Protein AF-0000000077040099 (afdb_homodimer)

Structure (mmCIF, N/CA/C/O backbone):
data_AF-0000000077040099-model_v1
#
loop_
_entity.id
_entity.type
_entity.pdbx_description
1 polymer 'Replication initiation protein'
#
loop_
_atom_site.group_PDB
_atom_site.id
_atom_site.type_symbol
_atom_site.label_atom_id
_atom_site.label_alt_id
_atom_site.label_comp_id
_atom_site.label_asym_id
_atom_site.label_entity_id
_atom_site.label_seq_id
_atom_site.pdbx_PDB_ins_code
_atom_site.Cartn_x
_atom_site.Cartn_y
_atom_site.Cartn_z
_atom_site.occupancy
_atom_site.B_iso_or_equiv
_atom_site.auth_seq_id
_atom_site.auth_comp_id
_atom_site.auth_asym_id
_atom_site.auth_atom_id
_atom_site.pdbx_PDB_model_num
ATOM 1 N N . MET A 1 1 ? 49.844 8.391 0.571 1 17.36 1 MET A N 1
ATOM 2 C CA . MET A 1 1 ? 50.469 9.672 0.892 1 17.36 1 MET A CA 1
ATOM 3 C C . MET A 1 1 ? 49.812 10.805 0.096 1 17.36 1 MET A C 1
ATOM 5 O O . MET A 1 1 ? 49.469 11.836 0.66 1 17.36 1 MET A O 1
ATOM 9 N N . SER A 1 2 ? 50.219 10.758 -1.227 1 14.93 2 SER A N 1
ATOM 10 C CA . SER A 1 2 ? 50.75 11.898 -1.96 1 14.93 2 SER A CA 1
ATOM 11 C C . SER A 1 2 ? 49.656 12.867 -2.359 1 14.93 2 SER A C 1
ATOM 13 O O . SER A 1 2 ? 48.469 12.5 -2.396 1 14.93 2 SER A O 1
ATOM 15 N N . THR A 1 3 ? 50.062 13.766 -3.303 1 15.52 3 THR A N 1
ATOM 16 C CA . THR A 1 3 ? 50.312 15.18 -3.562 1 15.52 3 THR A CA 1
ATOM 17 C C . THR A 1 3 ? 49.281 15.727 -4.57 1 15.52 3 THR A C 1
ATOM 19 O O . THR A 1 3 ? 49.281 16.922 -4.879 1 15.52 3 THR A O 1
ATOM 22 N N . VAL A 1 4 ? 48.625 14.812 -5.277 1 16.41 4 VAL A N 1
ATOM 23 C CA . VAL A 1 4 ? 48.562 15.445 -6.59 1 16.41 4 VAL A CA 1
ATOM 24 C C . VAL A 1 4 ? 47.812 16.766 -6.484 1 16.41 4 VAL A C 1
ATOM 26 O O . VAL A 1 4 ? 46.656 16.812 -6.039 1 16.41 4 VAL A O 1
ATOM 29 N N . ASN A 1 5 ? 48.5 17.703 -6.695 1 14.33 5 ASN A N 1
ATOM 30 C CA . ASN A 1 5 ? 48.688 19.156 -6.707 1 14.33 5 ASN A CA 1
ATOM 31 C C . ASN A 1 5 ? 47.719 19.844 -7.656 1 14.33 5 ASN A C 1
ATOM 33 O O . ASN A 1 5 ? 47.094 20.844 -7.297 1 14.33 5 ASN A O 1
ATOM 37 N N . SER A 1 6 ? 47.844 19.5 -8.961 1 15.15 6 SER A N 1
ATOM 38 C CA . SER A 1 6 ? 48.312 20.578 -9.828 1 15.15 6 SER A CA 1
ATOM 39 C C . SER A 1 6 ? 47.188 21.594 -10.094 1 15.15 6 SER A C 1
ATOM 41 O O . SER A 1 6 ? 46 21.266 -9.945 1 15.15 6 SER A O 1
ATOM 43 N N . GLU A 1 7 ? 47.5 22.547 -10.945 1 13.73 7 GLU A N 1
ATOM 44 C CA . GLU A 1 7 ? 47.688 23.984 -11.102 1 13.73 7 GLU A CA 1
ATOM 45 C C . GLU A 1 7 ? 46.531 24.625 -11.836 1 13.73 7 GLU A C 1
ATOM 47 O O . GLU A 1 7 ? 46 25.656 -11.406 1 13.73 7 GLU A O 1
ATOM 52 N N . ASN A 1 8 ? 46.344 24.312 -13.227 1 14.62 8 ASN A N 1
ATOM 53 C CA . ASN A 1 8 ? 46.656 25.406 -14.141 1 14.62 8 ASN A CA 1
ATOM 54 C C . ASN A 1 8 ? 45.531 26.422 -14.219 1 14.62 8 ASN A C 1
ATOM 56 O O . ASN A 1 8 ? 44.375 26.094 -13.945 1 14.62 8 ASN A O 1
ATOM 60 N N . SER A 1 9 ? 45.812 27.641 -14.844 1 13.38 9 SER A N 1
ATOM 61 C CA . SER A 1 9 ? 45.812 29.094 -14.844 1 13.38 9 SER A CA 1
ATOM 62 C C . SER A 1 9 ? 44.719 29.656 -15.742 1 13.38 9 SER A C 1
ATOM 64 O O . SER A 1 9 ? 44.406 30.844 -15.664 1 13.38 9 SER A O 1
ATOM 66 N N . TYR A 1 10 ? 44.125 28.906 -16.719 1 13.77 10 TYR A N 1
ATOM 67 C CA . TYR A 1 10 ? 44.094 29.719 -17.938 1 13.77 10 TYR A CA 1
ATOM 68 C C . TYR A 1 10 ? 43.219 30.953 -17.75 1 13.77 10 TYR A C 1
ATOM 70 O O . TYR A 1 10 ? 42.188 30.891 -17.062 1 13.77 10 TYR A O 1
ATOM 78 N N . SER A 1 11 ? 43.719 32.031 -18.391 1 13.27 11 SER A N 1
ATOM 79 C CA . SER A 1 11 ? 43.812 33.469 -18.391 1 13.27 11 SER A CA 1
ATOM 80 C C . SER A 1 11 ? 42.594 34.125 -19.062 1 13.27 11 SER A C 1
ATOM 82 O O . SER A 1 11 ? 42.25 35.25 -18.766 1 13.27 11 SER A O 1
ATOM 84 N N . LEU A 1 12 ? 42.094 33.531 -20.078 1 13.97 12 LEU A N 1
ATOM 85 C CA . LEU A 1 12 ? 42.031 34.406 -21.234 1 13.97 12 LEU A CA 1
ATOM 86 C C . LEU A 1 12 ? 41.188 35.656 -20.922 1 13.97 12 LEU A C 1
ATOM 88 O O . LEU A 1 12 ? 40.188 35.562 -20.203 1 13.97 12 LEU A O 1
ATOM 92 N N . ARG A 1 13 ? 41.5 36.688 -21.781 1 14.39 13 ARG A N 1
ATOM 93 C CA . ARG A 1 13 ? 41.75 38.125 -21.875 1 14.39 13 ARG A CA 1
ATOM 94 C C . ARG A 1 13 ? 40.438 38.906 -21.969 1 14.39 13 ARG A C 1
ATOM 96 O O . ARG A 1 13 ? 39.375 38.312 -22.125 1 14.39 13 ARG A O 1
ATOM 103 N N . GLY A 1 14 ? 40.375 39.625 -23.094 1 13.3 14 GLY A N 1
ATOM 104 C CA . GLY A 1 14 ? 40.562 41.062 -23.281 1 13.3 14 GLY A CA 1
ATOM 105 C C . GLY A 1 14 ? 39.25 41.844 -23.297 1 13.3 14 GLY A C 1
ATOM 106 O O . GLY A 1 14 ? 38.188 41.281 -22.984 1 13.3 14 GLY A O 1
ATOM 107 N N . ALA A 1 15 ? 38.938 42.531 -24.625 1 14.3 15 ALA A N 1
ATOM 108 C CA . ALA A 1 15 ? 38.969 43.969 -24.906 1 14.3 15 ALA A CA 1
ATOM 109 C C . ALA A 1 15 ? 37.594 44.594 -24.719 1 14.3 15 ALA A C 1
ATOM 111 O O . ALA A 1 15 ? 36.594 43.875 -24.719 1 14.3 15 ALA A O 1
ATOM 112 N N . GLY A 1 16 ? 37.312 45.625 -25.578 1 13.53 16 GLY A N 1
ATOM 113 C CA . GLY A 1 16 ? 37.25 47.062 -25.469 1 13.53 16 GLY A CA 1
ATOM 114 C C . GLY A 1 16 ? 35.844 47.594 -25.438 1 13.53 16 GLY A C 1
ATOM 115 O O . GLY A 1 16 ? 35.406 48.188 -24.438 1 13.53 16 GLY A O 1
ATOM 116 N N . ALA A 1 17 ? 35.344 48.312 -26.688 1 14.23 17 ALA A N 1
ATOM 117 C CA . ALA A 1 17 ? 35.156 49.75 -26.828 1 14.23 17 ALA A CA 1
ATOM 118 C C . ALA A 1 17 ? 33.719 50.156 -26.547 1 14.23 17 ALA A C 1
ATOM 120 O O . ALA A 1 17 ? 33.438 50.938 -25.641 1 14.23 17 ALA A O 1
ATOM 121 N N . ALA A 1 18 ? 33.062 50.812 -27.703 1 14.6 18 ALA A N 1
ATOM 122 C CA . ALA A 1 18 ? 32.719 52.219 -27.844 1 14.6 18 ALA A CA 1
ATOM 123 C C . ALA A 1 18 ? 31.297 52.5 -27.391 1 14.6 18 ALA A C 1
ATOM 125 O O . ALA A 1 18 ? 30.453 51.625 -27.375 1 14.6 18 ALA A O 1
ATOM 126 N N . GLN A 1 19 ? 30.875 53.812 -27.594 1 13.4 19 GLN A N 1
ATOM 127 C CA . GLN A 1 19 ? 30.359 55.031 -26.984 1 13.4 19 GLN A CA 1
ATOM 128 C C . GLN A 1 19 ? 28.859 55.156 -27.234 1 13.4 19 GLN A C 1
ATOM 130 O O . GLN A 1 19 ? 28.141 55.75 -26.406 1 13.4 19 GLN A O 1
ATOM 135 N N . LEU A 1 20 ? 28.312 54.781 -28.453 1 14.03 20 LEU A N 1
ATOM 136 C CA . LEU A 1 20 ? 27.812 56.062 -29 1 14.03 20 LEU A CA 1
ATOM 137 C C . LEU A 1 20 ? 26.547 56.5 -28.297 1 14.03 20 LEU A C 1
ATOM 139 O O . LEU A 1 20 ? 25.828 55.656 -27.734 1 14.03 20 LEU A O 1
ATOM 143 N N . PRO A 1 21 ? 25.688 57.406 -29.016 1 14.17 21 PRO A N 1
ATOM 144 C CA . PRO A 1 21 ? 25.281 58.812 -28.766 1 14.17 21 PRO A CA 1
ATOM 145 C C . PRO A 1 21 ? 23.938 58.906 -28.062 1 14.17 21 PRO A C 1
ATOM 147 O O . PRO A 1 21 ? 23.172 57.938 -28.016 1 14.17 21 PRO A O 1
ATOM 150 N N . MET A 1 22 ? 23.266 60 -28.516 1 13.84 22 MET A N 1
ATOM 151 C CA . MET A 1 22 ? 22.797 61.25 -27.922 1 13.84 22 MET A CA 1
ATOM 152 C C . MET A 1 22 ? 21.312 61.156 -27.562 1 13.84 22 MET A C 1
ATOM 154 O O . MET A 1 22 ? 20.922 61.531 -26.469 1 13.84 22 MET A O 1
ATOM 158 N N . GLY A 1 23 ? 20.438 61.094 -28.656 1 14.05 23 GLY A N 1
ATOM 159 C CA . GLY A 1 23 ? 19.703 62.344 -28.719 1 14.05 23 GLY A CA 1
ATOM 160 C C . GLY A 1 23 ? 18.531 62.375 -27.766 1 14.05 23 GLY A C 1
ATOM 161 O O . GLY A 1 23 ? 18.094 61.344 -27.25 1 14.05 23 GLY A O 1
ATOM 162 N N . ALA A 1 24 ? 17.672 63.312 -28.156 1 14.48 24 ALA A N 1
ATOM 163 C CA . ALA A 1 24 ? 17.094 64.5 -27.531 1 14.48 24 ALA A CA 1
ATOM 164 C C . ALA A 1 24 ? 15.82 64.125 -26.766 1 14.48 24 ALA A C 1
ATOM 166 O O . ALA A 1 24 ? 15.68 64.5 -25.594 1 14.48 24 ALA A O 1
ATOM 167 N N . ARG A 1 25 ? 14.703 64.625 -27.422 1 14.34 25 ARG A N 1
ATOM 168 C CA . ARG A 1 25 ? 14.109 65.812 -26.828 1 14.34 25 ARG A CA 1
ATOM 169 C C . ARG A 1 25 ? 12.992 65.438 -25.859 1 14.34 25 ARG A C 1
ATOM 171 O O . ARG A 1 25 ? 12.922 65.938 -24.75 1 14.34 25 ARG A O 1
ATOM 178 N N . PRO A 1 26 ? 11.766 64.875 -26.406 1 15.4 26 PRO A N 1
ATOM 179 C CA . PRO A 1 26 ? 10.836 66 -26.219 1 15.4 26 PRO A CA 1
ATOM 180 C C . PRO A 1 26 ? 10.125 65.938 -24.859 1 15.4 26 PRO A C 1
ATOM 182 O O . PRO A 1 26 ? 10 64.875 -24.266 1 15.4 26 PRO A O 1
ATOM 185 N N . PRO A 1 27 ? 9.414 67 -24.625 1 14.45 27 PRO A N 1
ATOM 186 C CA . PRO A 1 27 ? 9.094 67.75 -23.422 1 14.45 27 PRO A CA 1
ATOM 187 C C . PRO A 1 27 ? 8.094 67.062 -22.516 1 14.45 27 PRO A C 1
ATOM 189 O O . PRO A 1 27 ? 7.461 66.062 -22.922 1 14.45 27 PRO A O 1
ATOM 192 N N . LEU A 1 28 ? 7.238 67.875 -22.094 1 14.34 28 LEU A N 1
ATOM 193 C CA . LEU A 1 28 ? 6.93 68.375 -20.75 1 14.34 28 LEU A CA 1
ATOM 194 C C . LEU A 1 28 ? 5.773 67.562 -20.141 1 14.34 28 LEU A C 1
ATOM 196 O O . LEU A 1 28 ? 5.875 67.062 -19.031 1 14.34 28 LEU A O 1
ATOM 200 N N . ALA A 1 29 ? 4.535 68.188 -20.125 1 15.04 29 ALA A N 1
ATOM 201 C CA . ALA A 1 29 ? 4.059 68.75 -18.844 1 15.04 29 ALA A CA 1
ATOM 202 C C . ALA A 1 29 ? 3.109 67.75 -18.156 1 15.04 29 ALA A C 1
ATOM 204 O O . ALA A 1 29 ? 3.336 67.375 -17.016 1 15.04 29 ALA A O 1
ATOM 205 N N . ARG A 1 30 ? 1.824 68.25 -17.859 1 14.91 30 ARG A N 1
ATOM 206 C CA . ARG A 1 30 ? 1.377 68.562 -16.516 1 14.91 30 ARG A CA 1
ATOM 207 C C . ARG A 1 30 ? 0.545 67.438 -15.906 1 14.91 30 ARG A C 1
ATOM 209 O O . ARG A 1 30 ? 0.815 67 -14.789 1 14.91 30 ARG A O 1
ATOM 216 N N . SER A 1 31 ? -0.897 67.5 -16.016 1 15.16 31 SER A N 1
ATOM 217 C CA . SER A 1 31 ? -1.627 67.938 -14.828 1 15.16 31 SER A CA 1
ATOM 218 C C . SER A 1 31 ? -2.084 66.75 -13.984 1 15.16 31 SER A C 1
ATOM 220 O O . SER A 1 31 ? -1.802 66.688 -12.789 1 15.16 31 SER A O 1
ATOM 222 N N . GLN A 1 32 ? -3.479 66.562 -13.906 1 16.62 32 GLN A N 1
ATOM 223 C CA . GLN A 1 32 ? -4.309 66.75 -12.719 1 16.62 32 GLN A CA 1
ATOM 224 C C . GLN A 1 32 ? -4.484 65.375 -12 1 16.62 32 GLN A C 1
ATOM 226 O O . GLN A 1 32 ? -4.254 64.312 -12.578 1 16.62 32 GLN A O 1
ATOM 231 N N . GLY A 1 33 ? -5.582 65.25 -11.062 1 15.96 33 GLY A N 1
ATOM 232 C CA . GLY A 1 33 ? -5.867 64.875 -9.688 1 15.96 33 GLY A CA 1
ATOM 233 C C . GLY A 1 33 ? -6.293 63.438 -9.531 1 15.96 33 GLY A C 1
ATOM 234 O O . GLY A 1 33 ? -7.391 63.062 -9.945 1 15.96 33 GLY A O 1
ATOM 235 N N . ALA A 1 34 ? -5.453 62.531 -9.727 1 16.36 34 ALA A N 1
ATOM 236 C CA . ALA A 1 34 ? -5.969 61.188 -9.711 1 16.36 34 ALA A CA 1
ATOM 237 C C . ALA A 1 34 ? -6.426 60.781 -8.312 1 16.36 34 ALA A C 1
ATOM 239 O O . ALA A 1 34 ? -5.602 60.625 -7.406 1 16.36 34 ALA A O 1
ATOM 240 N N . GLU A 1 35 ? -7.559 61.312 -7.898 1 17.7 35 GLU A N 1
ATOM 241 C CA . GLU A 1 35 ? -7.934 60.875 -6.559 1 17.7 35 GLU A CA 1
ATOM 242 C C . GLU A 1 35 ? -7.922 59.344 -6.449 1 17.7 35 GLU A C 1
ATOM 244 O O . GLU A 1 35 ? -8.359 58.656 -7.367 1 17.7 35 GLU A O 1
ATOM 249 N N . GLN A 1 36 ? -7.195 58.812 -5.453 1 17.66 36 GLN A N 1
ATOM 250 C CA . GLN A 1 36 ? -6.77 57.469 -5.09 1 17.66 36 GLN A CA 1
ATOM 251 C C . GLN A 1 36 ? -7.941 56.656 -4.547 1 17.66 36 GLN A C 1
ATOM 253 O O . GLN A 1 36 ? -8.398 56.875 -3.426 1 17.66 36 GLN A O 1
ATOM 258 N N . SER A 1 37 ? -9.039 56.562 -5.27 1 18.94 37 SER A N 1
ATOM 259 C CA . SER A 1 37 ? -10.016 55.781 -4.516 1 18.94 37 SER A CA 1
ATOM 260 C C . SER A 1 37 ? -9.508 54.344 -4.246 1 18.94 37 SER A C 1
ATOM 262 O O . SER A 1 37 ? -9.211 53.625 -5.18 1 18.94 37 SER A O 1
ATOM 264 N N . GLU A 1 38 ? -8.727 54.125 -3.213 1 18.95 38 GLU A N 1
ATOM 265 C CA . GLU A 1 38 ? -8.031 52.875 -2.932 1 18.95 38 GLU A CA 1
ATOM 266 C C . GLU A 1 38 ? -9.023 51.75 -2.613 1 18.95 38 GLU A C 1
ATOM 268 O O . GLU A 1 38 ? -9.656 51.781 -1.555 1 18.95 38 GLU A O 1
ATOM 273 N N . ASN A 1 39 ? -9.938 51.438 -3.496 1 19.66 39 ASN A N 1
ATOM 274 C CA . ASN A 1 39 ? -10.789 50.281 -3.188 1 19.66 39 ASN A CA 1
ATOM 275 C C . ASN A 1 39 ? -9.969 49.031 -2.947 1 19.66 39 ASN A C 1
ATOM 277 O O . ASN A 1 39 ? -9.273 48.562 -3.848 1 19.66 39 ASN A O 1
ATOM 281 N N . SER A 1 40 ? -9.375 48.844 -1.814 1 19.48 40 SER A N 1
ATOM 282 C CA . SER A 1 40 ? -8.57 47.688 -1.512 1 19.48 40 SER A CA 1
ATOM 283 C C . SER A 1 40 ? -9.375 46.406 -1.691 1 19.48 40 SER A C 1
ATOM 285 O O . SER A 1 40 ? -10.328 46.156 -0.948 1 19.48 40 SER A O 1
ATOM 287 N N . ALA A 1 41 ? -9.602 45.938 -2.924 1 24.06 41 ALA A N 1
ATOM 288 C CA . ALA A 1 41 ? -10.141 44.625 -3.35 1 24.06 41 ALA A CA 1
ATOM 289 C C . ALA A 1 41 ? -9.383 43.469 -2.705 1 24.06 41 ALA A C 1
ATOM 291 O O . ALA A 1 41 ? -8.312 43.094 -3.174 1 24.06 41 ALA A O 1
ATOM 292 N N . ASP A 1 42 ? -9.18 43.469 -1.431 1 23.77 42 ASP A N 1
ATOM 293 C CA . ASP A 1 42 ? -8.555 42.281 -0.858 1 23.77 42 ASP A CA 1
ATOM 294 C C . ASP A 1 42 ? -9.219 41 -1.368 1 23.77 42 ASP A C 1
ATOM 296 O O . ASP A 1 42 ? -10.305 40.625 -0.916 1 23.77 42 ASP A O 1
ATOM 300 N N . GLY A 1 43 ? -9.25 40.781 -2.652 1 24.44 43 GLY A N 1
ATOM 301 C CA . GLY A 1 43 ? -9.844 39.688 -3.383 1 24.44 43 GLY A CA 1
ATOM 302 C C . GLY A 1 43 ? -9.383 38.312 -2.887 1 24.44 43 GLY A C 1
ATOM 303 O O . GLY A 1 43 ? -8.188 38 -2.93 1 24.44 43 GLY A O 1
ATOM 304 N N . ASP A 1 44 ? -9.945 37.812 -1.823 1 28.14 44 ASP A N 1
ATOM 305 C CA . ASP A 1 44 ? -9.844 36.375 -1.523 1 28.14 44 ASP A CA 1
ATOM 306 C C . ASP A 1 44 ? -9.992 35.562 -2.789 1 28.14 44 ASP A C 1
ATOM 308 O O . ASP A 1 44 ? -11.023 35.594 -3.459 1 28.14 44 ASP A O 1
ATOM 312 N N . ASP A 1 45 ? -9.008 35.5 -3.6 1 28 45 ASP A N 1
ATOM 313 C CA . ASP A 1 45 ? -9.016 34.75 -4.84 1 28 45 ASP A CA 1
ATOM 314 C C . ASP A 1 45 ? -9.594 33.344 -4.621 1 28 45 ASP A C 1
ATOM 316 O O . ASP A 1 45 ? -8.906 32.438 -4.121 1 28 45 ASP A O 1
ATOM 320 N N . VAL A 1 46 ? -10.828 33.375 -4.223 1 29.92 46 VAL A N 1
ATOM 321 C CA . VAL A 1 46 ? -11.492 32.094 -4.43 1 29.92 46 VAL A CA 1
ATOM 322 C C . VAL A 1 46 ? -11.289 31.625 -5.871 1 29.92 46 VAL A C 1
ATOM 324 O O . VAL A 1 46 ? -11.781 32.25 -6.809 1 29.92 46 VAL A O 1
ATOM 327 N N . VAL A 1 47 ? -10.188 31.047 -6.164 1 31.41 47 VAL A N 1
ATOM 328 C CA . VAL A 1 47 ? -9.992 30.516 -7.508 1 31.41 47 VAL A CA 1
ATOM 329 C C . VAL A 1 47 ? -11.273 29.828 -7.98 1 31.41 47 VAL A C 1
ATOM 331 O O . VAL A 1 47 ? -11.875 29.047 -7.246 1 31.41 47 VAL A O 1
ATOM 334 N N . ARG A 1 48 ? -11.984 30.422 -8.852 1 30.33 48 ARG A N 1
ATOM 335 C CA . ARG A 1 48 ? -13.039 29.875 -9.703 1 30.33 48 ARG A CA 1
ATOM 336 C C . ARG A 1 48 ? -12.695 28.469 -10.172 1 30.33 48 ARG A C 1
ATOM 338 O O . ARG A 1 48 ? -11.617 28.234 -10.711 1 30.33 48 ARG A O 1
ATOM 345 N N . LEU A 1 49 ? -13.414 27.438 -9.734 1 29.25 49 LEU A N 1
ATOM 346 C CA . LEU A 1 49 ? -13.422 26.031 -10.125 1 29.25 49 LEU A CA 1
ATOM 347 C C . LEU A 1 49 ? -13.609 25.875 -11.625 1 29.25 49 LEU A C 1
ATOM 349 O O . LEU A 1 49 ? -14.711 26.078 -12.141 1 29.25 49 LEU A O 1
ATOM 353 N N . ASP A 1 50 ? -12.703 26.438 -12.461 1 29.36 50 ASP A N 1
ATOM 354 C CA . ASP A 1 50 ? -12.883 26.188 -13.883 1 29.36 50 ASP A CA 1
ATOM 355 C C . ASP A 1 50 ? -13.203 24.719 -14.148 1 29.36 50 ASP A C 1
ATOM 357 O O . ASP A 1 50 ? -12.93 23.859 -13.305 1 29.36 50 ASP A O 1
ATOM 361 N N . GLU A 1 51 ? -13.711 24.469 -15.375 1 32.06 51 GLU A N 1
ATOM 362 C CA . GLU A 1 51 ? -14.055 23.219 -16.047 1 32.06 51 GLU A CA 1
ATOM 363 C C . GLU A 1 51 ? -12.969 22.156 -15.852 1 32.06 51 GLU A C 1
ATOM 365 O O . GLU A 1 51 ? -11.797 22.406 -16.156 1 32.06 51 GLU A O 1
ATOM 370 N N . GLY A 1 52 ? -13.102 21.375 -14.883 1 33.06 52 GLY A N 1
ATOM 371 C CA . GLY A 1 52 ? -12.195 20.375 -14.344 1 33.06 52 GLY A CA 1
ATOM 372 C C . GLY A 1 52 ? -11.453 19.609 -15.422 1 33.06 52 GLY A C 1
ATOM 373 O O . GLY A 1 52 ? -12.078 18.922 -16.234 1 33.06 52 GLY A O 1
ATOM 374 N N . GLU A 1 53 ? -10.461 20.203 -16.031 1 34.75 53 GLU A N 1
ATOM 375 C CA . GLU A 1 53 ? -9.547 19.516 -16.938 1 34.75 53 GLU A CA 1
ATOM 376 C C . GLU A 1 53 ? -9.398 18.047 -16.562 1 34.75 53 GLU A C 1
ATOM 378 O O . GLU A 1 53 ? -9.414 17.703 -15.375 1 34.75 53 GLU A O 1
ATOM 383 N N . PHE A 1 54 ? -9.617 17.141 -17.594 1 33.53 54 PHE A N 1
ATOM 384 C CA . PHE A 1 54 ? -9.406 15.695 -17.688 1 33.53 54 PHE A CA 1
ATOM 385 C C . PHE A 1 54 ? -8.094 15.289 -17.031 1 33.53 54 PHE A C 1
ATOM 387 O O . PHE A 1 54 ? -7.039 15.844 -17.344 1 33.53 54 PHE A O 1
ATOM 394 N N . ASP A 1 55 ? -8.039 14.984 -15.891 1 41.94 55 ASP A N 1
ATOM 395 C CA . ASP A 1 55 ? -6.883 14.352 -15.281 1 41.94 55 ASP A CA 1
ATOM 396 C C . ASP A 1 55 ? -6.43 13.133 -16.094 1 41.94 55 ASP A C 1
ATOM 398 O O . ASP A 1 55 ? -7.141 12.133 -16.172 1 41.94 55 ASP A O 1
ATOM 402 N N . PRO A 1 56 ? -5.746 13.305 -17.125 1 42.06 56 PRO A N 1
ATOM 403 C CA . PRO A 1 56 ? -5.262 12.211 -17.969 1 42.06 56 PRO A CA 1
ATOM 404 C C . PRO A 1 56 ? -4.977 10.938 -17.172 1 42.06 56 PRO A C 1
ATOM 406 O O . PRO A 1 56 ? -4.812 9.859 -17.75 1 42.06 56 PRO A O 1
ATOM 409 N N . GLU A 1 57 ? -4.621 11.148 -15.961 1 51.28 57 GLU A N 1
ATOM 410 C CA . GLU A 1 57 ? -4.332 9.891 -15.289 1 51.28 57 GLU A CA 1
ATOM 411 C C . GLU A 1 57 ? -5.613 9.219 -14.805 1 51.28 57 GLU A C 1
ATOM 413 O O . GLU A 1 57 ? -5.562 8.242 -14.047 1 51.28 57 GLU A O 1
ATOM 418 N N . GLN A 1 58 ? -6.711 9.898 -15.07 1 59.44 58 GLN A N 1
ATOM 419 C CA . GLN A 1 58 ? -7.93 9.242 -14.609 1 59.44 58 GLN A CA 1
ATOM 420 C C . GLN A 1 58 ? -8.164 7.93 -15.359 1 59.44 58 GLN A C 1
ATOM 422 O O . GLN A 1 58 ? -8.367 7.93 -16.578 1 59.44 58 GLN A O 1
ATOM 427 N N . LEU A 1 59 ? -7.871 6.891 -14.758 1 67.75 59 LEU A N 1
ATOM 428 C CA . LEU A 1 59 ? -8.062 5.562 -15.336 1 67.75 59 LEU A CA 1
ATOM 429 C C . LEU A 1 59 ? -9.523 5.336 -15.711 1 67.75 59 LEU A C 1
ATOM 431 O O . LEU A 1 59 ? -10.43 5.691 -14.953 1 67.75 59 LEU A O 1
ATOM 435 N N . GLU A 1 60 ? -9.758 5.008 -16.984 1 75.44 60 GLU A N 1
ATOM 436 C CA . GLU A 1 60 ? -11.094 4.605 -17.406 1 75.44 60 GLU A CA 1
ATOM 437 C C . GLU A 1 60 ? -11.562 3.367 -16.641 1 75.44 60 GLU A C 1
ATOM 439 O O . GLU A 1 60 ? -10.758 2.488 -16.312 1 75.44 60 GLU A O 1
ATOM 444 N N . LEU A 1 61 ? -12.852 3.406 -16.375 1 80.44 61 LEU A N 1
ATOM 445 C CA . LEU A 1 61 ? -13.438 2.277 -15.664 1 80.44 61 LEU A CA 1
ATOM 446 C C . LEU A 1 61 ? -13.711 1.115 -16.609 1 80.44 61 LEU A C 1
ATOM 448 O O . LEU A 1 61 ? -14.289 1.307 -17.688 1 80.44 61 LEU A O 1
ATOM 452 N N . PHE A 1 62 ? -13.242 -0.085 -16.25 1 84.69 62 PHE A N 1
ATOM 453 C CA . PHE A 1 62 ? -13.531 -1.345 -16.922 1 84.69 62 PHE A CA 1
ATOM 454 C C . PHE A 1 62 ? -14.508 -2.186 -16.109 1 84.69 62 PHE A C 1
ATOM 456 O O . PHE A 1 62 ? -14.18 -2.607 -14.992 1 84.69 62 PHE A O 1
ATOM 463 N N . PHE A 1 63 ? -15.703 -2.42 -16.672 1 84.25 63 PHE A N 1
ATOM 464 C CA . PHE A 1 63 ? -16.703 -3.215 -15.977 1 84.25 63 PHE A CA 1
ATOM 465 C C . PHE A 1 63 ? -16.531 -4.699 -16.266 1 84.25 63 PHE A C 1
ATOM 467 O O . PHE A 1 63 ? -16.578 -5.117 -17.422 1 84.25 63 PHE A O 1
ATOM 474 N N . GLY A 1 64 ? -16.266 -5.414 -15.148 1 85.75 64 GLY A N 1
ATOM 475 C CA . GLY A 1 64 ? -16.141 -6.855 -15.312 1 85.75 64 GLY A CA 1
ATOM 476 C C . GLY A 1 64 ? -17.453 -7.527 -15.656 1 85.75 64 GLY A C 1
ATOM 477 O O . GLY A 1 64 ? -18.484 -7.227 -15.062 1 85.75 64 GLY A O 1
ATOM 478 N N . GLU A 1 65 ? -17.406 -8.414 -16.547 1 82.44 65 GLU A N 1
ATOM 479 C CA . GLU A 1 65 ? -18.578 -9.195 -16.922 1 82.44 65 GLU A CA 1
ATOM 480 C C . GLU A 1 65 ? -18.734 -10.422 -16.031 1 82.44 65 GLU A C 1
ATOM 482 O O . GLU A 1 65 ? -17.828 -10.773 -15.289 1 82.44 65 GLU A O 1
ATOM 487 N N . GLN A 1 66 ? -20 -10.922 -16.141 1 87.31 66 GLN A N 1
ATOM 488 C CA . GLN A 1 66 ? -20.156 -12.242 -15.531 1 87.31 66 GLN A CA 1
ATOM 489 C C . GLN A 1 66 ? -19.469 -13.32 -16.375 1 87.31 66 GLN A C 1
ATOM 491 O O . GLN A 1 66 ? -19.859 -13.57 -17.516 1 87.31 66 GLN A O 1
ATOM 496 N N . LEU A 1 67 ? -18.484 -13.922 -15.828 1 90.62 67 LEU A N 1
ATOM 497 C CA . LEU A 1 67 ? -17.719 -14.93 -16.547 1 90.62 67 LEU A CA 1
ATOM 498 C C . LEU A 1 67 ? -18.469 -16.266 -16.578 1 90.62 67 LEU A C 1
ATOM 500 O O . LEU A 1 67 ? -19.031 -16.688 -15.578 1 90.62 67 LEU A O 1
ATOM 504 N N . ASP A 1 68 ? -18.422 -16.781 -17.734 1 88.06 68 ASP A N 1
ATOM 505 C CA . ASP A 1 68 ? -18.844 -18.188 -17.828 1 88.06 68 ASP A CA 1
ATOM 506 C C . ASP A 1 68 ? -17.844 -19.109 -17.141 1 88.06 68 ASP A C 1
ATOM 508 O O . ASP A 1 68 ? -16.641 -18.922 -17.25 1 88.06 68 ASP A O 1
ATOM 512 N N . LEU A 1 69 ? -18.406 -20.094 -16.547 1 85.06 69 LEU A N 1
ATOM 513 C CA . LEU A 1 69 ? -17.562 -21.016 -15.781 1 85.06 69 LEU A CA 1
ATOM 514 C C . LEU A 1 69 ? -16.641 -21.797 -16.688 1 85.06 69 LEU A C 1
ATOM 516 O O . LEU A 1 69 ? -15.648 -22.375 -16.234 1 85.06 69 LEU A O 1
ATOM 520 N N . SER A 1 70 ? -16.922 -21.797 -17.953 1 84.62 70 SER A N 1
ATOM 521 C CA . SER A 1 70 ? -16.094 -22.531 -18.906 1 84.62 70 SER A CA 1
ATOM 522 C C . SER A 1 70 ? -14.82 -21.75 -19.25 1 84.62 70 SER A C 1
ATOM 524 O O . SER A 1 70 ? -13.859 -22.328 -19.766 1 84.62 70 SER A O 1
ATOM 526 N N . TRP A 1 71 ? -14.906 -20.469 -18.984 1 90.19 71 TRP A N 1
ATOM 527 C CA . TRP A 1 71 ? -13.703 -19.688 -19.234 1 90.19 71 TRP A CA 1
ATOM 528 C C . TRP A 1 71 ? -12.625 -19.984 -18.203 1 90.19 71 TRP A C 1
ATOM 530 O O . TRP A 1 71 ? -12.852 -19.875 -17 1 90.19 71 TRP A O 1
ATOM 540 N N . LYS A 1 72 ? -11.492 -20.281 -18.703 1 95.31 72 LYS A N 1
ATOM 541 C CA . LYS A 1 72 ? -10.438 -20.734 -17.812 1 95.31 72 LYS A CA 1
ATOM 542 C C . LYS A 1 72 ? -9.75 -19.562 -17.125 1 95.31 72 LYS A C 1
ATOM 544 O O . LYS A 1 72 ? -9.516 -18.531 -17.734 1 95.31 72 LYS A O 1
ATOM 549 N N . PRO A 1 73 ? -9.422 -19.766 -15.844 1 97.38 73 PRO A N 1
ATOM 550 C CA . PRO A 1 73 ? -8.758 -18.703 -15.102 1 97.38 73 PRO A CA 1
ATOM 551 C C . PRO A 1 73 ? -7.371 -18.375 -15.641 1 97.38 73 PRO A C 1
ATOM 553 O O . PRO A 1 73 ? -6.699 -19.25 -16.188 1 97.38 73 PRO A O 1
ATOM 556 N N . ARG A 1 74 ? -7.016 -17.125 -15.562 1 96.62 74 ARG A N 1
ATOM 557 C CA . ARG A 1 74 ? -5.703 -16.625 -15.969 1 96.62 74 ARG A CA 1
ATOM 558 C C . ARG A 1 74 ? -4.941 -16.047 -14.781 1 96.62 74 ARG A C 1
ATOM 560 O O . ARG A 1 74 ? -5.531 -15.422 -13.906 1 96.62 74 ARG A O 1
ATOM 567 N N . GLU A 1 75 ? -3.658 -16.281 -14.727 1 95.94 75 GLU A N 1
ATOM 568 C CA . GLU A 1 75 ? -2.816 -15.766 -13.648 1 95.94 75 GLU A CA 1
ATOM 569 C C . GLU A 1 75 ? -1.471 -15.281 -14.18 1 95.94 75 GLU A C 1
ATOM 571 O O . GLU A 1 75 ? -0.916 -15.875 -15.109 1 95.94 75 GLU A O 1
ATOM 576 N N . ASP A 1 76 ? -0.987 -14.203 -13.562 1 93.25 76 ASP A N 1
ATOM 577 C CA . ASP A 1 76 ? 0.299 -13.656 -13.984 1 93.25 76 ASP A CA 1
ATOM 578 C C . ASP A 1 76 ? 1.45 -14.562 -13.547 1 93.25 76 ASP A C 1
ATOM 580 O O . ASP A 1 76 ? 1.386 -15.188 -12.492 1 93.25 76 ASP A O 1
ATOM 584 N N . LEU A 1 77 ? 2.527 -14.555 -14.258 1 91.94 77 LEU A N 1
ATOM 585 C CA . LEU A 1 77 ? 3.662 -15.453 -14.078 1 91.94 77 LEU A CA 1
ATOM 586 C C . LEU A 1 77 ? 4.41 -15.133 -12.781 1 91.94 77 LEU A C 1
ATOM 588 O O . LEU A 1 77 ? 4.961 -16.031 -12.141 1 91.94 77 LEU A O 1
ATOM 592 N N . HIS A 1 78 ? 4.445 -13.898 -12.406 1 89.75 78 HIS A N 1
ATOM 593 C CA . HIS A 1 78 ? 5.18 -13.508 -11.203 1 89.75 78 HIS A CA 1
ATOM 594 C C . HIS A 1 78 ? 4.559 -14.117 -9.953 1 89.75 78 HIS A C 1
ATOM 596 O O . HIS A 1 78 ? 5.273 -14.617 -9.086 1 89.75 78 HIS A O 1
ATOM 602 N N . SER A 1 79 ? 3.252 -14.086 -9.891 1 92.75 79 SER A N 1
ATOM 603 C CA . SER A 1 79 ? 2.535 -14.656 -8.758 1 92.75 79 SER A CA 1
ATOM 604 C C . SER A 1 79 ? 2.727 -16.172 -8.688 1 92.75 79 SER A C 1
ATOM 606 O O . SER A 1 79 ? 2.711 -16.75 -7.602 1 92.75 79 SER A O 1
ATOM 608 N N . LEU A 1 80 ? 2.941 -16.766 -9.852 1 94.25 80 LEU A N 1
ATOM 609 C CA . LEU A 1 80 ? 3.148 -18.203 -9.898 1 94.25 80 LEU A CA 1
ATOM 610 C C . LEU A 1 80 ? 4.566 -18.562 -9.469 1 94.25 80 LEU A C 1
ATOM 612 O O . LEU A 1 80 ? 4.785 -19.609 -8.836 1 94.25 80 LEU A O 1
ATOM 616 N N . GLU A 1 81 ? 5.453 -17.75 -9.773 1 91.5 81 GLU A N 1
ATOM 617 C CA . GLU A 1 81 ? 6.867 -18.062 -9.602 1 91.5 81 GLU A CA 1
ATOM 618 C C . GLU A 1 81 ? 7.332 -17.766 -8.18 1 91.5 81 GLU A C 1
ATOM 620 O O . GLU A 1 81 ? 8.078 -18.562 -7.594 1 91.5 81 GLU A O 1
ATOM 625 N N . PHE A 1 82 ? 6.887 -16.641 -7.621 1 94.31 82 PHE A N 1
ATOM 626 C CA . PHE A 1 82 ? 7.426 -16.188 -6.344 1 94.31 82 PHE A CA 1
ATOM 627 C C . PHE A 1 82 ? 6.406 -16.391 -5.227 1 94.31 82 PHE A C 1
ATOM 629 O O . PHE A 1 82 ? 5.199 -16.422 -5.477 1 94.31 82 PHE A O 1
ATOM 636 N N . PRO A 1 83 ? 6.91 -16.547 -4.039 1 96.56 83 PRO A N 1
ATOM 637 C CA . PRO A 1 83 ? 6.012 -16.75 -2.902 1 96.56 83 PRO A CA 1
ATOM 638 C C . PRO A 1 83 ? 5.422 -15.453 -2.363 1 96.56 83 PRO A C 1
ATOM 640 O O . PRO A 1 83 ? 5.652 -15.102 -1.205 1 96.56 83 PRO A O 1
ATOM 643 N N . LEU A 1 84 ? 4.578 -14.844 -3.049 1 96.69 84 LEU A N 1
ATOM 644 C CA . LEU A 1 84 ? 4.062 -13.516 -2.746 1 96.69 84 LEU A CA 1
ATOM 645 C C . LEU A 1 84 ? 2.965 -13.578 -1.69 1 96.69 84 LEU A C 1
ATOM 647 O O . LEU A 1 84 ? 2.689 -12.586 -1.01 1 96.69 84 LEU A O 1
ATOM 651 N N . PHE A 1 85 ? 2.342 -14.727 -1.56 1 98.06 85 PHE A N 1
ATOM 652 C CA . PHE A 1 85 ? 1.163 -14.852 -0.708 1 98.06 85 PHE A CA 1
ATOM 653 C C . PHE A 1 85 ? 1.447 -15.766 0.477 1 98.06 85 PHE A C 1
ATOM 655 O O . PHE A 1 85 ? 2.143 -16.781 0.338 1 98.06 85 PHE A O 1
ATOM 662 N N . SER A 1 86 ? 0.896 -15.328 1.614 1 97.56 86 SER A N 1
ATOM 663 C CA . SER A 1 86 ? 0.961 -16.219 2.766 1 97.56 86 SER A CA 1
ATOM 664 C C . SER A 1 86 ? 0.166 -17.5 2.518 1 97.56 86 SER A C 1
ATOM 666 O O . SER A 1 86 ? -0.876 -17.469 1.861 1 97.56 86 SER A O 1
ATOM 668 N N . LEU A 1 87 ? 0.676 -18.609 3.07 1 97.19 87 LEU A N 1
ATOM 669 C CA . LEU A 1 87 ? -0.048 -19.875 2.934 1 97.19 87 LEU A CA 1
ATOM 670 C C . LEU A 1 87 ? -0.958 -20.109 4.133 1 97.19 87 LEU A C 1
ATOM 672 O O . LEU A 1 87 ? -1.754 -21.047 4.137 1 97.19 87 LEU A O 1
ATOM 676 N N . GLN A 1 88 ? -0.846 -19.188 5.066 1 92.5 88 GLN A N 1
ATOM 677 C CA . GLN A 1 88 ? -1.667 -19.297 6.266 1 92.5 88 GLN A CA 1
ATOM 678 C C . GLN A 1 88 ? -3.018 -18.625 6.074 1 92.5 88 GLN A C 1
ATOM 680 O O . GLN A 1 88 ? -3.096 -17.547 5.465 1 92.5 88 GLN A O 1
ATOM 685 N N . LYS A 1 89 ? -4.031 -19.281 6.582 1 86.31 89 LYS A N 1
ATOM 686 C CA . LYS A 1 89 ? -5.355 -18.656 6.52 1 86.31 89 LYS A CA 1
ATOM 687 C C . LYS A 1 89 ? -5.5 -17.562 7.578 1 86.31 89 LYS A C 1
ATOM 689 O O . LYS A 1 89 ? -6.215 -16.578 7.367 1 86.31 89 LYS A O 1
ATOM 694 N N . GLY A 1 90 ? -4.836 -17.75 8.625 1 88.81 90 GLY A N 1
ATOM 695 C CA . GLY A 1 90 ? -4.871 -16.734 9.672 1 88.81 90 GLY A CA 1
ATOM 696 C C . GLY A 1 90 ? -4 -15.531 9.375 1 88.81 90 GLY A C 1
ATOM 697 O O . GLY A 1 90 ? -3.275 -15.516 8.383 1 88.81 90 GLY A O 1
ATOM 698 N N . LYS A 1 91 ? -4.18 -14.57 10.242 1 92.56 91 LYS A N 1
ATOM 699 C CA . LYS A 1 91 ? -3.432 -13.32 10.094 1 92.56 91 LYS A CA 1
ATOM 700 C C . LYS A 1 91 ? -1.928 -13.578 10.156 1 92.56 91 LYS A C 1
ATOM 702 O O . LYS A 1 91 ? -1.435 -14.172 11.117 1 92.56 91 LYS A O 1
ATOM 707 N N . ASP A 1 92 ? -1.235 -13.234 9.07 1 93.69 92 ASP A N 1
ATOM 708 C CA . ASP A 1 92 ? 0.216 -13.344 8.961 1 93.69 92 ASP A CA 1
ATOM 709 C C . ASP A 1 92 ? 0.868 -11.961 8.906 1 93.69 92 ASP A C 1
ATOM 711 O O . ASP A 1 92 ? 0.734 -11.25 7.914 1 93.69 92 ASP A O 1
ATOM 715 N N . THR A 1 93 ? 1.571 -11.539 9.922 1 91 93 THR A N 1
ATOM 716 C CA . THR A 1 93 ? 2.15 -10.203 9.977 1 91 93 THR A CA 1
ATOM 717 C C . THR A 1 93 ? 3.668 -10.266 9.844 1 91 93 THR A C 1
ATOM 719 O O . THR A 1 93 ? 4.359 -9.281 10.117 1 91 93 THR A O 1
ATOM 722 N N . ARG A 1 94 ? 4.262 -11.445 9.438 1 91.44 94 ARG A N 1
ATOM 723 C CA . ARG A 1 94 ? 5.703 -11.609 9.273 1 91.44 94 ARG A CA 1
ATOM 724 C C . ARG A 1 94 ? 6.18 -11 7.961 1 91.44 94 ARG A C 1
ATOM 726 O O . ARG A 1 94 ? 5.523 -11.148 6.926 1 91.44 94 ARG A O 1
ATOM 733 N N . VAL A 1 95 ? 7.297 -10.305 8.109 1 91.69 95 VAL A N 1
ATOM 734 C CA . VAL A 1 95 ? 8.008 -9.961 6.879 1 91.69 95 VAL A CA 1
ATOM 735 C C . VAL A 1 95 ? 8.695 -11.203 6.32 1 91.69 95 VAL A C 1
ATOM 737 O O . VAL A 1 95 ? 9.43 -11.883 7.035 1 91.69 95 VAL A O 1
ATOM 740 N N . ARG A 1 96 ? 8.43 -11.531 5.105 1 94.62 96 ARG A N 1
ATOM 741 C CA . ARG A 1 96 ? 9.031 -12.695 4.461 1 94.62 96 ARG A CA 1
ATOM 742 C C . ARG A 1 96 ? 10.023 -12.273 3.387 1 94.62 96 ARG A C 1
ATOM 744 O O . ARG A 1 96 ? 9.789 -11.297 2.666 1 94.62 96 ARG A O 1
ATOM 751 N N . VAL A 1 97 ? 11.141 -13.023 3.324 1 94.31 97 VAL A N 1
ATOM 752 C CA . VAL A 1 97 ? 12.164 -12.719 2.328 1 94.31 97 VAL A CA 1
ATOM 753 C C . VAL A 1 97 ? 12.516 -13.992 1.555 1 94.31 97 VAL A C 1
ATOM 755 O O . VAL A 1 97 ? 12.844 -15.016 2.152 1 94.31 97 VAL A O 1
ATOM 758 N N . TYR A 1 98 ? 12.375 -13.938 0.289 1 95.44 98 TYR A N 1
ATOM 759 C CA . TYR A 1 98 ? 12.82 -14.992 -0.616 1 95.44 98 TYR A CA 1
ATOM 760 C C . TYR A 1 98 ? 14.062 -14.562 -1.387 1 95.44 98 TYR A C 1
ATOM 762 O O . TYR A 1 98 ? 14.086 -13.484 -1.978 1 95.44 98 TYR A O 1
ATOM 770 N N . ARG A 1 99 ? 15.016 -15.43 -1.38 1 93.44 99 ARG A N 1
ATOM 771 C CA . ARG A 1 99 ? 16.266 -15.172 -2.098 1 93.44 99 ARG A CA 1
ATOM 772 C C . ARG A 1 99 ? 16.594 -16.312 -3.051 1 93.44 99 ARG A C 1
ATOM 774 O O . ARG A 1 99 ? 16.422 -17.484 -2.701 1 93.44 99 ARG A O 1
ATOM 781 N N . ASN A 1 100 ? 16.891 -16.016 -4.164 1 90.38 100 ASN A N 1
ATOM 782 C CA . ASN A 1 100 ? 17.422 -16.906 -5.184 1 90.38 100 ASN A CA 1
ATOM 783 C C . ASN A 1 100 ? 18.609 -16.281 -5.926 1 90.38 100 ASN A C 1
ATOM 785 O O . ASN A 1 100 ? 18.422 -15.578 -6.922 1 90.38 100 ASN A O 1
ATOM 789 N N . GLY A 1 101 ? 19.812 -16.609 -5.422 1 88.81 101 GLY A N 1
ATOM 790 C CA . GLY A 1 101 ? 20.969 -15.883 -5.918 1 88.81 101 GLY A CA 1
ATOM 791 C C . GLY A 1 101 ? 20.922 -14.406 -5.578 1 88.81 101 GLY A C 1
ATOM 792 O O . GLY A 1 101 ? 20.766 -14.039 -4.41 1 88.81 101 GLY A O 1
ATOM 793 N N . GLU A 1 102 ? 20.922 -13.578 -6.652 1 89.12 102 GLU A N 1
ATOM 794 C CA . GLU A 1 102 ? 20.906 -12.133 -6.461 1 89.12 102 GLU A CA 1
ATOM 795 C C . GLU A 1 102 ? 19.484 -11.594 -6.406 1 89.12 102 GLU A C 1
ATOM 797 O O . GLU A 1 102 ? 19.266 -10.43 -6.066 1 89.12 102 GLU A O 1
ATOM 802 N N . GLN A 1 103 ? 18.625 -12.492 -6.672 1 90.75 103 GLN A N 1
ATOM 803 C CA . GLN A 1 103 ? 17.219 -12.094 -6.645 1 90.75 103 GLN A CA 1
ATOM 804 C C . GLN A 1 103 ? 16.688 -12.023 -5.215 1 90.75 103 GLN A C 1
ATOM 806 O O . GLN A 1 103 ? 16.922 -12.938 -4.418 1 90.75 103 GLN A O 1
ATOM 811 N N . ILE A 1 104 ? 16.062 -10.898 -4.977 1 92.69 104 ILE A N 1
ATOM 812 C CA . ILE A 1 104 ? 15.461 -10.742 -3.662 1 92.69 104 ILE A CA 1
ATOM 813 C C . ILE A 1 104 ? 14 -10.312 -3.814 1 92.69 104 ILE A C 1
ATOM 815 O O . ILE A 1 104 ? 13.688 -9.445 -4.629 1 92.69 104 ILE A O 1
ATOM 819 N N . VAL A 1 105 ? 13.117 -10.984 -3.117 1 94.81 105 VAL A N 1
ATOM 820 C CA . VAL A 1 105 ? 11.711 -10.609 -3.016 1 94.81 105 VAL A CA 1
ATOM 821 C C . VAL A 1 105 ? 11.305 -10.523 -1.547 1 94.81 105 VAL A C 1
ATOM 823 O O . VAL A 1 105 ? 11.25 -11.539 -0.85 1 94.81 105 VAL A O 1
ATOM 826 N N . ARG A 1 106 ? 11.094 -9.312 -1.113 1 95.12 106 ARG A N 1
ATOM 827 C CA . ARG A 1 106 ? 10.633 -9.078 0.251 1 95.12 106 ARG A CA 1
ATOM 828 C C . ARG A 1 106 ? 9.141 -8.773 0.283 1 95.12 106 ARG A C 1
ATOM 830 O O . ARG A 1 106 ? 8.656 -7.938 -0.483 1 95.12 106 ARG A O 1
ATOM 837 N N . ILE A 1 107 ? 8.398 -9.477 1.095 1 96.81 107 ILE A N 1
ATOM 838 C CA . ILE A 1 107 ? 6.965 -9.273 1.264 1 96.81 107 ILE A CA 1
ATOM 839 C C . ILE A 1 107 ? 6.688 -8.641 2.623 1 96.81 107 ILE A C 1
ATOM 841 O O . ILE A 1 107 ? 6.934 -9.258 3.664 1 96.81 107 ILE A O 1
ATOM 845 N N . ILE A 1 108 ? 6.18 -7.426 2.582 1 94.44 108 ILE A N 1
ATOM 846 C CA . ILE A 1 108 ? 5.879 -6.68 3.801 1 94.44 108 ILE A CA 1
ATOM 847 C C . ILE A 1 108 ? 4.367 -6.629 4.012 1 94.44 108 ILE A C 1
ATOM 849 O O . ILE A 1 108 ? 3.643 -6.023 3.221 1 94.44 108 ILE A O 1
ATOM 853 N N . PRO A 1 109 ? 3.887 -7.238 5.113 1 95.56 109 PRO A N 1
ATOM 854 C CA . PRO A 1 109 ? 2.445 -7.266 5.363 1 95.56 109 PRO A CA 1
ATOM 855 C C . PRO A 1 109 ? 1.93 -5.969 5.984 1 95.56 109 PRO A C 1
ATOM 857 O O . PRO A 1 109 ? 2.723 -5.137 6.434 1 95.56 109 PRO A O 1
ATOM 860 N N . SER A 1 110 ? 0.634 -5.816 5.855 1 92.62 110 SER A N 1
ATOM 861 C CA . SER A 1 110 ? -0.003 -4.758 6.633 1 92.62 110 SER A CA 1
ATOM 862 C C . SER A 1 110 ? -0.354 -5.234 8.039 1 92.62 110 SER A C 1
ATOM 864 O O . SER A 1 110 ? -0.166 -6.41 8.367 1 92.62 110 SER A O 1
ATOM 866 N N . GLY A 1 111 ? -0.823 -4.297 8.859 1 89.44 111 GLY A N 1
ATOM 867 C CA . GLY A 1 111 ? -1.272 -4.621 10.203 1 89.44 111 GLY A CA 1
ATOM 868 C C . GLY A 1 1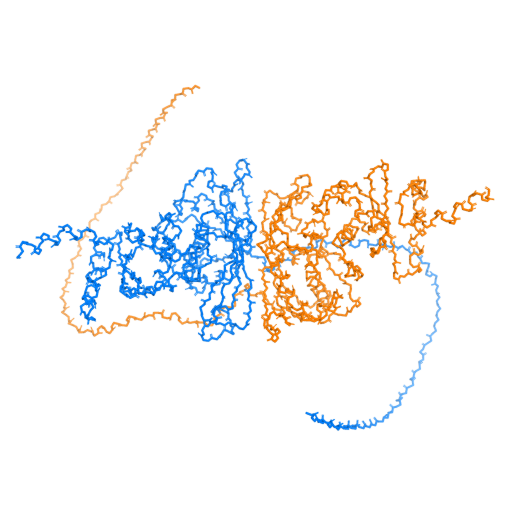11 ? -2.438 -5.594 10.227 1 89.44 111 GLY A C 1
ATOM 869 O O . GLY A 1 111 ? -2.635 -6.312 11.203 1 89.44 111 GLY A O 1
ATOM 870 N N . VAL A 1 112 ? -3.154 -5.652 9.109 1 91.38 112 VAL A N 1
ATOM 871 C CA . VAL A 1 112 ? -4.293 -6.566 9.07 1 91.38 112 VAL A CA 1
ATOM 872 C C . VAL A 1 112 ? -3.854 -7.91 8.492 1 91.38 112 VAL A C 1
ATOM 874 O O . VAL A 1 112 ? -4.664 -8.828 8.352 1 91.38 112 VAL A O 1
ATOM 877 N N . GLY A 1 113 ? -2.57 -7.957 8.156 1 94.25 113 GLY A N 1
ATOM 878 C CA . GLY A 1 113 ? -2.01 -9.211 7.68 1 94.25 113 GLY A CA 1
ATOM 879 C C . GLY A 1 113 ? -1.591 -9.156 6.223 1 94.25 113 GLY A C 1
ATOM 880 O O . GLY A 1 113 ? -2.02 -8.273 5.48 1 94.25 113 GLY A O 1
ATOM 881 N N . ALA A 1 114 ? -0.768 -10.141 5.844 1 96.62 114 ALA A N 1
ATOM 882 C CA . ALA A 1 114 ? -0.38 -10.312 4.445 1 96.62 114 ALA A CA 1
ATOM 883 C C . ALA A 1 114 ? -1.526 -10.891 3.625 1 96.62 114 ALA A C 1
ATOM 885 O O . ALA A 1 114 ? -2.354 -11.641 4.148 1 96.62 114 ALA A O 1
ATOM 886 N N . ALA A 1 115 ? -1.54 -10.523 2.354 1 97.88 115 ALA A N 1
ATOM 887 C CA . ALA A 1 115 ? -2.408 -11.266 1.439 1 97.88 115 ALA A CA 1
ATOM 888 C C . ALA A 1 115 ? -2.055 -12.75 1.425 1 97.88 115 ALA A C 1
ATOM 890 O O . ALA A 1 115 ? -0.88 -13.109 1.327 1 97.88 115 ALA A O 1
ATOM 891 N N . ASN A 1 116 ? -3.068 -13.562 1.606 1 97.75 116 ASN A N 1
ATOM 892 C CA . ASN A 1 116 ? -2.812 -15 1.544 1 97.75 116 ASN A CA 1
ATOM 893 C C . ASN A 1 116 ? -3.223 -15.586 0.195 1 97.75 116 ASN A C 1
ATOM 895 O O . ASN A 1 116 ? -3.744 -14.867 -0.663 1 97.75 116 ASN A O 1
ATOM 899 N N . ILE A 1 117 ? -2.936 -16.844 0.01 1 98.06 117 ILE A N 1
ATOM 900 C CA . ILE A 1 117 ? -3.053 -17.484 -1.292 1 98.06 117 ILE A CA 1
ATOM 901 C C . ILE A 1 117 ? -4.52 -17.516 -1.723 1 98.06 117 ILE A C 1
ATOM 903 O O . ILE A 1 117 ? -4.82 -17.656 -2.91 1 98.06 117 ILE A O 1
ATOM 907 N N . PHE A 1 118 ? -5.473 -17.391 -0.824 1 97.69 118 PHE A N 1
ATOM 908 C CA . PHE A 1 118 ? -6.887 -17.359 -1.173 1 97.69 118 PHE A CA 1
ATOM 909 C C . PHE A 1 118 ? -7.305 -15.961 -1.601 1 97.69 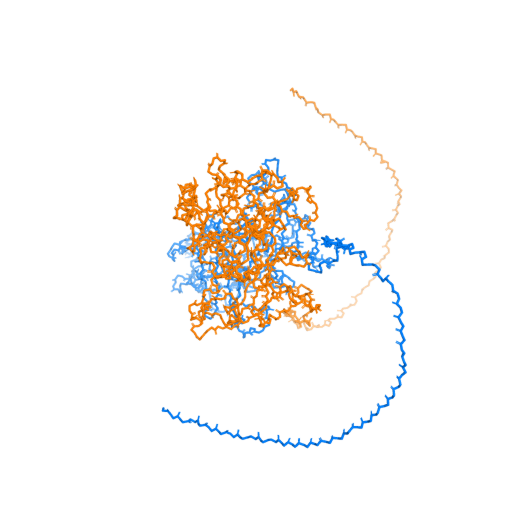118 PHE A C 1
ATOM 911 O O . PHE A 1 118 ? -8.227 -15.797 -2.398 1 97.69 118 PHE A O 1
ATOM 918 N N . ASP A 1 119 ? -6.621 -14.938 -1.08 1 97.81 119 ASP A N 1
ATOM 919 C CA . ASP A 1 119 ? -6.836 -13.578 -1.559 1 97.81 119 ASP A CA 1
ATOM 920 C C . ASP A 1 119 ? -6.449 -13.445 -3.029 1 97.81 119 ASP A C 1
ATOM 922 O O . ASP A 1 119 ? -7.039 -12.648 -3.762 1 97.81 119 ASP A O 1
ATOM 926 N N . LYS A 1 120 ? -5.488 -14.242 -3.418 1 98.06 120 LYS A N 1
ATOM 927 C CA . LYS A 1 120 ? -4.988 -14.25 -4.789 1 98.06 120 LYS A CA 1
ATOM 928 C C . LYS A 1 120 ? -6.117 -14.5 -5.785 1 98.06 120 LYS A C 1
ATOM 930 O O . LYS A 1 120 ? -6.039 -14.078 -6.941 1 98.06 120 LYS A O 1
ATOM 935 N N . ASP A 1 121 ? -7.191 -15.125 -5.32 1 97.88 121 ASP A N 1
ATOM 936 C CA . ASP A 1 121 ? -8.32 -15.43 -6.195 1 97.88 121 ASP A CA 1
ATOM 937 C C . ASP A 1 121 ? -8.883 -14.156 -6.82 1 97.88 121 ASP A C 1
ATOM 939 O O . ASP A 1 121 ? -9.359 -14.172 -7.957 1 97.88 121 ASP A O 1
ATOM 943 N N . LEU A 1 122 ? -8.812 -13.078 -6.094 1 97.69 122 LEU A N 1
ATOM 944 C CA . LEU A 1 122 ? -9.297 -11.805 -6.605 1 97.69 122 LEU A CA 1
ATOM 945 C C . LEU A 1 122 ? -8.453 -11.336 -7.781 1 97.69 122 LEU A C 1
ATOM 947 O O . LEU A 1 122 ? -8.984 -10.812 -8.766 1 97.69 122 LEU A O 1
ATOM 951 N N . LEU A 1 123 ? -7.18 -11.539 -7.652 1 97.56 123 LEU A N 1
ATOM 952 C CA . LEU A 1 123 ? -6.273 -11.156 -8.727 1 97.56 123 LEU A CA 1
ATOM 953 C C . LEU A 1 123 ? -6.441 -12.07 -9.938 1 97.56 123 LEU A C 1
ATOM 955 O O . LEU A 1 123 ? -6.406 -11.609 -11.078 1 97.56 123 LEU A O 1
ATOM 959 N N . VAL A 1 124 ? -6.621 -13.352 -9.672 1 97.88 124 VAL A N 1
ATOM 960 C CA . VAL A 1 124 ? -6.863 -14.305 -10.75 1 97.88 124 VAL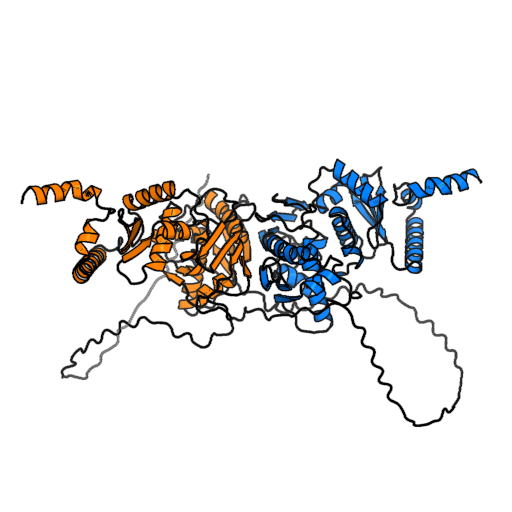 A CA 1
ATOM 961 C C . VAL A 1 124 ? -8.156 -13.938 -11.484 1 97.88 124 VAL A C 1
ATOM 963 O O . VAL A 1 124 ? -8.195 -13.945 -12.719 1 97.88 124 VAL A O 1
ATOM 966 N N . TYR A 1 125 ? -9.195 -13.586 -10.742 1 97.75 125 TYR A N 1
ATOM 967 C CA . TYR A 1 125 ? -10.469 -13.195 -11.328 1 97.75 125 TYR A CA 1
ATOM 968 C C . TYR A 1 125 ? -10.328 -11.945 -12.18 1 97.75 125 TYR A C 1
ATOM 970 O O . TYR A 1 125 ? -10.789 -11.906 -13.32 1 97.75 125 TYR A O 1
ATOM 978 N N . ALA A 1 126 ? -9.664 -10.961 -11.633 1 96.81 126 ALA A N 1
ATOM 979 C CA . ALA A 1 126 ? -9.438 -9.719 -12.375 1 96.81 126 ALA A CA 1
ATOM 980 C C . ALA A 1 126 ? -8.633 -9.977 -13.641 1 96.81 126 ALA A C 1
ATOM 982 O O . ALA A 1 126 ? -8.961 -9.461 -14.711 1 96.81 126 ALA A O 1
ATOM 983 N N . ALA A 1 127 ? -7.605 -10.766 -13.523 1 96.25 127 ALA A N 1
ATOM 984 C CA . ALA A 1 127 ? -6.781 -11.125 -14.672 1 96.25 127 ALA A CA 1
ATOM 985 C C . ALA A 1 127 ? -7.613 -11.836 -15.742 1 96.25 127 ALA A C 1
ATOM 987 O O . ALA A 1 127 ? -7.457 -11.57 -16.938 1 96.25 127 ALA A O 1
ATOM 988 N N . THR A 1 128 ? -8.469 -12.695 -15.297 1 96.56 128 THR A N 1
ATOM 989 C CA . THR A 1 128 ? -9.312 -13.445 -16.219 1 96.56 128 THR A CA 1
ATOM 990 C C . THR A 1 128 ? -10.25 -12.508 -16.984 1 96.56 128 THR A C 1
ATOM 992 O O . THR A 1 128 ? -10.383 -12.617 -18.203 1 96.56 128 THR A O 1
ATOM 995 N N . LEU A 1 129 ? -10.867 -11.555 -16.266 1 96.19 129 LEU A N 1
ATOM 996 C CA . LEU A 1 129 ? -11.75 -10.562 -16.875 1 96.19 129 LEU A CA 1
ATOM 997 C C . LEU A 1 129 ? -10.992 -9.734 -17.906 1 96.19 129 LEU A C 1
ATOM 999 O O . LEU A 1 129 ? -11.469 -9.555 -19.031 1 96.19 129 LEU A O 1
ATOM 1003 N N . ILE A 1 130 ? -9.859 -9.32 -17.547 1 94 130 ILE A N 1
ATOM 1004 C CA . ILE A 1 130 ? -9.07 -8.438 -18.406 1 94 130 ILE A CA 1
ATOM 1005 C C . ILE A 1 130 ? -8.586 -9.195 -19.625 1 94 130 ILE A C 1
ATOM 1007 O O . ILE A 1 130 ? -8.703 -8.703 -20.75 1 94 130 ILE A O 1
ATOM 1011 N N . CYS A 1 131 ? -8.07 -10.367 -19.422 1 92.75 131 CYS A N 1
ATOM 1012 C CA . CYS A 1 131 ? -7.535 -11.156 -20.531 1 92.75 131 CYS A CA 1
ATOM 1013 C C . CYS A 1 131 ? -8.641 -11.547 -21.5 1 92.75 131 CYS A C 1
ATOM 1015 O O . CYS A 1 131 ? -8.438 -11.516 -22.719 1 92.75 131 CYS A O 1
ATOM 1017 N N . LYS A 1 132 ? -9.766 -11.906 -21 1 92.94 132 LYS A N 1
ATOM 1018 C CA . LYS A 1 132 ? -10.891 -12.227 -21.875 1 92.94 132 LYS A CA 1
ATOM 1019 C C . LYS A 1 132 ? -11.266 -11.039 -22.766 1 92.94 132 LYS A C 1
ATOM 1021 O O . LYS A 1 132 ? -11.461 -11.188 -23.969 1 92.94 132 LYS A O 1
ATOM 1026 N N . ALA A 1 133 ? -11.359 -9.898 -22.125 1 92.88 133 ALA A N 1
ATOM 1027 C CA . ALA A 1 133 ? -11.703 -8.688 -22.859 1 92.88 133 ALA A CA 1
ATOM 1028 C C . ALA A 1 133 ? -10.617 -8.328 -23.875 1 92.88 133 ALA A C 1
ATOM 1030 O O . ALA A 1 133 ? -10.914 -8.008 -25.031 1 92.88 133 ALA A O 1
ATOM 1031 N N . ALA A 1 134 ? -9.43 -8.445 -23.422 1 89 134 ALA A N 1
ATOM 1032 C CA . ALA A 1 134 ? -8.305 -8.141 -24.297 1 89 134 ALA A CA 1
ATOM 1033 C C . ALA A 1 134 ? -8.273 -9.086 -25.5 1 89 134 ALA A C 1
ATOM 1035 O O . ALA A 1 134 ? -7.992 -8.664 -26.625 1 89 134 ALA A O 1
ATOM 1036 N N . ASP A 1 135 ? -8.531 -10.312 -25.266 1 88 135 ASP A N 1
ATOM 1037 C CA . ASP A 1 135 ? -8.547 -11.32 -26.328 1 88 135 ASP A CA 1
ATOM 1038 C C . ASP A 1 135 ? -9.633 -11.016 -27.359 1 88 135 ASP A C 1
ATOM 1040 O O . ASP A 1 135 ? -9.547 -11.445 -28.516 1 88 135 ASP A O 1
ATOM 1044 N N . SER A 1 136 ? -10.625 -10.281 -27.016 1 90.12 136 SER A N 1
ATOM 1045 C CA . SER A 1 136 ? -11.727 -9.914 -27.891 1 90.12 136 SER A CA 1
ATOM 1046 C C . SER A 1 136 ? -11.586 -8.477 -28.391 1 90.12 136 SER A C 1
ATOM 1048 O O . SER A 1 136 ? -12.555 -7.875 -28.844 1 90.12 136 SER A O 1
ATOM 1050 N N . ASP A 1 137 ? -10.484 -7.832 -28.078 1 90.81 137 ASP A N 1
ATOM 1051 C CA . ASP A 1 137 ? -10.141 -6.48 -28.5 1 90.81 137 ASP A CA 1
ATOM 1052 C C . ASP A 1 137 ? -11.055 -5.449 -27.859 1 90.81 137 ASP A C 1
ATOM 1054 O O . ASP A 1 137 ? -11.414 -4.449 -28.484 1 90.81 137 ASP A O 1
ATOM 1058 N N . ILE A 1 138 ? -11.633 -5.797 -26.812 1 90 138 ILE A N 1
ATOM 1059 C CA . ILE A 1 138 ? -12.367 -4.84 -26 1 90 138 ILE A CA 1
ATOM 1060 C C . ILE A 1 138 ? -11.391 -4.031 -25.141 1 90 138 ILE A C 1
ATOM 1062 O O . ILE A 1 138 ? -10.492 -4.598 -24.516 1 90 138 ILE A O 1
ATOM 1066 N N . PRO A 1 139 ? -11.508 -2.717 -25.141 1 89.44 139 PRO A N 1
ATOM 1067 C CA . PRO A 1 139 ? -10.609 -1.905 -24.328 1 89.44 139 PRO A CA 1
ATOM 1068 C C . PRO A 1 139 ? -10.664 -2.275 -22.844 1 89.44 139 PRO A C 1
ATOM 1070 O O . PRO A 1 139 ? -11.75 -2.496 -22.297 1 89.44 139 PRO A O 1
ATOM 1073 N N . VAL A 1 140 ? -9.477 -2.404 -22.297 1 90.94 140 VAL A N 1
ATOM 1074 C CA . VAL A 1 140 ? -9.391 -2.77 -20.891 1 90.94 140 VAL A CA 1
ATOM 1075 C C . VAL A 1 140 ? -8.711 -1.649 -20.109 1 90.94 140 VAL A C 1
ATOM 1077 O O . VAL A 1 140 ? -8.156 -0.721 -20.688 1 90.94 140 VAL A O 1
ATOM 1080 N N . SER A 1 141 ? -8.867 -1.706 -18.734 1 90.75 141 SER A N 1
ATOM 1081 C CA . SER A 1 141 ? -8.289 -0.743 -17.797 1 90.75 141 SER A CA 1
ATOM 1082 C C . SER A 1 141 ? -7.836 -1.423 -16.516 1 90.75 141 SER A C 1
ATOM 1084 O O . SER A 1 141 ? -8.305 -2.516 -16.188 1 90.75 141 SER A O 1
ATOM 1086 N N . ARG A 1 142 ? -6.898 -0.766 -15.852 1 91.69 142 ARG A N 1
ATOM 1087 C CA . ARG A 1 142 ? -6.461 -1.259 -14.547 1 91.69 142 ARG A CA 1
ATOM 1088 C C . ARG A 1 142 ? -7.559 -1.092 -13.5 1 91.69 142 ARG A C 1
ATOM 1090 O O . ARG A 1 142 ? -7.508 -1.707 -12.438 1 91.69 142 ARG A O 1
ATOM 1097 N N . ARG A 1 143 ? -8.406 -0.158 -13.789 1 93.31 143 ARG A N 1
ATOM 1098 C CA . ARG A 1 143 ? -9.547 0.069 -12.898 1 93.31 143 ARG A CA 1
ATOM 1099 C C . ARG A 1 143 ? -10.719 -0.826 -13.281 1 93.31 143 ARG A C 1
ATOM 1101 O O . ARG A 1 143 ? -11.359 -0.616 -14.312 1 93.31 143 ARG A O 1
ATOM 1108 N N . ILE A 1 144 ? -11.047 -1.831 -12.398 1 95.06 144 ILE A N 1
ATOM 1109 C CA . ILE A 1 144 ? -12.039 -2.848 -12.734 1 95.06 144 ILE A CA 1
ATOM 1110 C C . ILE A 1 144 ? -13.141 -2.855 -11.68 1 95.06 144 ILE A C 1
ATOM 1112 O O . ILE A 1 144 ? -12.867 -2.797 -10.477 1 95.06 144 ILE A O 1
ATOM 1116 N N . ARG A 1 145 ? -14.352 -2.863 -12.133 1 95.81 145 ARG A N 1
ATOM 1117 C CA . ARG A 1 145 ? -15.5 -2.982 -11.242 1 95.81 145 ARG A CA 1
ATOM 1118 C C . ARG A 1 145 ? -16.297 -4.246 -11.547 1 95.81 145 ARG A C 1
ATOM 1120 O O . ARG A 1 145 ? -16.484 -4.602 -12.719 1 95.81 145 ARG A O 1
ATOM 1127 N N . PHE A 1 146 ? -16.734 -4.961 -10.523 1 96.31 146 PHE A N 1
ATOM 1128 C CA . PHE A 1 146 ? -17.516 -6.176 -10.75 1 96.31 146 PHE A CA 1
ATOM 1129 C C . PHE A 1 146 ? -18.422 -6.469 -9.555 1 96.31 146 PHE A C 1
ATOM 1131 O O . PHE A 1 146 ? -18.203 -5.938 -8.461 1 96.31 146 PHE A O 1
ATOM 1138 N N . LYS A 1 147 ? -19.391 -7.277 -9.82 1 97.12 147 LYS A N 1
ATOM 1139 C CA . LYS A 1 147 ? -20.266 -7.754 -8.758 1 97.12 147 LYS A CA 1
ATOM 1140 C C . LYS A 1 147 ? -19.625 -8.875 -7.953 1 97.12 147 LYS A C 1
ATOM 1142 O O . LYS A 1 147 ? -19.078 -9.82 -8.523 1 97.12 147 LYS A O 1
ATOM 1147 N N . VAL A 1 148 ? -19.75 -8.789 -6.598 1 97.69 148 VAL A N 1
ATOM 1148 C CA . VAL A 1 148 ? -19.109 -9.734 -5.695 1 97.69 148 VAL A CA 1
ATOM 1149 C C . VAL A 1 148 ? -19.688 -11.133 -5.902 1 97.69 148 VAL A C 1
ATOM 1151 O O . VAL A 1 148 ? -18.969 -12.125 -5.879 1 97.69 148 VAL A O 1
ATOM 1154 N N . ARG A 1 149 ? -20.953 -11.219 -6.184 1 97.06 149 ARG A N 1
ATOM 1155 C CA . ARG A 1 149 ? -21.609 -12.5 -6.395 1 97.06 149 ARG A CA 1
ATOM 1156 C C . ARG A 1 149 ? -20.984 -13.25 -7.57 1 97.06 149 ARG A C 1
ATOM 1158 O O . ARG A 1 149 ? -20.797 -14.469 -7.508 1 97.06 149 ARG A O 1
ATOM 1165 N N . ASP A 1 150 ? -20.656 -12.539 -8.633 1 97 150 ASP A N 1
ATOM 1166 C CA . ASP A 1 150 ? -20.047 -13.148 -9.812 1 97 150 ASP A CA 1
ATOM 1167 C C . ASP A 1 150 ? -18.672 -13.703 -9.492 1 97 150 ASP A C 1
ATOM 1169 O O . ASP A 1 150 ? -18.312 -14.805 -9.922 1 97 150 ASP A O 1
ATOM 1173 N N . PHE A 1 151 ? -17.891 -12.953 -8.727 1 97.94 151 PHE A N 1
ATOM 1174 C CA . PHE A 1 151 ? -16.578 -13.406 -8.266 1 97.94 151 PHE A CA 1
ATOM 1175 C C . PHE A 1 151 ? -16.703 -14.68 -7.438 1 97.94 151 PHE A C 1
ATOM 1177 O O . PHE A 1 151 ? -15.969 -15.641 -7.66 1 97.94 151 PHE A O 1
ATOM 1184 N N . LEU A 1 152 ? -17.672 -14.625 -6.512 1 97.5 152 LEU A N 1
ATOM 1185 C CA . LEU A 1 152 ? -17.844 -15.758 -5.613 1 97.5 152 LEU A CA 1
ATOM 1186 C C . LEU A 1 152 ? -18.234 -17.016 -6.387 1 97.5 152 LEU A C 1
ATOM 1188 O O . LEU A 1 152 ? -17.672 -18.078 -6.176 1 97.5 152 LEU A O 1
ATOM 1192 N N . LYS A 1 153 ? -19.109 -16.922 -7.332 1 96.5 153 LYS A N 1
ATOM 1193 C CA . LYS A 1 153 ? -19.547 -18.047 -8.141 1 96.5 153 LYS A CA 1
ATOM 1194 C C . LYS A 1 153 ? -18.422 -18.578 -9.016 1 96.5 153 LYS A C 1
ATOM 1196 O O . LYS A 1 153 ? -18.188 -19.797 -9.078 1 96.5 153 LYS A O 1
ATOM 1201 N N . TYR A 1 154 ? -17.719 -17.672 -9.594 1 96.81 154 TYR A N 1
ATOM 1202 C CA . TYR A 1 154 ? -16.656 -18.062 -10.508 1 96.81 154 TYR A CA 1
ATOM 1203 C C . TYR A 1 154 ? -15.539 -18.797 -9.766 1 96.81 154 TYR A C 1
ATOM 1205 O O . TYR A 1 154 ? -14.938 -19.734 -10.305 1 96.81 154 TYR A O 1
ATOM 1213 N N . THR A 1 155 ? -15.242 -18.328 -8.586 1 97 155 THR A N 1
ATOM 1214 C CA . THR A 1 155 ? -14.148 -18.906 -7.82 1 97 155 THR A CA 1
ATOM 1215 C C . THR A 1 155 ? -14.664 -20 -6.895 1 97 155 THR A C 1
ATOM 1217 O O . THR A 1 155 ? -13.969 -20.422 -5.969 1 97 155 THR A O 1
ATOM 1220 N N . ARG A 1 156 ? -15.953 -20.438 -7.055 1 95.19 156 ARG A N 1
ATOM 1221 C CA . ARG A 1 156 ? -16.578 -21.562 -6.383 1 95.19 156 ARG A CA 1
ATOM 1222 C C . ARG A 1 156 ? -16.594 -21.359 -4.871 1 95.19 156 ARG A C 1
ATOM 1224 O O . ARG A 1 156 ? -16.297 -22.297 -4.113 1 95.19 156 ARG A O 1
ATOM 1231 N N . ARG A 1 157 ? -16.828 -20.156 -4.469 1 95.75 157 ARG A N 1
ATOM 1232 C CA . ARG A 1 157 ? -16.969 -19.812 -3.061 1 95.75 157 ARG A CA 1
ATOM 1233 C C . ARG A 1 157 ? -18.438 -19.703 -2.656 1 95.75 157 ARG A C 1
ATOM 1235 O O . ARG A 1 157 ? -19.312 -19.562 -3.51 1 95.75 157 ARG A O 1
ATOM 1242 N N . SER A 1 158 ? -18.609 -19.844 -1.341 1 95.19 158 SER A N 1
ATOM 1243 C CA . SER A 1 158 ? -19.953 -19.656 -0.804 1 95.19 158 SER A CA 1
ATOM 1244 C C . SER A 1 158 ? -20.469 -18.25 -1.084 1 95.19 158 SER A C 1
ATOM 1246 O O . SER A 1 158 ? -19.688 -17.297 -1.086 1 95.19 158 SER A O 1
ATOM 1248 N N . THR A 1 159 ? -21.797 -18.172 -1.285 1 95 159 THR A N 1
ATOM 1249 C CA . THR A 1 159 ? -22.422 -16.859 -1.485 1 95 159 THR A CA 1
ATOM 1250 C C . THR A 1 159 ? -23.172 -16.422 -0.235 1 95 159 THR A C 1
ATOM 1252 O O . THR A 1 159 ? -24.156 -15.672 -0.323 1 95 159 THR A O 1
ATOM 1255 N N . GLY A 1 160 ? -22.781 -17.016 0.874 1 93.94 160 GLY A N 1
ATOM 1256 C CA . GLY A 1 160 ? -23.344 -16.578 2.139 1 93.94 160 GLY A CA 1
ATOM 1257 C C . GLY A 1 160 ? -22.875 -15.203 2.561 1 93.94 160 GLY A C 1
ATOM 1258 O O . GLY A 1 160 ? -21.906 -14.68 2.008 1 93.94 160 GLY A O 1
ATOM 1259 N N . GLY A 1 161 ? -23.531 -14.617 3.49 1 92.56 161 GLY A N 1
ATOM 1260 C CA . GLY A 1 161 ? -23.281 -13.258 3.949 1 92.56 161 GLY A CA 1
ATOM 1261 C C . GLY A 1 161 ? -21.844 -13.023 4.359 1 92.56 161 GLY A C 1
ATOM 1262 O O . GLY A 1 161 ? -21.266 -11.969 4.059 1 92.56 161 GLY A O 1
ATOM 1263 N N . ALA A 1 162 ? -21.25 -13.953 4.977 1 94.69 162 ALA A N 1
ATOM 1264 C CA . ALA A 1 162 ? -19.875 -13.828 5.465 1 94.69 162 ALA A CA 1
ATOM 1265 C C . ALA A 1 162 ? -18.906 -13.625 4.309 1 94.69 162 ALA A C 1
ATOM 1267 O O . ALA A 1 162 ? -17.891 -12.93 4.453 1 94.69 162 ALA A O 1
ATOM 1268 N N . SER A 1 163 ? -19.203 -14.242 3.178 1 96.12 163 SER A N 1
ATOM 1269 C CA . SER A 1 163 ? -18.328 -14.141 2.018 1 96.12 163 SER A CA 1
ATOM 1270 C C . SER A 1 163 ? -18.266 -12.711 1.49 1 96.12 163 SER A C 1
ATOM 1272 O O . SER A 1 163 ? -17.219 -12.258 1.03 1 96.12 163 SER A O 1
ATOM 1274 N N . TYR A 1 164 ? -19.359 -11.969 1.662 1 95.88 164 TYR A N 1
ATOM 1275 C CA . TYR A 1 164 ? -19.438 -10.586 1.195 1 95.88 164 TYR A CA 1
ATOM 1276 C C . TYR A 1 164 ? -18.656 -9.656 2.111 1 95.88 164 TYR A C 1
ATOM 1278 O O . TYR A 1 164 ? -18.219 -8.578 1.693 1 95.88 164 TYR A O 1
ATOM 1286 N N . GLU A 1 165 ? -18.516 -10.094 3.322 1 95.81 165 GLU A N 1
ATOM 1287 C CA . GLU A 1 165 ? -17.672 -9.352 4.258 1 95.81 165 GLU A CA 1
ATOM 1288 C C . GLU A 1 165 ? -16.203 -9.672 4.051 1 95.81 165 GLU A C 1
ATOM 1290 O O . GLU A 1 165 ? -15.352 -8.781 4.082 1 95.81 165 GLU A O 1
ATOM 1295 N N . ARG A 1 166 ? -15.898 -10.875 3.756 1 95.81 166 ARG A N 1
ATOM 1296 C CA . ARG A 1 166 ? -14.523 -11.359 3.637 1 95.81 166 ARG A CA 1
ATOM 1297 C C . ARG A 1 166 ? -13.836 -10.742 2.426 1 95.81 166 ARG A C 1
ATOM 1299 O O . ARG A 1 166 ? -12.617 -10.57 2.42 1 95.81 166 ARG A O 1
ATOM 1306 N N . ILE A 1 167 ? -14.625 -10.406 1.444 1 96.56 167 ILE A N 1
ATOM 1307 C CA . ILE A 1 167 ? -14 -9.836 0.255 1 96.56 167 ILE A CA 1
ATOM 1308 C C . ILE A 1 167 ? -13.391 -8.484 0.591 1 96.56 167 ILE A C 1
ATOM 1310 O O . ILE A 1 167 ? -12.344 -8.109 0.048 1 96.56 167 ILE A O 1
ATOM 1314 N N . VAL A 1 168 ? -14 -7.742 1.485 1 95.38 168 VAL A N 1
ATOM 1315 C CA . VAL A 1 168 ? -13.461 -6.453 1.911 1 95.38 168 VAL A CA 1
ATOM 1316 C C . VAL A 1 168 ? -12.141 -6.656 2.643 1 95.38 168 VAL A C 1
ATOM 1318 O O . VAL A 1 168 ? -11.164 -5.949 2.387 1 95.38 168 VAL A O 1
ATOM 1321 N N . ASP A 1 169 ? -12.102 -7.645 3.445 1 95.56 169 ASP A N 1
ATOM 1322 C CA . ASP A 1 169 ? -10.867 -7.996 4.137 1 95.56 169 ASP A CA 1
ATOM 1323 C C . ASP A 1 169 ? -9.773 -8.398 3.148 1 95.56 169 ASP A C 1
ATOM 1325 O O . ASP A 1 169 ? -8.602 -8.055 3.332 1 95.56 169 ASP A O 1
ATOM 1329 N N . SER A 1 170 ? -10.18 -9.156 2.166 1 97.12 170 SER A N 1
ATOM 1330 C CA . SER A 1 170 ? -9.242 -9.555 1.126 1 97.12 170 SER A CA 1
ATOM 1331 C C . SER A 1 170 ? -8.656 -8.336 0.417 1 97.12 170 SER A C 1
ATOM 1333 O O . SER A 1 170 ? -7.445 -8.273 0.169 1 97.12 170 SER A O 1
ATOM 1335 N N . CYS A 1 171 ? -9.5 -7.359 0.15 1 96.94 171 CYS A N 1
ATOM 1336 C CA . CYS A 1 171 ? -9.055 -6.129 -0.492 1 96.94 171 CYS A CA 1
ATOM 1337 C C . CYS A 1 171 ? -8.047 -5.395 0.384 1 96.94 171 CYS A C 1
ATOM 1339 O O . CYS A 1 171 ? -7.02 -4.926 -0.105 1 96.94 171 CYS A O 1
ATOM 1341 N N . ARG A 1 172 ? -8.32 -5.367 1.635 1 95.12 172 ARG A N 1
ATOM 1342 C CA . ARG A 1 172 ? -7.426 -4.703 2.578 1 95.12 172 ARG A CA 1
ATOM 1343 C C . ARG A 1 172 ? -6.062 -5.387 2.615 1 95.12 172 ARG A C 1
ATOM 1345 O O . ARG A 1 172 ? -5.027 -4.723 2.594 1 95.12 172 ARG A O 1
ATOM 1352 N N . ARG A 1 173 ? -6.062 -6.684 2.668 1 96.5 173 ARG A N 1
ATOM 1353 C CA . ARG A 1 173 ? -4.809 -7.426 2.715 1 96.5 173 ARG A CA 1
ATOM 1354 C C . ARG A 1 173 ? -4.031 -7.273 1.413 1 96.5 173 ARG A C 1
ATOM 1356 O O . ARG A 1 173 ? -2.816 -7.066 1.43 1 96.5 173 ARG A O 1
ATOM 1363 N N . LEU A 1 174 ? -4.738 -7.355 0.314 1 97.19 174 LEU A N 1
ATOM 1364 C CA . LEU A 1 174 ? -4.086 -7.207 -0.982 1 97.19 174 LEU A CA 1
ATOM 1365 C C . LEU A 1 174 ? -3.484 -5.812 -1.129 1 97.19 174 LEU A C 1
ATOM 1367 O O . LEU A 1 174 ? -2.359 -5.668 -1.613 1 97.19 174 LEU A O 1
ATOM 1371 N N . LYS A 1 175 ? -4.195 -4.832 -0.748 1 95.56 175 LYS A N 1
ATOM 1372 C CA . LYS A 1 175 ? -3.705 -3.459 -0.804 1 95.56 175 LYS A CA 1
ATOM 1373 C C . LYS A 1 175 ? -2.535 -3.252 0.154 1 95.56 175 LYS A C 1
ATOM 1375 O O . LYS A 1 175 ? -1.595 -2.518 -0.156 1 95.56 175 LYS A O 1
ATOM 1380 N N . GLY A 1 176 ? -2.598 -3.857 1.21 1 94.62 176 GLY A N 1
ATOM 1381 C CA . GLY A 1 176 ? -1.651 -3.596 2.283 1 94.62 176 GLY A CA 1
ATOM 1382 C C . GLY A 1 176 ? -0.362 -4.383 2.148 1 94.62 176 GLY A C 1
ATOM 1383 O O . GLY A 1 176 ? 0.629 -4.082 2.814 1 94.62 176 GLY A O 1
ATOM 1384 N N . THR A 1 177 ? -0.351 -5.395 1.347 1 96 177 THR A N 1
ATOM 1385 C CA . THR A 1 177 ? 0.849 -6.199 1.141 1 96 177 THR A CA 1
ATOM 1386 C C . THR A 1 177 ? 1.784 -5.527 0.139 1 96 177 THR A C 1
ATOM 1388 O O . THR A 1 177 ? 1.392 -5.254 -0.998 1 96 177 THR A O 1
ATOM 1391 N N . ILE A 1 178 ? 2.986 -5.293 0.579 1 94.75 178 ILE A N 1
ATOM 1392 C CA . ILE A 1 178 ? 3.986 -4.652 -0.266 1 94.75 178 ILE A CA 1
ATOM 1393 C C . ILE A 1 178 ? 5.012 -5.684 -0.729 1 94.75 178 ILE A C 1
ATOM 1395 O O . ILE A 1 178 ? 5.48 -6.504 0.067 1 94.75 178 ILE A O 1
ATOM 1399 N N . ILE A 1 179 ? 5.277 -5.613 -1.961 1 94.94 179 ILE A N 1
ATOM 1400 C CA . ILE A 1 179 ? 6.355 -6.418 -2.523 1 94.94 179 ILE A CA 1
ATOM 1401 C C . ILE A 1 179 ? 7.551 -5.523 -2.844 1 94.94 179 ILE A C 1
ATOM 1403 O O . ILE A 1 179 ? 7.422 -4.543 -3.58 1 94.94 179 ILE A O 1
ATOM 1407 N N . GLU A 1 180 ? 8.633 -5.758 -2.252 1 93.94 180 GLU A N 1
ATOM 1408 C CA . GLU A 1 180 ? 9.898 -5.086 -2.555 1 93.94 180 GLU A CA 1
ATOM 1409 C C . GLU A 1 180 ? 10.875 -6.035 -3.236 1 93.94 180 GLU A C 1
ATOM 1411 O O . GLU A 1 180 ? 11.188 -7.105 -2.703 1 93.94 180 GLU A O 1
ATOM 1416 N N . THR A 1 181 ? 11.305 -5.734 -4.422 1 92.81 181 THR A N 1
ATOM 1417 C CA . THR A 1 181 ? 12.125 -6.676 -5.172 1 92.81 181 THR A CA 1
ATOM 1418 C C . THR A 1 181 ? 13.094 -5.934 -6.098 1 92.81 181 THR A C 1
ATOM 1420 O O . THR A 1 181 ? 12.859 -4.773 -6.441 1 92.81 181 THR A O 1
ATOM 1423 N N . ASN A 1 182 ? 14.211 -6.566 -6.43 1 90.38 182 ASN A N 1
ATOM 1424 C CA . ASN A 1 182 ? 15.125 -6.09 -7.465 1 90.38 182 ASN A CA 1
ATOM 1425 C C . ASN A 1 182 ? 14.93 -6.852 -8.773 1 90.38 182 ASN A C 1
ATOM 1427 O O . ASN A 1 182 ? 15.766 -6.758 -9.672 1 90.38 182 ASN A O 1
ATOM 1431 N N . PHE A 1 183 ? 13.883 -7.617 -8.828 1 85.81 183 PHE A N 1
ATOM 1432 C CA . PHE A 1 183 ? 13.625 -8.445 -10 1 85.81 183 PHE A CA 1
ATOM 1433 C C . PHE A 1 183 ? 12.398 -7.949 -10.758 1 85.81 183 PHE A C 1
ATOM 1435 O O . PHE A 1 183 ? 11.32 -7.812 -10.18 1 85.81 183 PHE A O 1
ATOM 1442 N N . ASP A 1 184 ? 12.656 -7.664 -11.969 1 79.75 184 ASP A N 1
ATOM 1443 C CA . ASP A 1 184 ? 11.578 -7.285 -12.875 1 79.75 184 ASP A CA 1
ATOM 1444 C C . ASP A 1 184 ? 12 -7.465 -14.336 1 79.75 184 ASP A C 1
ATOM 1446 O O . ASP A 1 184 ? 12.789 -6.676 -14.859 1 79.75 184 ASP A O 1
ATOM 1450 N N . THR A 1 185 ? 11.359 -8.398 -14.93 1 72.94 185 THR A N 1
ATOM 1451 C CA . THR A 1 185 ? 11.773 -8.68 -16.297 1 72.94 185 THR A CA 1
ATOM 1452 C C . THR A 1 185 ? 11.062 -7.75 -17.281 1 72.94 185 THR A C 1
ATOM 1454 O O . THR A 1 185 ? 11.438 -7.676 -18.453 1 72.94 185 THR A O 1
ATOM 1457 N N . THR A 1 186 ? 10.047 -7.027 -16.797 1 71.88 186 THR A N 1
ATOM 1458 C CA . THR A 1 186 ? 9.25 -6.191 -17.688 1 71.88 186 THR A CA 1
ATOM 1459 C C . THR A 1 186 ? 9.82 -4.781 -17.766 1 71.88 186 THR A C 1
ATOM 1461 O O . THR A 1 186 ? 9.5 -4.023 -18.688 1 71.88 186 THR A O 1
ATOM 1464 N N . ARG A 1 187 ? 10.625 -4.477 -16.891 1 73.81 187 ARG A N 1
ATOM 1465 C CA . ARG A 1 187 ? 11.195 -3.133 -16.844 1 73.81 187 ARG A CA 1
ATOM 1466 C C . ARG A 1 187 ? 12.57 -3.098 -17.5 1 73.81 187 ARG A C 1
ATOM 1468 O O . ARG A 1 187 ? 13.383 -4.012 -17.312 1 73.81 187 ARG A O 1
ATOM 1475 N N . PRO A 1 188 ? 12.695 -2.064 -18.328 1 75.25 188 PRO A N 1
ATOM 1476 C CA . PRO A 1 188 ? 14.023 -1.957 -18.938 1 75.25 188 PRO A CA 1
ATOM 1477 C C . PRO A 1 188 ? 15.133 -1.75 -17.906 1 75.25 188 PRO A C 1
ATOM 1479 O O . PRO A 1 188 ? 14.883 -1.191 -16.828 1 75.25 188 PRO A O 1
ATOM 1482 N N . GLY A 1 189 ? 16.312 -2.229 -18.234 1 78 189 GLY A N 1
ATOM 1483 C CA . GLY A 1 189 ? 17.469 -1.991 -17.391 1 78 189 GLY A CA 1
ATOM 1484 C C . GLY A 1 189 ? 17.844 -3.193 -16.547 1 78 189 GLY A C 1
ATOM 1485 O O . GLY A 1 189 ? 18.781 -3.127 -15.75 1 78 189 GLY A O 1
ATOM 1486 N N . ALA A 1 190 ? 17.109 -4.289 -16.734 1 80.94 190 ALA A N 1
ATOM 1487 C CA . ALA A 1 190 ? 17.453 -5.516 -16.016 1 80.94 190 ALA A CA 1
ATOM 1488 C C . ALA A 1 190 ? 18.625 -6.23 -16.703 1 80.94 190 ALA A C 1
ATOM 1490 O O . ALA A 1 190 ? 18.844 -6.078 -17.906 1 80.94 190 ALA A O 1
ATOM 1491 N N . ASN A 1 191 ? 19.422 -6.938 -15.875 1 85.5 191 ASN A N 1
ATOM 1492 C CA . ASN A 1 191 ? 20.422 -7.812 -16.469 1 85.5 191 ASN A CA 1
ATOM 1493 C C . ASN A 1 191 ? 19.781 -9.047 -17.094 1 85.5 191 ASN A C 1
ATOM 1495 O O . ASN A 1 191 ? 18.562 -9.141 -17.203 1 85.5 191 ASN A O 1
ATOM 1499 N N . GLU A 1 192 ? 20.578 -9.953 -17.562 1 79.94 192 GLU A N 1
ATOM 1500 C CA . GLU A 1 192 ? 20.094 -11.141 -18.266 1 79.94 192 GLU A CA 1
ATOM 1501 C C . GLU A 1 192 ? 19.234 -12.008 -17.344 1 79.94 192 GLU A C 1
ATOM 1503 O O . GLU A 1 192 ? 18.312 -12.695 -17.828 1 79.94 192 GLU A O 1
ATOM 1508 N N . ALA A 1 193 ? 19.484 -11.789 -16.141 1 81.75 193 ALA A N 1
ATOM 1509 C CA . ALA A 1 193 ? 18.75 -12.609 -15.18 1 81.75 193 ALA A CA 1
ATOM 1510 C C . ALA A 1 193 ? 17.5 -11.898 -14.695 1 81.75 193 ALA A C 1
ATOM 1512 O O . ALA A 1 193 ? 16.797 -12.398 -13.812 1 81.75 193 ALA A O 1
ATOM 1513 N N . GLY A 1 194 ? 17.203 -10.68 -15.273 1 83.31 194 GLY A N 1
ATOM 1514 C CA . GLY A 1 194 ? 16.031 -9.914 -14.883 1 83.31 194 GLY A CA 1
ATOM 1515 C C . GLY A 1 194 ? 16.234 -9.102 -13.625 1 83.31 194 GLY A C 1
ATOM 1516 O O . GLY A 1 194 ? 15.273 -8.578 -13.055 1 83.31 194 GLY A O 1
ATOM 1517 N N . ILE A 1 195 ? 17.438 -9.031 -13.18 1 88.25 195 ILE A N 1
ATOM 1518 C CA . ILE A 1 195 ? 17.766 -8.383 -11.922 1 88.25 195 ILE A CA 1
ATOM 1519 C C . ILE A 1 195 ? 18.141 -6.922 -12.172 1 88.25 195 ILE A C 1
ATOM 1521 O O . ILE A 1 195 ? 18.875 -6.613 -13.102 1 88.25 195 ILE A O 1
ATOM 1525 N N . HIS A 1 196 ? 17.594 -6.082 -11.375 1 87.38 196 HIS A N 1
ATOM 1526 C CA . HIS A 1 196 ? 17.891 -4.656 -11.422 1 87.38 196 HIS A CA 1
ATOM 1527 C C . HIS A 1 196 ? 18.828 -4.246 -10.289 1 87.38 196 HIS A C 1
ATOM 1529 O O . HIS A 1 196 ? 18.844 -4.887 -9.234 1 87.38 196 HIS A O 1
ATOM 1535 N N . GLU A 1 197 ? 19.516 -3.188 -10.562 1 83.44 197 GLU A N 1
ATOM 1536 C CA . GLU A 1 197 ? 20.297 -2.584 -9.484 1 83.44 197 GLU A CA 1
ATOM 1537 C C . GLU A 1 197 ? 19.391 -1.831 -8.508 1 83.44 197 GLU A C 1
ATOM 1539 O O . GLU A 1 197 ? 19.766 -1.629 -7.348 1 83.44 197 GLU A O 1
ATOM 1544 N N . THR A 1 198 ? 18.312 -1.567 -8.992 1 85.62 198 THR A N 1
ATOM 1545 C CA . THR A 1 198 ? 17.375 -0.767 -8.211 1 85.62 198 THR A CA 1
ATOM 1546 C C . THR A 1 198 ? 16.406 -1.664 -7.434 1 85.62 198 THR A C 1
ATOM 1548 O O . THR A 1 198 ? 16.078 -2.764 -7.879 1 85.62 198 THR A O 1
ATOM 1551 N N . LEU A 1 199 ? 16.047 -1.177 -6.23 1 88.69 199 LEU A N 1
ATOM 1552 C CA . LEU A 1 199 ? 15 -1.79 -5.426 1 88.69 199 LEU A CA 1
ATOM 1553 C C . LEU A 1 199 ? 13.672 -1.066 -5.625 1 88.69 199 LEU A C 1
ATOM 1555 O O . LEU A 1 199 ? 13.617 0.165 -5.578 1 88.69 199 LEU A O 1
ATOM 1559 N N . ARG A 1 200 ? 12.711 -1.873 -5.875 1 89.69 200 ARG A N 1
ATOM 1560 C CA . ARG A 1 200 ? 11.391 -1.287 -6.09 1 89.69 200 ARG A CA 1
ATOM 1561 C C . ARG A 1 200 ? 10.375 -1.865 -5.117 1 89.69 200 ARG A C 1
ATOM 1563 O O . ARG A 1 200 ? 10.367 -3.07 -4.852 1 89.69 200 ARG A O 1
ATOM 1570 N N . GLY A 1 201 ? 9.555 -0.986 -4.574 1 91.06 201 GLY A N 1
ATOM 1571 C CA . GLY A 1 201 ? 8.43 -1.389 -3.75 1 91.06 201 GLY A CA 1
ATOM 1572 C C . GLY A 1 201 ? 7.086 -1.083 -4.387 1 91.06 201 GLY A C 1
ATOM 1573 O O . GLY A 1 201 ? 6.82 0.059 -4.766 1 91.06 201 GLY A O 1
ATOM 1574 N N . TYR A 1 202 ? 6.227 -2.094 -4.527 1 88.94 202 TYR A N 1
ATOM 1575 C CA . TYR A 1 202 ? 4.914 -1.936 -5.148 1 88.94 202 TYR A CA 1
ATOM 1576 C C . TYR A 1 202 ? 3.869 -2.787 -4.441 1 88.94 202 TYR A C 1
ATOM 1578 O O . TYR A 1 202 ? 4.203 -3.604 -3.578 1 88.94 202 TYR A O 1
ATOM 1586 N N . GLY A 1 203 ? 2.654 -2.514 -4.703 1 91.31 203 GLY A N 1
ATOM 1587 C CA . GLY A 1 203 ? 1.554 -3.291 -4.156 1 91.31 203 GLY A CA 1
ATOM 1588 C C . GLY A 1 203 ? 0.905 -4.207 -5.176 1 91.31 203 GLY A C 1
ATOM 1589 O O . GLY A 1 203 ? 1.175 -4.102 -6.375 1 91.31 203 GLY A O 1
ATOM 1590 N N . LEU A 1 204 ? 0.128 -5.117 -4.625 1 93.12 204 LEU A N 1
ATOM 1591 C CA . LEU A 1 204 ? -0.603 -6.031 -5.496 1 93.12 204 LEU A CA 1
ATOM 1592 C C . LEU A 1 204 ? -1.789 -5.328 -6.148 1 93.12 204 LEU A C 1
ATOM 1594 O O . LEU A 1 204 ? -2.059 -5.527 -7.332 1 93.12 204 LEU A O 1
ATOM 1598 N N . ILE A 1 205 ? -2.447 -4.504 -5.352 1 94.44 205 ILE A N 1
ATOM 1599 C CA . ILE A 1 205 ? -3.438 -3.574 -5.883 1 94.44 205 ILE A CA 1
ATOM 1600 C C . ILE A 1 205 ? -3.137 -2.162 -5.395 1 94.44 205 ILE A C 1
ATOM 1602 O O . ILE A 1 205 ? -2.482 -1.982 -4.363 1 94.44 205 ILE A O 1
ATOM 1606 N N . GLN A 1 206 ? -3.566 -1.239 -6.184 1 92.25 206 GLN A N 1
ATOM 1607 C CA . GLN A 1 206 ? -3.293 0.158 -5.867 1 92.25 206 GLN A CA 1
ATOM 1608 C C . GLN A 1 206 ? -4.387 0.745 -4.98 1 92.25 206 GLN A C 1
ATOM 1610 O O . GLN A 1 206 ? -4.102 1.505 -4.051 1 92.25 206 GLN A O 1
ATOM 1615 N N . GLU A 1 207 ? -5.602 0.468 -5.328 1 92.88 207 GLU A N 1
ATOM 1616 C CA . GLU A 1 207 ? -6.762 0.97 -4.594 1 92.88 207 GLU A CA 1
ATOM 1617 C C . GLU A 1 207 ? -7.918 -0.027 -4.637 1 92.88 207 GLU A C 1
ATOM 1619 O O . GLU A 1 207 ? -7.957 -0.9 -5.504 1 92.88 207 GLU A O 1
ATOM 1624 N N . TYR A 1 208 ? -8.789 0.081 -3.674 1 94.19 208 TYR A N 1
ATOM 1625 C CA . TYR A 1 208 ? -10.078 -0.614 -3.715 1 94.19 208 TYR A CA 1
ATOM 1626 C C . TYR A 1 208 ? -11.203 0.295 -3.24 1 94.19 208 TYR A C 1
ATOM 1628 O O . TYR A 1 208 ? -10.977 1.215 -2.451 1 94.19 208 TYR A O 1
ATOM 1636 N N . SER A 1 209 ? -12.398 0.055 -3.746 1 93.12 209 SER A N 1
ATOM 1637 C CA . SER A 1 209 ? -13.602 0.763 -3.33 1 93.12 209 SER A CA 1
ATOM 1638 C C . SER A 1 209 ? -14.781 -0.194 -3.176 1 93.12 209 SER A C 1
ATOM 1640 O O . SER A 1 209 ? -14.961 -1.099 -3.992 1 93.12 209 SER A O 1
ATOM 1642 N N . VAL A 1 210 ? -15.445 -0.004 -2.084 1 93.75 210 VAL A N 1
ATOM 1643 C CA . VAL A 1 210 ? -16.75 -0.645 -1.965 1 93.75 210 VAL A CA 1
ATOM 1644 C C . VAL A 1 210 ? -17.828 0.256 -2.57 1 93.75 210 VAL A C 1
ATOM 1646 O O . VAL A 1 210 ? -18.141 1.314 -2.021 1 93.75 210 VAL A O 1
ATOM 1649 N N . ILE A 1 211 ? -18.375 -0.154 -3.645 1 91.81 211 ILE A N 1
ATOM 1650 C CA . ILE A 1 211 ? -19.297 0.669 -4.41 1 91.81 211 ILE A CA 1
ATOM 1651 C C . ILE A 1 211 ? -20.703 0.556 -3.811 1 91.81 211 ILE A C 1
ATOM 1653 O O . ILE A 1 211 ? -21.406 1.56 -3.66 1 91.81 211 ILE A O 1
ATOM 1657 N N . THR A 1 212 ? -21.094 -0.652 -3.529 1 93 212 THR A N 1
ATOM 1658 C CA . THR A 1 212 ? -22.375 -0.921 -2.881 1 93 212 THR A CA 1
ATOM 1659 C C . THR A 1 212 ? -22.203 -1.905 -1.728 1 93 212 THR A C 1
ATOM 1661 O O . THR A 1 212 ? -21.469 -2.887 -1.85 1 93 212 THR A O 1
ATOM 1664 N N . TYR A 1 213 ? -22.875 -1.593 -0.609 1 92.25 213 TYR A N 1
ATOM 1665 C CA . TYR A 1 213 ? -22.75 -2.391 0.605 1 92.25 213 TYR A CA 1
ATOM 1666 C C . TYR A 1 213 ? -23.922 -3.363 0.746 1 92.25 213 TYR A C 1
ATOM 1668 O O . TYR A 1 213 ? -24.984 -3.16 0.155 1 92.25 213 TYR A O 1
ATOM 1676 N N . THR A 1 214 ? -23.578 -4.371 1.518 1 93.25 214 THR A N 1
ATOM 1677 C CA . THR A 1 214 ? -24.672 -5.188 2.023 1 93.25 214 THR A CA 1
ATOM 1678 C C . THR A 1 214 ? -25.562 -4.371 2.953 1 93.25 214 THR A C 1
ATOM 1680 O O . THR A 1 214 ? -25.203 -3.266 3.363 1 93.25 214 THR A O 1
ATOM 1683 N N . ALA A 1 215 ? -26.672 -4.918 3.268 1 90.69 215 ALA A N 1
ATOM 1684 C CA . ALA A 1 215 ? -27.641 -4.199 4.082 1 90.69 215 ALA A CA 1
ATOM 1685 C C . ALA A 1 215 ? -27.062 -3.826 5.441 1 90.69 215 ALA A C 1
ATOM 1687 O O . ALA A 1 215 ? -27.344 -2.748 5.969 1 90.69 215 ALA A O 1
ATOM 1688 N N . ASN A 1 216 ? -26.266 -4.691 6.004 1 88.94 216 ASN A N 1
ATOM 1689 C CA . ASN A 1 216 ? -25.672 -4.438 7.316 1 88.94 216 ASN A CA 1
ATOM 1690 C C . ASN A 1 216 ? -24.453 -3.523 7.215 1 88.94 216 ASN A C 1
ATOM 1692 O O . ASN A 1 216 ? -23.812 -3.221 8.227 1 88.94 216 ASN A O 1
ATOM 1696 N N . ARG A 1 217 ? -24.016 -3.182 5.996 1 87.25 217 ARG A N 1
ATOM 1697 C CA . ARG A 1 217 ? -22.953 -2.229 5.688 1 87.25 217 ARG A CA 1
ATOM 1698 C C . ARG A 1 217 ? -21.578 -2.787 6.07 1 87.25 217 ARG A C 1
ATOM 1700 O O . ARG A 1 217 ? -20.625 -2.031 6.27 1 87.25 217 ARG A O 1
ATOM 1707 N N . LYS A 1 218 ? -21.547 -4.098 6.191 1 87.94 218 LYS A N 1
ATOM 1708 C CA . LYS A 1 218 ? -20.297 -4.723 6.586 1 87.94 218 LYS A CA 1
ATOM 1709 C C . LYS A 1 218 ? -19.625 -5.398 5.391 1 87.94 218 LYS A C 1
ATOM 1711 O O . LYS A 1 218 ? -18.422 -5.652 5.414 1 87.94 218 LYS A O 1
ATOM 1716 N N . GLY A 1 219 ? -20.5 -5.715 4.426 1 93.69 219 GLY A N 1
ATOM 1717 C CA . GLY A 1 219 ? -19.984 -6.414 3.256 1 93.69 219 GLY A CA 1
ATOM 1718 C C . GLY A 1 219 ? -20.188 -5.641 1.967 1 93.69 219 GLY A C 1
ATOM 1719 O O . GLY A 1 219 ? -20.844 -4.602 1.953 1 93.69 219 GLY A O 1
ATOM 1720 N N . ALA A 1 220 ? -19.562 -6.117 0.883 1 95.94 220 ALA A N 1
ATOM 1721 C CA . ALA A 1 220 ? -19.641 -5.461 -0.419 1 95.94 220 ALA A CA 1
ATOM 1722 C C . ALA A 1 220 ? -20.453 -6.293 -1.401 1 95.94 220 ALA A C 1
ATOM 1724 O O . ALA A 1 220 ? -20.266 -7.504 -1.515 1 95.94 220 ALA A O 1
ATOM 1725 N N . LEU A 1 221 ? -21.344 -5.641 -2.076 1 96.31 221 LEU A N 1
ATOM 1726 C CA . LEU A 1 221 ? -22.078 -6.246 -3.186 1 96.31 221 LEU A CA 1
ATOM 1727 C C . LEU A 1 221 ? -21.375 -5.973 -4.512 1 96.31 221 LEU A C 1
ATOM 1729 O O . LEU A 1 221 ? -21.5 -6.75 -5.461 1 96.31 221 LEU A O 1
ATOM 1733 N N . GLU A 1 222 ? -20.766 -4.879 -4.531 1 96.56 222 GLU A N 1
ATOM 1734 C CA . GLU A 1 222 ? -19.969 -4.441 -5.68 1 96.56 222 GLU A CA 1
ATOM 1735 C C . GLU A 1 222 ? -18.672 -3.775 -5.234 1 96.56 222 GLU A C 1
ATOM 1737 O O . GLU A 1 222 ? -18.672 -2.969 -4.305 1 96.56 222 GLU A O 1
ATOM 1742 N N . VAL A 1 223 ? -17.578 -4.219 -5.969 1 96.5 223 VAL A N 1
ATOM 1743 C CA . VAL A 1 223 ? -16.281 -3.656 -5.609 1 96.5 223 VAL A CA 1
ATOM 1744 C C . VAL A 1 223 ? -15.57 -3.135 -6.859 1 96.5 223 VAL A C 1
ATOM 1746 O O . VAL A 1 223 ? -15.852 -3.59 -7.973 1 96.5 223 VAL A O 1
ATOM 1749 N N . GLU A 1 224 ? -14.797 -2.16 -6.656 1 95.5 224 GLU A N 1
ATOM 1750 C CA . GLU A 1 224 ? -13.875 -1.642 -7.66 1 95.5 224 GLU A CA 1
ATOM 1751 C C . GLU A 1 224 ? -12.43 -1.786 -7.207 1 95.5 224 GLU A C 1
ATOM 1753 O O . GLU A 1 224 ? -12.094 -1.462 -6.062 1 95.5 224 GLU A O 1
ATOM 1758 N N . LEU A 1 225 ? -11.648 -2.361 -8.109 1 95.69 225 LEU A N 1
ATOM 1759 C CA . LEU A 1 225 ? -10.211 -2.496 -7.859 1 95.69 225 LEU A CA 1
ATOM 1760 C C . LEU A 1 225 ? -9.406 -1.688 -8.875 1 95.69 225 LEU A C 1
ATOM 1762 O O . LEU A 1 225 ? -9.781 -1.606 -10.047 1 95.69 225 LEU A O 1
ATOM 1766 N N . VAL A 1 226 ? -8.352 -1.078 -8.383 1 93.44 226 VAL A N 1
ATOM 1767 C CA . VAL A 1 226 ? -7.309 -0.586 -9.281 1 93.44 226 VAL A CA 1
ATOM 1768 C C . VAL A 1 226 ? -6.059 -1.455 -9.141 1 93.44 226 VAL A C 1
ATOM 1770 O O . VAL A 1 226 ? -5.402 -1.45 -8.102 1 93.44 226 VAL A O 1
ATOM 1773 N N . LEU A 1 227 ? -5.793 -2.227 -10.219 1 93.25 227 LEU A N 1
ATOM 1774 C CA . LEU A 1 227 ? -4.609 -3.08 -10.211 1 93.25 227 LEU A CA 1
ATOM 1775 C C . LEU A 1 227 ? -3.334 -2.242 -10.234 1 93.25 227 LEU A C 1
ATOM 1777 O O . LEU A 1 227 ? -3.32 -1.141 -10.789 1 93.25 227 LEU A O 1
ATOM 1781 N N . SER A 1 228 ? -2.312 -2.768 -9.555 1 89.62 228 SER A N 1
ATOM 1782 C CA . SER A 1 228 ? -1.018 -2.113 -9.695 1 89.62 228 SER A CA 1
ATOM 1783 C C . SER A 1 228 ? -0.561 -2.107 -11.148 1 89.62 228 SER A C 1
ATOM 1785 O O . SER A 1 228 ? -0.962 -2.969 -11.938 1 89.62 228 SER A O 1
ATOM 1787 N N . SER A 1 229 ? 0.293 -1.142 -11.484 1 84.31 229 SER A N 1
ATOM 1788 C CA . SER A 1 229 ? 0.83 -1.102 -12.844 1 84.31 229 SER A CA 1
ATOM 1789 C C . SER A 1 229 ? 1.635 -2.359 -13.156 1 84.31 229 SER A C 1
ATOM 1791 O O . SER A 1 229 ? 1.615 -2.85 -14.281 1 84.31 229 SER A O 1
ATOM 1793 N N . TRP A 1 230 ? 2.229 -2.859 -12.188 1 83.56 230 TRP A N 1
ATOM 1794 C CA . TRP A 1 230 ? 3.025 -4.07 -12.359 1 83.56 230 TRP A CA 1
ATOM 1795 C C . TRP A 1 230 ? 2.148 -5.246 -12.773 1 83.56 230 TRP A C 1
ATOM 1797 O O . TRP A 1 230 ? 2.418 -5.906 -13.781 1 83.56 230 TRP A O 1
ATOM 1807 N N . THR A 1 231 ? 1.146 -5.457 -11.992 1 86.06 231 THR A N 1
ATOM 1808 C CA . THR A 1 231 ? 0.239 -6.566 -12.266 1 86.06 231 THR A CA 1
ATOM 1809 C C . THR A 1 231 ? -0.429 -6.395 -13.625 1 86.06 231 THR A C 1
ATOM 1811 O O . THR A 1 231 ? -0.503 -7.34 -14.414 1 86.06 231 THR A O 1
ATOM 1814 N N . TYR A 1 232 ? -0.812 -5.211 -13.883 1 89.38 232 TYR A N 1
ATOM 1815 C CA . TYR A 1 232 ? -1.522 -4.918 -15.117 1 89.38 232 TYR A CA 1
ATOM 1816 C C . TYR A 1 232 ? -0.612 -5.105 -16.328 1 89.38 232 TYR A C 1
ATOM 1818 O O . TYR A 1 232 ? -1.03 -5.652 -17.344 1 89.38 232 TYR A O 1
ATOM 1826 N N . ASP A 1 233 ? 0.636 -4.703 -16.172 1 84.06 233 ASP A N 1
ATOM 1827 C CA . ASP A 1 233 ? 1.604 -4.828 -17.266 1 84.06 233 ASP A CA 1
ATOM 1828 C C . ASP A 1 233 ? 1.878 -6.297 -17.578 1 84.06 233 ASP A C 1
ATOM 1830 O O . ASP A 1 233 ? 2.072 -6.66 -18.75 1 84.06 233 ASP A O 1
ATOM 1834 N N . LEU A 1 234 ? 1.912 -7.062 -16.609 1 86.69 234 LEU A N 1
ATOM 1835 C CA . LEU A 1 234 ? 2.113 -8.492 -16.812 1 86.69 234 LEU A CA 1
ATOM 1836 C C . LEU A 1 234 ? 0.962 -9.094 -17.609 1 86.69 234 LEU A C 1
ATOM 1838 O O . LEU A 1 234 ? 1.178 -9.961 -18.469 1 86.69 234 LEU A O 1
ATOM 1842 N N . LEU A 1 235 ? -0.234 -8.625 -17.359 1 89.19 235 LEU A N 1
ATOM 1843 C CA . LEU A 1 235 ? -1.41 -9.125 -18.062 1 89.19 235 LEU A CA 1
ATOM 1844 C C . LEU A 1 235 ? -1.398 -8.703 -19.516 1 89.19 235 LEU A C 1
ATOM 1846 O O . LEU A 1 235 ? -1.66 -9.508 -20.406 1 89.19 235 LEU A O 1
ATOM 1850 N N . LEU A 1 236 ? -1.006 -7.508 -19.781 1 86 236 LEU A N 1
ATOM 1851 C CA . LEU A 1 236 ? -1.028 -6.969 -21.141 1 86 236 LEU A CA 1
ATOM 1852 C C . LEU A 1 236 ? 0.102 -7.559 -21.984 1 86 236 LEU A C 1
ATOM 1854 O O . LEU A 1 236 ? -0.035 -7.711 -23.188 1 86 236 LEU A O 1
ATOM 1858 N N . SER A 1 237 ? 1.17 -7.84 -21.312 1 85.75 237 SER A N 1
ATOM 1859 C CA . SER A 1 237 ? 2.301 -8.422 -22.031 1 85.75 237 SER A CA 1
ATOM 1860 C C . SER A 1 237 ? 2.148 -9.93 -22.172 1 85.75 237 SER A C 1
ATOM 1862 O O . SER A 1 237 ? 3.084 -10.617 -22.578 1 85.75 237 SER A O 1
ATOM 1864 N N . ARG A 1 238 ? 1.075 -10.438 -21.719 1 87.06 238 ARG A N 1
ATOM 1865 C CA . ARG A 1 238 ? 0.71 -11.844 -21.844 1 87.06 238 ARG A CA 1
ATOM 1866 C C . ARG A 1 238 ? 1.7 -12.734 -21.094 1 87.06 238 ARG A C 1
ATOM 1868 O O . ARG A 1 238 ? 2.051 -13.812 -21.562 1 87.06 238 ARG A O 1
ATOM 1875 N N . ARG A 1 239 ? 2.242 -12.172 -20.156 1 89.75 239 ARG A N 1
ATOM 1876 C CA . ARG A 1 239 ? 3.016 -12.977 -19.219 1 89.75 239 ARG A CA 1
ATOM 1877 C C . ARG A 1 239 ? 2.107 -13.625 -18.188 1 89.75 239 ARG A C 1
ATOM 1879 O O . ARG A 1 239 ? 2.248 -13.383 -16.984 1 89.75 239 ARG A O 1
ATOM 1886 N N . ILE A 1 240 ? 1.26 -14.516 -18.734 1 94.62 240 ILE A N 1
ATOM 1887 C CA . ILE A 1 240 ? 0.199 -15.141 -17.953 1 94.62 240 ILE A CA 1
ATOM 1888 C C . ILE A 1 240 ? 0.124 -16.625 -18.281 1 94.62 240 ILE A C 1
ATOM 1890 O O . ILE A 1 240 ? 0.633 -17.062 -19.312 1 94.62 240 ILE A O 1
ATOM 1894 N N . LEU A 1 241 ? -0.393 -17.391 -17.406 1 96 241 LEU A N 1
ATOM 1895 C CA . LEU A 1 241 ? -0.736 -18.797 -17.656 1 96 241 LEU A CA 1
ATOM 1896 C C . LEU A 1 241 ? -2.215 -19.047 -17.375 1 96 241 LEU A C 1
ATOM 1898 O O . LEU A 1 241 ? -2.832 -18.344 -16.578 1 96 241 LEU A O 1
ATOM 1902 N N . THR A 1 242 ? -2.711 -19.938 -18.109 1 96.12 242 THR A N 1
ATOM 1903 C CA . THR A 1 242 ? -4.074 -20.406 -17.891 1 96.12 242 THR A CA 1
ATOM 1904 C C . THR A 1 242 ? -4.102 -21.484 -16.797 1 96.12 242 THR A C 1
ATOM 1906 O O . THR A 1 242 ? -3.342 -22.453 -16.844 1 96.12 242 THR A O 1
ATOM 1909 N N . LEU A 1 243 ? -4.957 -21.281 -15.828 1 96.62 243 LEU A N 1
ATOM 1910 C CA . LEU A 1 243 ? -5.102 -22.25 -14.75 1 96.62 243 LEU A CA 1
ATOM 1911 C C . LEU A 1 243 ? -6.281 -23.172 -15.016 1 96.62 243 LEU A C 1
ATOM 1913 O O . LEU A 1 243 ? -7.211 -22.812 -15.742 1 96.62 243 LEU A O 1
ATOM 1917 N N . HIS A 1 244 ? -6.156 -24.391 -14.469 1 96 244 HIS A N 1
ATOM 1918 C CA . HIS A 1 244 ? -7.32 -25.266 -14.422 1 96 244 HIS A CA 1
ATOM 1919 C C . HIS A 1 244 ? -8.367 -24.734 -13.438 1 96 244 HIS A C 1
ATOM 1921 O O . HIS A 1 244 ? -8.023 -24.297 -12.344 1 96 244 HIS A O 1
ATOM 1927 N N . PRO A 1 245 ? -9.68 -24.781 -13.812 1 95.44 245 PRO A N 1
ATOM 1928 C CA . PRO A 1 245 ? -10.711 -24.281 -12.898 1 95.44 245 PRO A CA 1
ATOM 1929 C C . PRO A 1 245 ? -10.703 -25.031 -11.562 1 95.44 245 PRO A C 1
ATOM 1931 O O . PRO A 1 245 ? -11.117 -24.469 -10.539 1 95.44 245 PRO A O 1
ATOM 1934 N N . GLY A 1 246 ? -10.234 -26.281 -11.586 1 96.06 246 GLY A N 1
ATOM 1935 C CA . GLY A 1 246 ? -10.148 -27.078 -10.367 1 96.06 246 GLY A CA 1
ATOM 1936 C C . GLY A 1 246 ? -9.219 -26.469 -9.328 1 96.06 246 GLY A C 1
ATOM 1937 O O . GLY A 1 246 ? -9.227 -26.875 -8.164 1 96.06 246 GLY A O 1
ATOM 1938 N N . TYR A 1 247 ? -8.453 -25.469 -9.734 1 97.38 247 TYR A N 1
ATOM 1939 C CA . TYR A 1 247 ? -7.598 -24.75 -8.805 1 97.38 247 TYR A CA 1
ATOM 1940 C C . TYR A 1 247 ? -8.414 -24.203 -7.633 1 97.38 247 TYR A C 1
ATOM 1942 O O . TYR A 1 247 ? -7.973 -24.266 -6.48 1 97.38 247 TYR A O 1
ATOM 1950 N N . PHE A 1 248 ? -9.594 -23.703 -7.875 1 97.38 248 PHE A N 1
ATOM 1951 C CA . PHE A 1 248 ? -10.414 -23.031 -6.867 1 97.38 248 PHE A CA 1
ATOM 1952 C C . PHE A 1 248 ? -10.984 -24.047 -5.883 1 97.38 248 PHE A C 1
ATOM 1954 O O . PHE A 1 248 ? -11.492 -23.672 -4.824 1 97.38 248 PHE A O 1
ATOM 1961 N N . ASP A 1 249 ? -10.898 -25.344 -6.16 1 96.44 249 ASP A N 1
ATOM 1962 C CA . ASP A 1 249 ? -11.414 -26.391 -5.277 1 96.44 249 ASP A CA 1
ATOM 1963 C C . ASP A 1 249 ? -10.375 -26.781 -4.23 1 96.44 249 ASP A C 1
ATOM 1965 O O . ASP A 1 249 ? -10.703 -27.469 -3.26 1 96.44 249 ASP A O 1
ATOM 1969 N N . LEU A 1 250 ? -9.156 -26.375 -4.469 1 97.12 250 LEU A N 1
ATOM 1970 C CA . LEU A 1 250 ? -8.094 -26.703 -3.516 1 97.12 250 LEU A CA 1
ATOM 1971 C C . LEU A 1 250 ? -8.266 -25.891 -2.229 1 97.12 250 LEU A C 1
ATOM 1973 O O . LEU A 1 250 ? -8.141 -24.672 -2.238 1 97.12 250 LEU A O 1
ATOM 1977 N N . GLY A 1 251 ? -8.383 -26.594 -1.145 1 95.19 251 GLY A N 1
ATOM 1978 C CA . GLY A 1 251 ? -8.734 -25.922 0.101 1 95.19 251 GLY A CA 1
ATOM 1979 C C . GLY A 1 251 ? -7.539 -25.609 0.973 1 95.19 251 GLY A C 1
ATOM 1980 O O . GLY A 1 251 ? -7.641 -24.828 1.922 1 95.19 251 GLY A O 1
ATOM 1981 N N . GLN A 1 252 ? -6.426 -26.234 0.658 1 96.06 252 GLN A N 1
ATOM 1982 C CA . GLN A 1 252 ? -5.23 -25.984 1.458 1 96.06 252 GLN A CA 1
ATOM 1983 C C . GLN A 1 252 ? -4.262 -25.062 0.728 1 96.06 252 GLN A C 1
ATOM 1985 O O . GLN A 1 252 ? -4.07 -25.188 -0.484 1 96.06 252 GLN A O 1
ATOM 1990 N N . GLY A 1 253 ? -3.699 -24.109 1.539 1 97.06 253 GLY A N 1
ATOM 1991 C CA . GLY A 1 253 ? -2.775 -23.141 0.962 1 97.06 253 GLY A CA 1
ATOM 1992 C C . GLY A 1 253 ? -1.599 -23.781 0.259 1 97.06 253 GLY A C 1
ATOM 1993 O O . GLY A 1 253 ? -1.228 -23.375 -0.845 1 97.06 253 GLY A O 1
ATOM 1994 N N . LEU A 1 254 ? -1.076 -24.797 0.883 1 97.62 254 LEU A N 1
ATOM 1995 C CA . LEU A 1 254 ? 0.09 -25.453 0.294 1 97.62 254 LEU A CA 1
ATOM 1996 C C . LEU A 1 254 ? -0.272 -2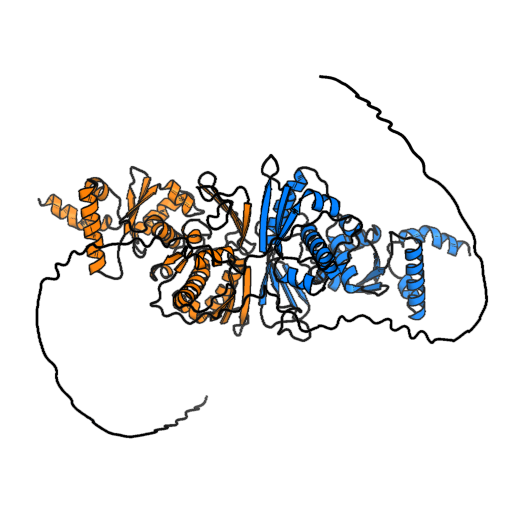6.125 -1.026 1 97.62 254 LEU A C 1
ATOM 1998 O O . LEU A 1 254 ? 0.503 -26.078 -1.984 1 97.62 254 LEU A O 1
ATOM 2002 N N . GLU A 1 255 ? -1.41 -26.734 -1.083 1 97.69 255 GLU A N 1
ATOM 2003 C CA . GLU A 1 255 ? -1.843 -27.391 -2.32 1 97.69 255 GLU A CA 1
ATOM 2004 C C . GLU A 1 255 ? -1.938 -26.375 -3.463 1 97.69 255 GLU A C 1
ATOM 2006 O O . GLU A 1 255 ? -1.509 -26.656 -4.582 1 97.69 255 GLU A O 1
ATOM 2011 N N . ARG A 1 256 ? -2.459 -25.234 -3.18 1 98 256 ARG A N 1
ATOM 2012 C CA . ARG A 1 256 ? -2.564 -24.188 -4.188 1 98 256 ARG A CA 1
ATOM 2013 C C . ARG A 1 256 ? -1.184 -23.734 -4.66 1 98 256 ARG A C 1
ATOM 2015 O O . ARG A 1 256 ? -0.958 -23.562 -5.859 1 98 256 ARG A O 1
ATOM 2022 N N . ARG A 1 257 ? -0.342 -23.594 -3.691 1 98.44 257 ARG A N 1
ATOM 2023 C CA . ARG A 1 257 ? 1.004 -23.141 -4.023 1 98.44 257 ARG A CA 1
ATOM 2024 C C . ARG A 1 257 ? 1.758 -24.188 -4.824 1 98.44 257 ARG A C 1
ATOM 2026 O O . ARG A 1 257 ? 2.482 -23.859 -5.766 1 98.44 257 ARG A O 1
ATOM 2033 N N . LEU A 1 258 ? 1.602 -25.453 -4.465 1 98.38 258 LEU A N 1
ATOM 2034 C CA . LEU A 1 258 ? 2.217 -26.547 -5.219 1 98.38 258 LEU A CA 1
ATOM 2035 C C . LEU A 1 258 ? 1.701 -26.562 -6.656 1 98.38 258 LEU A C 1
ATOM 2037 O O . LEU A 1 258 ? 2.473 -26.781 -7.594 1 98.38 258 LEU A O 1
ATOM 2041 N N . TYR A 1 259 ? 0.431 -26.344 -6.789 1 98.31 259 TYR A N 1
ATOM 2042 C CA . TYR A 1 259 ? -0.142 -26.266 -8.133 1 98.31 259 TYR A CA 1
ATOM 2043 C C . TYR A 1 259 ? 0.48 -25.125 -8.922 1 98.31 259 TYR A C 1
ATOM 2045 O O . TYR A 1 259 ? 0.846 -25.297 -10.094 1 98.31 259 TYR A O 1
ATOM 2053 N N . ASP A 1 260 ? 0.624 -23.953 -8.258 1 97.94 260 ASP A N 1
ATOM 2054 C CA . ASP A 1 260 ? 1.24 -22.797 -8.898 1 97.94 260 ASP A CA 1
ATOM 2055 C C . ASP A 1 260 ? 2.625 -23.141 -9.438 1 97.94 260 ASP A C 1
ATOM 2057 O O . ASP A 1 260 ? 2.938 -22.844 -10.594 1 97.94 260 ASP A O 1
ATOM 2061 N N . LEU A 1 261 ? 3.365 -23.766 -8.633 1 98 261 LEU A N 1
ATOM 2062 C CA . LEU A 1 261 ? 4.754 -24.062 -8.969 1 98 261 LEU A CA 1
ATOM 2063 C C . LEU A 1 261 ? 4.836 -25.125 -10.055 1 98 261 LEU A C 1
ATOM 2065 O O . LEU A 1 261 ? 5.656 -25.016 -10.969 1 98 261 LEU A O 1
ATOM 2069 N N . ALA A 1 262 ? 3.992 -26.094 -9.961 1 97.88 262 ALA A N 1
ATOM 2070 C CA . ALA A 1 262 ? 3.951 -27.109 -11.008 1 97.88 262 ALA A CA 1
ATOM 2071 C C . ALA A 1 262 ? 3.559 -26.5 -12.352 1 97.88 262 ALA A C 1
ATOM 2073 O O . ALA A 1 262 ? 4.184 -26.797 -13.375 1 97.88 262 ALA A O 1
ATOM 2074 N N . LYS A 1 263 ? 2.547 -25.672 -12.305 1 96.81 263 LYS A N 1
ATOM 2075 C CA . LYS A 1 263 ? 2.062 -25.016 -13.516 1 96.81 263 LYS A CA 1
ATOM 2076 C C . LYS A 1 263 ? 3.15 -24.156 -14.148 1 96.81 263 LYS A C 1
ATOM 2078 O O . LYS A 1 263 ? 3.355 -24.203 -15.367 1 96.81 263 LYS A O 1
ATOM 2083 N N . LYS A 1 264 ? 3.844 -23.438 -13.352 1 95.88 264 LYS A N 1
ATOM 2084 C CA . LYS A 1 264 ? 4.879 -22.531 -13.836 1 95.88 264 LYS A CA 1
ATOM 2085 C C . LYS A 1 264 ? 6.074 -23.297 -14.391 1 95.88 264 LYS A C 1
ATOM 2087 O O . LYS A 1 264 ? 6.602 -22.953 -15.453 1 95.88 264 LYS A O 1
ATOM 2092 N N . HIS A 1 265 ? 6.484 -24.344 -13.797 1 96.19 265 HIS A N 1
ATOM 2093 C CA . HIS A 1 265 ? 7.789 -24.922 -14.078 1 96.19 265 HIS A CA 1
ATOM 2094 C C . HIS A 1 265 ? 7.664 -26.125 -15.016 1 96.19 265 HIS A C 1
ATOM 2096 O O . HIS A 1 265 ? 8.609 -26.469 -15.727 1 96.19 265 HIS A O 1
ATOM 2102 N N . CYS A 1 266 ? 6.555 -26.781 -14.992 1 95.31 266 CYS A N 1
ATOM 2103 C CA . CYS A 1 266 ? 6.406 -27.953 -15.852 1 95.31 266 CYS A CA 1
ATOM 2104 C C . CYS A 1 266 ? 6.254 -27.547 -17.312 1 95.31 266 CYS A C 1
ATOM 2106 O O . CYS A 1 266 ? 6.812 -28.172 -18.203 1 95.31 266 CYS A O 1
ATOM 2108 N N . GLY A 1 267 ? 5.496 -26.422 -17.547 1 90.12 267 GLY A N 1
ATOM 2109 C CA . GLY A 1 267 ? 5.27 -25.984 -18.922 1 90.12 267 GLY A CA 1
ATOM 2110 C C . GLY A 1 267 ? 4.645 -27.062 -19.781 1 90.12 267 GLY A C 1
ATOM 2111 O O . GLY A 1 267 ? 3.625 -27.656 -19.422 1 90.12 267 GLY A O 1
ATOM 2112 N N . ASP A 1 268 ? 5.398 -27.406 -20.922 1 90.25 268 ASP A N 1
ATOM 2113 C CA . ASP A 1 268 ? 4.875 -28.391 -21.844 1 90.25 268 ASP A CA 1
ATOM 2114 C C . ASP A 1 268 ? 5.508 -29.766 -21.609 1 90.25 268 ASP A C 1
ATOM 2116 O O . ASP A 1 268 ? 5.18 -30.734 -22.297 1 90.25 268 ASP A O 1
ATOM 2120 N N . LYS A 1 269 ? 6.27 -29.828 -20.641 1 96.19 269 LYS A N 1
ATOM 2121 C CA . LYS A 1 269 ? 6.902 -31.109 -20.312 1 96.19 269 LYS A CA 1
ATOM 2122 C C . LYS A 1 269 ? 5.91 -32.062 -19.656 1 96.19 269 LYS A C 1
ATOM 2124 O O . LYS A 1 269 ? 4.883 -31.625 -19.125 1 96.19 269 LYS A O 1
ATOM 2129 N N . LEU A 1 270 ? 6.305 -33.281 -19.719 1 97.62 270 LEU A N 1
ATOM 2130 C CA . LEU A 1 270 ? 5.441 -34.312 -19.141 1 97.62 270 LEU A CA 1
ATOM 2131 C C . LEU A 1 270 ? 5.652 -34.438 -17.641 1 97.62 270 LEU A C 1
ATOM 2133 O O . LEU A 1 270 ? 4.793 -34.938 -16.922 1 97.62 270 LEU A O 1
ATOM 2137 N N . TRP A 1 271 ? 6.82 -34.031 -17.172 1 97.62 271 TRP A N 1
ATOM 2138 C CA . TRP A 1 271 ? 7.102 -33.938 -15.742 1 97.62 271 TRP A CA 1
ATOM 2139 C C . TRP A 1 271 ? 8.219 -32.938 -15.461 1 97.62 271 TRP A C 1
ATOM 2141 O O . TRP A 1 271 ? 8.914 -32.5 -16.391 1 97.62 271 TRP A O 1
ATOM 2151 N N . PHE A 1 272 ? 8.188 -32.469 -14.219 1 96.31 272 PHE A N 1
ATOM 2152 C CA . PHE A 1 272 ? 9.172 -31.5 -13.711 1 96.31 272 PHE A CA 1
ATOM 2153 C C . PHE A 1 272 ? 9.695 -31.938 -12.352 1 96.31 272 PHE A C 1
ATOM 2155 O O . PHE A 1 272 ? 8.938 -32.438 -11.516 1 96.31 272 PHE A O 1
ATOM 2162 N N . LYS A 1 273 ? 11.031 -31.875 -12.156 1 97.38 273 LYS A N 1
ATOM 2163 C CA . LYS A 1 273 ? 11.617 -32.25 -10.875 1 97.38 273 LYS A CA 1
ATOM 2164 C C . LYS A 1 273 ? 12.25 -31.016 -10.203 1 97.38 273 LYS A C 1
ATOM 2166 O O . LYS A 1 273 ? 12.805 -30.141 -10.875 1 97.38 273 LYS A O 1
ATOM 2171 N N . ILE A 1 274 ? 12.203 -30.984 -8.906 1 97.94 274 ILE A N 1
ATOM 2172 C CA . ILE A 1 274 ? 12.781 -29.906 -8.117 1 97.94 274 ILE A CA 1
ATOM 2173 C C . ILE A 1 274 ? 13.266 -30.438 -6.773 1 97.94 274 ILE A C 1
ATOM 2175 O O . ILE A 1 274 ? 12.625 -31.297 -6.176 1 97.94 274 ILE A O 1
ATOM 2179 N N . GLY A 1 275 ? 14.391 -29.922 -6.332 1 98.12 275 GLY A N 1
ATOM 2180 C CA . GLY A 1 275 ? 14.859 -30.281 -5.004 1 98.12 275 GLY A CA 1
ATOM 2181 C C . GLY A 1 275 ? 13.898 -29.891 -3.902 1 98.12 275 GLY A C 1
ATOM 2182 O O . GLY A 1 275 ? 13.273 -28.828 -3.973 1 98.12 275 GLY A O 1
ATOM 2183 N N . LEU A 1 276 ? 13.844 -30.734 -2.908 1 97.69 276 LEU A N 1
ATOM 2184 C CA . LEU A 1 276 ? 12.93 -30.484 -1.798 1 97.69 276 LEU A CA 1
ATOM 2185 C C . LEU A 1 276 ? 13.203 -29.125 -1.157 1 97.69 276 LEU A C 1
ATOM 2187 O O . LEU A 1 276 ? 12.273 -28.359 -0.882 1 97.69 276 LEU A O 1
ATOM 2191 N N . GLU A 1 277 ? 14.43 -28.797 -0.954 1 96.25 277 GLU A N 1
ATOM 2192 C CA . GLU A 1 277 ? 14.797 -27.531 -0.325 1 96.25 277 GLU A CA 1
ATOM 2193 C C . GLU A 1 277 ? 14.438 -26.344 -1.217 1 96.25 277 GLU A C 1
ATOM 2195 O O . GLU A 1 277 ? 13.977 -25.312 -0.728 1 96.25 277 GLU A O 1
ATOM 2200 N N . LYS A 1 278 ? 14.68 -26.484 -2.439 1 96.5 278 LYS A N 1
ATOM 2201 C CA . LYS A 1 278 ? 14.336 -25.422 -3.383 1 96.5 278 LYS A CA 1
ATOM 2202 C C . LYS A 1 278 ? 12.828 -25.219 -3.445 1 96.5 278 LYS A C 1
ATOM 2204 O O . LYS A 1 278 ? 12.352 -24.078 -3.469 1 96.5 278 LYS A O 1
ATOM 2209 N N . LEU A 1 279 ? 12.148 -26.344 -3.471 1 97.81 279 LEU A N 1
ATOM 2210 C CA . LEU A 1 279 ? 10.695 -26.266 -3.459 1 97.81 279 LEU A CA 1
ATOM 2211 C C . LEU A 1 279 ? 10.203 -25.578 -2.189 1 97.81 279 LEU A C 1
ATOM 2213 O O . LEU A 1 279 ? 9.281 -24.75 -2.238 1 97.81 279 LEU A O 1
ATOM 2217 N N . TYR A 1 280 ? 10.758 -25.953 -1.1 1 97 280 TYR A N 1
ATOM 2218 C CA . TYR A 1 280 ? 10.453 -25.359 0.19 1 97 280 TYR A CA 1
ATOM 2219 C C . TYR A 1 280 ? 10.641 -23.844 0.141 1 97 280 TYR A C 1
ATOM 2221 O O . TYR A 1 280 ? 9.75 -23.078 0.526 1 97 280 TYR A O 1
ATOM 2229 N N . GLY A 1 281 ? 11.695 -23.438 -0.364 1 95.56 281 GLY A N 1
ATOM 2230 C CA . GLY A 1 281 ? 11.961 -22 -0.503 1 95.56 281 GLY A CA 1
ATOM 2231 C C . GLY A 1 281 ? 10.961 -21.297 -1.402 1 95.56 281 GLY A C 1
ATOM 2232 O O . GLY A 1 281 ? 10.461 -20.234 -1.058 1 95.56 281 GLY A O 1
ATOM 2233 N N . LYS A 1 282 ? 10.625 -21.906 -2.512 1 96.31 282 LYS A N 1
ATOM 2234 C CA . LYS A 1 282 ? 9.719 -21.312 -3.484 1 96.31 282 LYS A CA 1
ATOM 2235 C C . LYS A 1 282 ? 8.281 -21.312 -2.973 1 96.31 282 LYS A C 1
ATOM 2237 O O . LYS A 1 282 ? 7.445 -20.531 -3.445 1 96.31 282 LYS A O 1
ATOM 2242 N N . SER A 1 283 ? 8.023 -22.188 -2.066 1 97.25 283 SER A N 1
ATOM 2243 C CA . SER A 1 283 ? 6.668 -22.281 -1.542 1 97.25 283 SER A CA 1
ATOM 2244 C C . SER A 1 283 ? 6.348 -21.109 -0.617 1 97.25 283 SER A C 1
ATOM 2246 O O . SER A 1 283 ? 5.188 -20.719 -0.48 1 97.25 283 SER A O 1
ATOM 2248 N N . GLY A 1 284 ? 7.309 -20.609 0.044 1 94.88 284 GLY A N 1
ATOM 2249 C CA . GLY A 1 284 ? 7.082 -19.578 1.04 1 94.88 284 GLY A CA 1
ATOM 2250 C C . GLY A 1 284 ? 6.461 -20.109 2.32 1 94.88 284 GLY A C 1
ATOM 2251 O O . GLY A 1 284 ? 5.887 -19.344 3.098 1 94.88 284 GLY A O 1
ATOM 2252 N N . SER A 1 285 ? 6.57 -21.391 2.57 1 94.56 285 SER A N 1
ATOM 2253 C CA . SER A 1 285 ? 5.988 -22 3.768 1 94.56 285 SER A CA 1
ATOM 2254 C C . SER A 1 285 ? 6.637 -21.438 5.031 1 94.56 285 SER A C 1
ATOM 2256 O O . SER A 1 285 ? 7.852 -21.234 5.078 1 94.56 285 SER A O 1
ATOM 2258 N N . ALA A 1 286 ? 5.785 -21.188 6.02 1 91 286 ALA A N 1
ATOM 2259 C CA . ALA A 1 286 ? 6.258 -20.688 7.305 1 91 286 ALA A CA 1
ATOM 2260 C C . ALA A 1 286 ? 6.652 -21.828 8.234 1 91 286 ALA A C 1
ATOM 2262 O O . ALA A 1 286 ? 7.254 -21.609 9.289 1 91 286 ALA A O 1
ATOM 2263 N N . GLN A 1 287 ? 6.352 -23 7.809 1 91.94 287 GLN A N 1
ATOM 2264 C CA . GLN A 1 287 ? 6.629 -24.156 8.656 1 91.94 287 GLN A CA 1
ATOM 2265 C C . GLN A 1 287 ? 8.078 -24.609 8.5 1 91.94 287 GLN A C 1
ATOM 2267 O O . GLN A 1 287 ? 8.734 -24.281 7.512 1 91.94 287 GLN A O 1
ATOM 2272 N N . ALA A 1 288 ? 8.508 -25.328 9.5 1 95.38 288 ALA A N 1
ATOM 2273 C CA . ALA A 1 288 ? 9.812 -25.969 9.359 1 95.38 288 ALA A CA 1
ATOM 2274 C C . ALA A 1 288 ? 9.805 -26.984 8.219 1 95.38 288 ALA A C 1
ATOM 2276 O O . ALA A 1 288 ? 8.75 -27.531 7.875 1 95.38 288 ALA A O 1
ATOM 2277 N N . LEU A 1 289 ? 10.992 -27.25 7.723 1 95.62 289 LEU A N 1
ATOM 2278 C CA . LEU A 1 289 ? 11.141 -28.141 6.566 1 95.62 289 LEU A CA 1
ATOM 2279 C C . LEU A 1 289 ? 10.523 -29.5 6.84 1 95.62 289 LEU A C 1
ATOM 2281 O O . LEU A 1 289 ? 9.898 -30.094 5.953 1 95.62 289 LEU A O 1
ATOM 2285 N N . LYS A 1 290 ? 10.648 -29.969 8.055 1 95 290 LYS A N 1
ATOM 2286 C CA . LYS A 1 290 ? 10.117 -31.281 8.391 1 95 290 LYS A CA 1
ATOM 2287 C C . LYS A 1 290 ? 8.602 -31.312 8.281 1 95 290 LYS A C 1
ATOM 2289 O O . LYS A 1 290 ? 8.023 -32.281 7.809 1 95 290 LYS A O 1
ATOM 2294 N N . TYR A 1 291 ? 7.961 -30.266 8.727 1 95.88 291 TYR A N 1
ATOM 2295 C CA . TYR A 1 291 ? 6.508 -30.203 8.664 1 95.88 291 TYR A CA 1
ATOM 2296 C C . TYR A 1 291 ? 6.039 -29.922 7.242 1 95.88 291 TYR A C 1
ATOM 2298 O O . TYR A 1 291 ? 4.988 -30.406 6.82 1 95.88 291 TYR A O 1
ATOM 2306 N N . PHE A 1 292 ? 6.875 -29.156 6.547 1 97 292 PHE A N 1
ATOM 2307 C CA . PHE A 1 292 ? 6.598 -28.969 5.129 1 97 292 PHE A CA 1
ATOM 2308 C C . PHE A 1 292 ? 6.598 -30.297 4.391 1 97 292 PHE A C 1
ATOM 2310 O O . PHE A 1 292 ? 5.691 -30.594 3.607 1 97 292 PHE A O 1
ATOM 2317 N N . ARG A 1 293 ? 7.57 -31.062 4.637 1 96.94 293 ARG A N 1
ATOM 2318 C CA . ARG A 1 293 ? 7.676 -32.375 4.012 1 96.94 293 ARG A CA 1
ATOM 2319 C C . ARG A 1 293 ? 6.473 -33.25 4.367 1 96.94 293 ARG A C 1
ATOM 2321 O O . ARG A 1 293 ? 5.93 -33.938 3.506 1 96.94 293 ARG A O 1
ATOM 2328 N N . ARG A 1 294 ? 6.09 -33.219 5.57 1 96.88 294 ARG A N 1
ATOM 2329 C CA . ARG A 1 294 ? 4.918 -33.969 6.012 1 96.88 294 ARG A CA 1
ATOM 2330 C C . ARG A 1 294 ? 3.678 -33.562 5.227 1 96.88 294 ARG A C 1
ATOM 2332 O O . ARG A 1 294 ? 2.936 -34.406 4.734 1 96.88 294 ARG A O 1
ATOM 2339 N N . ASP A 1 295 ? 3.494 -32.25 5.121 1 96.62 295 ASP A N 1
ATOM 2340 C CA . ASP A 1 295 ? 2.32 -31.734 4.422 1 96.62 295 ASP A CA 1
ATOM 2341 C C . ASP A 1 295 ? 2.402 -32.031 2.924 1 96.62 295 ASP A C 1
ATOM 2343 O O . ASP A 1 295 ? 1.378 -32.25 2.271 1 96.62 295 ASP A O 1
ATOM 2347 N N . LEU A 1 296 ? 3.592 -32.031 2.414 1 97.69 296 LEU A N 1
ATOM 2348 C CA . LEU A 1 296 ? 3.809 -32.406 1.017 1 97.69 296 LEU A CA 1
ATOM 2349 C C . LEU A 1 296 ? 3.408 -33.844 0.758 1 97.69 296 LEU A C 1
ATOM 2351 O O . LEU A 1 296 ? 2.748 -34.156 -0.24 1 97.69 296 LEU A O 1
ATOM 2355 N N . ILE A 1 297 ? 3.789 -34.688 1.64 1 96.88 297 ILE A N 1
ATOM 2356 C CA . ILE A 1 297 ? 3.434 -36.094 1.523 1 96.88 297 ILE A CA 1
ATOM 2357 C C . ILE A 1 297 ? 1.917 -36.25 1.621 1 96.88 297 ILE A C 1
ATOM 2359 O O . ILE A 1 297 ? 1.319 -37.031 0.874 1 96.88 297 ILE A O 1
ATOM 2363 N N . ALA A 1 298 ? 1.36 -35.5 2.49 1 97 298 ALA A N 1
ATOM 2364 C CA . ALA A 1 298 ? -0.095 -35.531 2.611 1 97 298 ALA A CA 1
ATOM 2365 C C . ALA A 1 298 ? -0.763 -35.062 1.314 1 97 298 ALA A C 1
ATOM 2367 O O . ALA A 1 298 ? -1.759 -35.656 0.887 1 97 298 ALA A O 1
ATOM 2368 N N . ALA A 1 299 ? -0.222 -34.062 0.68 1 97.62 299 ALA A N 1
ATOM 2369 C CA . ALA A 1 299 ? -0.752 -33.562 -0.592 1 97.62 299 ALA A CA 1
ATOM 2370 C C . ALA A 1 299 ? -0.581 -34.594 -1.691 1 97.62 299 ALA A C 1
ATOM 2372 O O . ALA A 1 299 ? -1.468 -34.781 -2.529 1 97.62 299 ALA A O 1
ATOM 2373 N N . MET A 1 300 ? 0.531 -35.281 -1.655 1 97.62 300 MET A N 1
ATOM 2374 C CA . MET A 1 300 ? 0.793 -36.344 -2.609 1 97.62 300 MET A CA 1
ATOM 2375 C C . MET A 1 300 ? -0.239 -37.469 -2.471 1 97.62 300 MET A C 1
ATOM 2377 O O . MET A 1 300 ? -0.819 -37.906 -3.465 1 97.62 300 MET A O 1
ATOM 2381 N N . LYS A 1 301 ? -0.489 -37.844 -1.241 1 96.31 301 LYS A N 1
ATOM 2382 C CA . LYS A 1 301 ? -1.417 -38.938 -0.97 1 96.31 301 LYS A CA 1
ATOM 2383 C C . LYS A 1 301 ? -2.848 -38.562 -1.323 1 96.31 301 LYS A C 1
ATOM 2385 O O . LYS A 1 301 ? -3.613 -39.375 -1.837 1 96.31 301 LYS A O 1
ATOM 2390 N N . ALA A 1 302 ? -3.17 -37.312 -1.017 1 95.88 302 ALA A N 1
ATOM 2391 C CA . ALA A 1 302 ? -4.52 -36.844 -1.321 1 95.88 302 ALA A CA 1
ATOM 2392 C C . ALA A 1 302 ? -4.746 -36.781 -2.828 1 95.88 302 ALA A C 1
ATOM 2394 O O . ALA A 1 302 ? -5.871 -36.969 -3.301 1 95.88 302 ALA A O 1
ATOM 2395 N N . ASP A 1 303 ? -3.693 -36.531 -3.578 1 96.81 303 ASP A N 1
ATOM 2396 C CA . ASP A 1 303 ? -3.668 -36.531 -5.039 1 96.81 303 ASP A CA 1
ATOM 2397 C C . ASP A 1 303 ? -4.852 -35.719 -5.598 1 96.81 303 ASP A C 1
ATOM 2399 O O . ASP A 1 303 ? -5.609 -36.25 -6.426 1 96.81 303 ASP A O 1
ATOM 2403 N N . LYS A 1 304 ? -4.934 -34.406 -5.184 1 96.44 304 LYS A N 1
ATOM 2404 C CA . LYS A 1 304 ? -6.098 -33.625 -5.547 1 96.44 304 LYS A CA 1
ATOM 2405 C C . LYS A 1 304 ? -5.727 -32.531 -6.551 1 96.44 304 LYS A C 1
ATOM 2407 O O . LYS A 1 304 ? -6.598 -31.844 -7.078 1 96.44 304 LYS A O 1
ATOM 2412 N N . LEU A 1 305 ? -4.41 -32.312 -6.824 1 97.69 305 LEU A N 1
ATOM 2413 C CA . LEU A 1 305 ? -4.012 -31.234 -7.738 1 97.69 305 LEU A CA 1
ATOM 2414 C C . LEU A 1 305 ? -4.602 -31.469 -9.125 1 97.69 305 LEU A C 1
ATOM 2416 O O . LEU A 1 305 ? -4.449 -32.531 -9.703 1 97.69 305 LEU A O 1
ATOM 2420 N N . PRO A 1 306 ? -5.125 -30.312 -9.594 1 94.75 306 PRO A N 1
ATOM 2421 C CA . PRO A 1 306 ? -5.539 -30.453 -10.992 1 94.75 306 PRO A CA 1
ATOM 2422 C C . PRO A 1 306 ? -4.352 -30.578 -11.945 1 94.75 306 PRO A C 1
ATOM 2424 O O . PRO A 1 306 ? -3.346 -29.891 -11.789 1 94.75 306 PRO A O 1
ATOM 2427 N N . GLU A 1 307 ? -4.332 -31.516 -12.773 1 96.94 307 GLU A N 1
ATOM 2428 C CA . GLU A 1 307 ? -3.43 -31.656 -13.914 1 96.94 307 GLU A CA 1
ATOM 2429 C C . GLU A 1 307 ? -2.098 -32.281 -13.492 1 96.94 307 GLU A C 1
ATOM 2431 O O . GLU A 1 307 ? -1.193 -32.438 -14.312 1 96.94 307 GLU A O 1
ATOM 2436 N N . PHE A 1 308 ? -1.906 -32.531 -12.125 1 98.12 308 PHE A N 1
ATOM 2437 C CA . PHE A 1 308 ? -0.596 -33.031 -11.727 1 98.12 308 PHE A CA 1
ATOM 2438 C C . PHE A 1 308 ? -0.731 -34.094 -10.664 1 98.12 308 PHE A C 1
ATOM 2440 O O . PHE A 1 308 ? -1.584 -34 -9.781 1 98.12 308 PHE A O 1
ATOM 2447 N N . HIS A 1 309 ? 0.123 -35.062 -10.766 1 97.81 309 HIS A N 1
ATOM 2448 C CA . HIS A 1 309 ? 0.461 -35.938 -9.656 1 97.81 309 HIS A CA 1
ATOM 2449 C C . HIS A 1 309 ? 1.788 -35.562 -9.023 1 97.81 309 HIS A C 1
ATOM 2451 O O . HIS A 1 309 ? 2.684 -35.031 -9.703 1 97.81 309 HIS A O 1
ATOM 2457 N N . ILE A 1 310 ? 1.882 -35.781 -7.75 1 98.38 310 ILE A N 1
ATOM 2458 C CA . ILE A 1 310 ? 3.137 -35.531 -7.047 1 98.38 310 ILE A CA 1
ATOM 2459 C C . ILE A 1 310 ? 3.789 -36.875 -6.688 1 98.38 310 ILE A C 1
ATOM 2461 O O . ILE A 1 310 ? 3.104 -37.812 -6.285 1 98.38 310 ILE A O 1
ATOM 2465 N N . ALA A 1 311 ? 5.09 -36.969 -6.871 1 98 311 ALA A N 1
ATOM 2466 C CA . ALA A 1 311 ? 5.902 -38.094 -6.414 1 98 311 ALA A CA 1
ATOM 2467 C C . ALA A 1 311 ? 7.168 -37.594 -5.715 1 98 311 ALA A C 1
ATOM 2469 O O . ALA A 1 311 ? 7.543 -36.438 -5.832 1 98 311 ALA A O 1
ATOM 2470 N N . LEU A 1 312 ? 7.766 -38.5 -4.93 1 97.56 312 LEU A N 1
ATOM 2471 C CA . LEU A 1 312 ? 8.961 -38.156 -4.172 1 97.56 312 LEU A CA 1
ATOM 2472 C C . LEU A 1 312 ? 10.102 -39.125 -4.473 1 97.56 312 LEU A C 1
ATOM 2474 O O . LEU A 1 312 ? 9.906 -40.344 -4.473 1 97.56 312 LEU A O 1
ATOM 2478 N N . ASP A 1 313 ? 11.227 -38.562 -4.855 1 96.56 313 ASP A N 1
ATOM 2479 C CA . ASP A 1 313 ? 12.484 -39.281 -4.844 1 96.56 313 ASP A CA 1
ATOM 2480 C C . ASP A 1 313 ? 13.172 -39.188 -3.486 1 96.56 313 ASP A C 1
ATOM 2482 O O . ASP A 1 313 ? 13.938 -38.25 -3.25 1 96.56 313 ASP A O 1
ATOM 2486 N N . ASP A 1 314 ? 12.938 -40.094 -2.666 1 93.69 314 ASP A N 1
ATOM 2487 C CA . ASP A 1 314 ? 13.414 -40.031 -1.287 1 93.69 314 ASP A CA 1
ATOM 2488 C C . ASP A 1 314 ? 14.938 -40.094 -1.227 1 93.69 314 ASP A C 1
ATOM 2490 O O . ASP A 1 314 ? 15.555 -39.469 -0.346 1 93.69 314 ASP A O 1
ATOM 2494 N N . ASP A 1 315 ? 15.523 -40.781 -2.119 1 93.56 315 ASP A N 1
ATOM 2495 C CA . ASP A 1 315 ? 16.969 -40.938 -2.125 1 93.56 315 ASP A CA 1
ATOM 2496 C C . ASP A 1 315 ? 17.672 -39.625 -2.457 1 93.56 315 ASP A C 1
ATOM 2498 O O . ASP A 1 315 ? 18.734 -39.312 -1.897 1 93.56 315 ASP A O 1
ATOM 2502 N N . LYS A 1 316 ? 17.062 -38.875 -3.316 1 95.31 316 LYS A N 1
ATOM 2503 C CA . LYS A 1 316 ? 17.719 -37.656 -3.789 1 95.31 316 LYS A CA 1
ATOM 2504 C C . LYS A 1 316 ? 17.047 -36.406 -3.213 1 95.31 316 LYS A C 1
ATOM 2506 O O . LYS A 1 316 ? 17.391 -35.281 -3.574 1 95.31 316 LYS A O 1
ATOM 2511 N N . ALA A 1 317 ? 16.094 -36.594 -2.393 1 95.62 317 ALA A N 1
ATOM 2512 C CA . ALA A 1 317 ? 15.336 -35.5 -1.793 1 95.62 317 ALA A CA 1
ATOM 2513 C C . ALA A 1 317 ? 14.758 -34.562 -2.867 1 95.62 317 ALA A C 1
ATOM 2515 O O . ALA A 1 317 ? 14.953 -33.344 -2.822 1 95.62 317 ALA A O 1
ATOM 2516 N N . MET A 1 318 ? 14.125 -35.219 -3.814 1 97.88 318 MET A N 1
ATOM 2517 C CA . MET A 1 318 ? 13.523 -34.5 -4.93 1 97.88 318 MET A CA 1
ATOM 2518 C C . MET A 1 318 ? 12.008 -34.688 -4.957 1 97.88 318 MET A C 1
ATOM 2520 O O . MET A 1 318 ? 11.516 -35.719 -4.5 1 97.88 318 MET A O 1
ATOM 2524 N N . VAL A 1 319 ? 11.375 -33.688 -5.426 1 98.5 319 VAL A N 1
ATOM 2525 C CA . VAL A 1 319 ? 9.938 -33.75 -5.668 1 98.5 319 VAL A CA 1
ATOM 2526 C C . VAL A 1 319 ? 9.664 -33.719 -7.168 1 98.5 319 VAL A C 1
ATOM 2528 O O . VAL A 1 319 ? 10.289 -32.969 -7.906 1 98.5 319 VAL A O 1
ATOM 2531 N N . VAL A 1 320 ? 8.758 -34.594 -7.625 1 98.44 320 VAL A N 1
ATOM 2532 C CA . VAL A 1 320 ? 8.461 -34.688 -9.047 1 98.44 320 VAL A CA 1
ATOM 2533 C C . VAL A 1 320 ? 6.969 -34.438 -9.289 1 98.44 320 VAL A C 1
ATOM 2535 O O . VAL A 1 320 ? 6.125 -35 -8.578 1 98.44 320 VAL A O 1
ATOM 2538 N N . PHE A 1 321 ? 6.68 -33.594 -10.25 1 98.56 321 PHE A N 1
ATOM 2539 C CA . PHE A 1 321 ? 5.312 -33.375 -10.695 1 98.56 321 PHE A CA 1
ATOM 2540 C C . PHE A 1 321 ? 5.074 -34 -12.07 1 98.56 321 PHE A C 1
ATOM 2542 O O . PHE A 1 321 ? 5.766 -33.656 -13.031 1 98.56 321 PHE A O 1
ATOM 2549 N N . PHE A 1 322 ? 4.117 -34.969 -12.148 1 98 322 PHE A N 1
ATOM 2550 C CA . PHE A 1 322 ? 3.746 -35.594 -13.406 1 98 322 PHE A CA 1
ATOM 2551 C C . PHE A 1 322 ? 2.426 -35.031 -13.922 1 98 322 PHE A C 1
ATOM 2553 O O . PHE A 1 322 ? 1.463 -34.906 -13.164 1 98 322 PHE A O 1
ATOM 2560 N N . ARG A 1 323 ? 2.371 -34.719 -15.172 1 97.75 323 ARG A N 1
ATOM 2561 C CA . ARG A 1 323 ? 1.136 -34.219 -15.773 1 97.75 323 ARG A CA 1
ATOM 2562 C C . ARG A 1 323 ? 0.044 -35.281 -15.734 1 97.75 323 ARG A C 1
ATOM 2564 O O . ARG A 1 323 ? 0.329 -36.5 -15.859 1 97.75 323 ARG A O 1
ATOM 2571 N N . CYS A 1 324 ? -1.159 -34.844 -15.562 1 97.06 324 CYS A N 1
ATOM 2572 C CA . CYS A 1 324 ? -2.35 -35.688 -15.672 1 97.06 324 CYS A CA 1
ATOM 2573 C C . CYS A 1 324 ? -3.547 -34.875 -16.141 1 97.06 324 CYS A C 1
ATOM 2575 O O . CYS A 1 324 ? -3.443 -33.656 -16.328 1 97.06 324 CYS A O 1
ATOM 2577 N N . ASP A 1 325 ? -4.566 -35.5 -16.531 1 95.31 325 ASP A N 1
ATOM 2578 C CA . ASP A 1 325 ? -5.84 -34.875 -16.875 1 95.31 325 ASP A CA 1
ATOM 2579 C C . ASP A 1 325 ? -7 -35.531 -16.141 1 95.31 325 ASP A C 1
ATOM 2581 O O . ASP A 1 325 ? -7.43 -36.625 -16.516 1 95.31 325 ASP A O 1
ATOM 2585 N N . ARG A 1 326 ? -7.496 -34.844 -15.195 1 91.69 326 ARG A N 1
ATOM 2586 C CA . ARG A 1 326 ? -8.531 -35.438 -14.367 1 91.69 326 ARG A CA 1
ATOM 2587 C C . ARG A 1 326 ? -9.914 -35.25 -14.992 1 91.69 326 ARG A C 1
ATOM 2589 O O . ARG A 1 326 ? -10.867 -35.938 -14.609 1 91.69 326 ARG A O 1
ATOM 2596 N N . ASP A 1 327 ? -10.023 -34.469 -15.898 1 92.25 327 ASP A N 1
ATOM 2597 C CA . ASP A 1 327 ? -11.312 -34.125 -16.484 1 92.25 327 ASP A CA 1
ATOM 2598 C C . ASP A 1 327 ? -11.609 -35.031 -17.703 1 92.25 327 ASP A C 1
ATOM 2600 O O . ASP A 1 327 ? -12.766 -35.188 -18.094 1 92.25 327 ASP A O 1
ATOM 2604 N N . ASN A 1 328 ? -10.578 -35.531 -18.328 1 94.44 328 ASN A N 1
ATOM 2605 C CA . ASN A 1 328 ? -10.688 -36.312 -19.547 1 94.44 328 ASN A CA 1
ATOM 2606 C C . ASN A 1 328 ? -9.922 -37.625 -19.438 1 94.44 328 ASN A C 1
ATOM 2608 O O . ASN A 1 328 ? -8.711 -37.656 -19.656 1 94.44 328 ASN A O 1
ATOM 2612 N N . ARG A 1 329 ? -10.633 -38.688 -19.359 1 94.19 329 ARG A N 1
ATOM 2613 C CA . ARG A 1 329 ? -10.031 -40 -19.125 1 94.19 329 ARG A CA 1
ATOM 2614 C C . ARG A 1 329 ? -9.148 -40.406 -20.297 1 94.19 329 ARG A C 1
ATOM 2616 O O . ARG A 1 329 ? -8.047 -40.938 -20.094 1 94.19 329 ARG A O 1
ATOM 2623 N N . ARG A 1 330 ? -9.68 -40.188 -21.469 1 95.75 330 ARG A N 1
ATOM 2624 C CA . ARG A 1 330 ? -8.922 -40.594 -22.656 1 95.75 330 ARG A CA 1
ATOM 2625 C C . ARG A 1 330 ? -7.605 -39.812 -22.734 1 95.75 330 ARG A C 1
ATOM 2627 O O . ARG A 1 330 ? -6.559 -40.406 -23.016 1 95.75 330 ARG A O 1
ATOM 2634 N N . GLN A 1 331 ? -7.699 -38.531 -22.484 1 94.38 331 GLN A N 1
ATOM 2635 C CA . GLN A 1 331 ? -6.492 -37.688 -22.5 1 94.38 331 GLN A CA 1
ATOM 2636 C C . GLN A 1 331 ? -5.535 -38.125 -21.391 1 94.38 331 GLN A C 1
ATOM 2638 O O . GLN A 1 331 ? -4.316 -38.094 -21.578 1 94.38 331 GLN A O 1
ATOM 2643 N N . ASP A 1 332 ? -6.059 -38.438 -20.266 1 95.75 332 ASP A N 1
ATOM 2644 C CA . ASP A 1 332 ? -5.234 -38.875 -19.141 1 95.75 332 ASP A CA 1
ATOM 2645 C C . ASP A 1 332 ? -4.465 -40.156 -19.484 1 95.75 332 ASP A C 1
ATOM 2647 O O . ASP A 1 332 ? -3.287 -40.281 -19.141 1 95.75 332 ASP A O 1
ATOM 2651 N N . GLU A 1 333 ? -5.121 -41.062 -20.156 1 95.94 333 GLU A N 1
ATOM 2652 C CA . GLU A 1 333 ? -4.488 -42.281 -20.594 1 95.94 333 GLU A CA 1
ATOM 2653 C C . GLU A 1 333 ? -3.369 -42.031 -21.594 1 95.94 333 GLU A C 1
ATOM 2655 O O . GLU A 1 333 ? -2.311 -42.656 -21.531 1 95.94 333 GLU A O 1
ATOM 2660 N N . GLN A 1 334 ? -3.693 -41.125 -22.453 1 96.56 334 GLN A N 1
ATOM 2661 C CA . GLN A 1 334 ? -2.684 -40.75 -23.438 1 96.56 334 GLN A CA 1
ATOM 2662 C C . GLN A 1 334 ? -1.462 -40.125 -22.781 1 96.56 334 GLN A C 1
ATOM 2664 O O . GLN A 1 334 ? -0.325 -40.406 -23.172 1 96.56 334 GLN A O 1
ATOM 2669 N N . LEU A 1 335 ? -1.725 -39.25 -21.812 1 95.88 335 LEU A N 1
ATOM 2670 C CA . LEU A 1 335 ? -0.629 -38.625 -21.078 1 95.88 335 LEU A CA 1
ATOM 2671 C C . LEU A 1 335 ? 0.195 -39.688 -20.344 1 95.88 335 LEU A C 1
ATOM 2673 O O . LEU A 1 335 ? 1.428 -39.656 -20.359 1 95.88 335 LEU A O 1
ATOM 2677 N N . THR A 1 336 ? -0.453 -40.594 -19.703 1 95.5 336 THR A N 1
ATOM 2678 C CA . THR A 1 336 ? 0.223 -41.656 -18.984 1 95.5 336 THR A CA 1
ATOM 2679 C C . THR A 1 336 ? 1.087 -42.469 -19.938 1 95.5 336 THR A C 1
ATOM 2681 O O . THR A 1 336 ? 2.234 -42.812 -19.625 1 95.5 336 THR A O 1
ATOM 2684 N N . ALA A 1 337 ? 0.517 -42.781 -21.062 1 97.06 337 ALA A N 1
ATOM 2685 C CA . ALA A 1 337 ? 1.259 -43.531 -22.078 1 97.06 337 ALA A CA 1
ATOM 2686 C C . ALA A 1 337 ? 2.479 -42.75 -22.547 1 97.06 337 ALA A C 1
ATOM 2688 O O . ALA A 1 337 ? 3.555 -43.312 -22.75 1 97.06 337 ALA A O 1
ATOM 2689 N N . SER A 1 338 ? 2.264 -41.5 -22.781 1 97.19 338 SER A N 1
ATOM 2690 C CA . SER A 1 338 ? 3.361 -40.656 -23.219 1 97.19 338 SER A CA 1
ATOM 2691 C C . SER A 1 338 ? 4.465 -40.562 -22.172 1 97.19 338 SER A C 1
ATOM 2693 O O . SER A 1 338 ? 5.648 -40.562 -22.5 1 97.19 338 SER A O 1
ATOM 2695 N N . ILE A 1 339 ? 4.109 -40.438 -20.906 1 96.75 339 ILE A N 1
ATOM 2696 C CA . ILE A 1 339 ? 5.07 -40.406 -19.812 1 96.75 339 ILE A CA 1
ATOM 2697 C C . ILE A 1 339 ? 5.883 -41.719 -19.797 1 96.75 339 ILE A C 1
ATOM 2699 O O . ILE A 1 339 ? 7.113 -41.688 -19.734 1 96.75 339 ILE A O 1
ATOM 2703 N N . HIS A 1 340 ? 5.219 -42.844 -19.969 1 95.81 340 HIS A N 1
ATOM 2704 C CA . HIS A 1 340 ? 5.902 -44.125 -19.953 1 95.81 340 HIS A CA 1
ATOM 2705 C C . HIS A 1 340 ? 6.836 -44.281 -21.156 1 95.81 340 HIS A C 1
ATOM 2707 O O . HIS A 1 340 ? 7.953 -44.781 -21.016 1 95.81 340 HIS A O 1
ATOM 2713 N N . ARG A 1 341 ? 6.398 -43.844 -22.281 1 97.62 341 ARG A N 1
ATOM 2714 C CA . ARG A 1 341 ? 7.227 -43.906 -23.484 1 97.62 341 ARG A CA 1
ATOM 2715 C C . ARG A 1 341 ? 8.484 -43.062 -23.312 1 97.62 341 ARG A C 1
ATOM 2717 O O . ARG A 1 341 ? 9.578 -43.469 -23.703 1 97.62 341 ARG A O 1
ATOM 2724 N N . GLU A 1 342 ? 8.242 -41.875 -22.766 1 97.12 342 GLU A N 1
ATOM 2725 C CA . GLU A 1 342 ? 9.391 -41 -22.562 1 97.12 342 GLU A CA 1
ATOM 2726 C C . GLU A 1 342 ? 10.336 -41.562 -21.5 1 97.12 342 GLU A C 1
ATOM 2728 O O . GLU A 1 342 ? 11.555 -41.438 -21.625 1 97.12 342 GLU A O 1
ATOM 2733 N N . LEU A 1 343 ? 9.797 -42.094 -20.453 1 96.5 343 LEU A N 1
ATOM 2734 C CA . LEU A 1 343 ? 10.609 -42.719 -19.422 1 96.5 343 LEU A CA 1
ATOM 2735 C C . LEU A 1 343 ? 11.453 -43.844 -20 1 96.5 343 LEU A C 1
ATOM 2737 O O . LEU A 1 343 ? 12.641 -43.969 -19.672 1 96.5 343 LEU A O 1
ATOM 2741 N N . LEU A 1 344 ? 10.852 -44.625 -20.828 1 96.69 344 LEU A N 1
ATOM 2742 C CA . LEU A 1 344 ? 11.562 -45.719 -21.484 1 96.69 344 LEU A CA 1
ATOM 2743 C C . LEU A 1 344 ? 12.664 -45.188 -22.391 1 96.69 344 LEU A C 1
ATOM 2745 O O . LEU A 1 344 ? 13.789 -45.719 -22.375 1 96.69 344 LEU A O 1
ATOM 2749 N N . ALA A 1 345 ? 12.336 -44.188 -23.156 1 97.25 345 ALA A N 1
ATOM 2750 C CA . ALA A 1 345 ? 13.281 -43.594 -24.109 1 97.25 345 ALA A CA 1
ATOM 2751 C C . ALA A 1 345 ? 14.484 -43.031 -23.375 1 97.25 345 ALA A C 1
ATOM 2753 O O . ALA A 1 345 ? 15.609 -43.094 -23.891 1 97.25 345 ALA A O 1
ATOM 2754 N N . LYS A 1 346 ? 14.25 -42.531 -22.219 1 96.75 346 LYS A N 1
ATOM 2755 C CA . LYS A 1 346 ? 15.312 -41.875 -21.469 1 96.75 346 LYS A CA 1
ATOM 2756 C C . LYS A 1 346 ? 15.953 -42.844 -20.469 1 96.75 346 LYS A C 1
ATOM 2758 O O . LYS A 1 346 ? 16.781 -42.438 -19.656 1 96.75 346 LYS A O 1
ATOM 2763 N N . LYS A 1 347 ? 15.523 -44.156 -20.516 1 96.56 347 LYS A N 1
ATOM 2764 C CA . LYS A 1 347 ? 16.031 -45.188 -19.625 1 96.56 347 LYS A CA 1
ATOM 2765 C C . LYS A 1 347 ? 15.844 -44.812 -18.156 1 96.56 347 LYS A C 1
ATOM 2767 O O . LYS A 1 347 ? 16.75 -44.969 -17.344 1 96.56 347 LYS A O 1
ATOM 2772 N N . LEU A 1 348 ? 14.664 -44.25 -17.875 1 96 348 LEU A N 1
ATOM 2773 C CA . LEU A 1 348 ? 14.359 -43.781 -16.531 1 96 348 LEU A CA 1
ATOM 2774 C C . LEU A 1 348 ? 13.266 -44.625 -15.883 1 96 348 LEU A C 1
ATOM 2776 O O . LEU A 1 348 ? 12.68 -44.219 -14.883 1 96 348 LEU A O 1
ATOM 2780 N N . SER A 1 349 ? 12.992 -45.75 -16.438 1 94.19 349 SER A N 1
ATOM 2781 C CA . SER A 1 349 ? 11.914 -46.594 -15.922 1 94.19 349 SER A CA 1
ATOM 2782 C C . SER A 1 349 ? 12.203 -47.031 -14.5 1 94.19 349 SER A C 1
ATOM 2784 O O . SER A 1 349 ? 11.32 -47 -13.641 1 94.19 349 SER A O 1
ATOM 2786 N N . LYS A 1 350 ? 13.391 -47.469 -14.281 1 93.81 350 LYS A N 1
ATOM 2787 C CA . LYS A 1 350 ? 13.766 -47.906 -12.945 1 93.81 350 LYS A CA 1
ATOM 2788 C C . LYS A 1 350 ? 13.609 -46.781 -11.922 1 93.81 350 LYS A C 1
ATOM 2790 O O . LYS A 1 350 ? 13.141 -47.031 -10.805 1 93.81 350 LYS A O 1
ATOM 2795 N N . TRP A 1 351 ? 13.992 -45.656 -12.305 1 95.44 351 TRP A N 1
ATOM 2796 C CA . TRP A 1 351 ? 13.859 -44.469 -11.461 1 95.44 351 TRP A CA 1
ATOM 2797 C C . TRP A 1 351 ? 12.398 -44.219 -11.125 1 95.44 351 TRP A C 1
ATOM 2799 O O . TRP A 1 351 ? 12.047 -44 -9.961 1 95.44 351 TRP A O 1
ATOM 2809 N N . TYR A 1 352 ? 11.578 -44.281 -12.094 1 95.44 352 TYR A N 1
ATOM 2810 C CA . TYR A 1 352 ? 10.148 -44 -11.938 1 95.44 352 TYR A CA 1
ATOM 2811 C C . TYR A 1 352 ? 9.523 -44.969 -10.938 1 95.44 352 TYR A C 1
ATOM 2813 O O . TYR A 1 352 ? 8.75 -44.531 -10.062 1 95.44 352 TYR A O 1
ATOM 2821 N N . TYR A 1 353 ? 9.844 -46.188 -11.016 1 92.69 353 TYR A N 1
ATOM 2822 C CA . TYR A 1 353 ? 9.219 -47.188 -10.164 1 92.69 353 TYR A CA 1
ATOM 2823 C C . TYR A 1 353 ? 9.828 -47.188 -8.766 1 92.69 353 TYR A C 1
ATOM 2825 O O . TYR A 1 353 ? 9.273 -47.781 -7.836 1 92.69 353 TYR A O 1
ATOM 2833 N N . ALA A 1 354 ? 10.938 -46.5 -8.625 1 94.06 354 ALA A N 1
ATOM 2834 C CA . ALA A 1 354 ? 11.57 -46.344 -7.312 1 94.06 354 ALA A CA 1
ATOM 2835 C C . ALA A 1 354 ? 11 -45.156 -6.559 1 94.06 354 ALA A C 1
ATOM 2837 O O . ALA A 1 354 ? 11.211 -45.031 -5.352 1 94.06 354 ALA A O 1
ATOM 2838 N N . LEU A 1 355 ? 10.242 -44.344 -7.184 1 96.12 355 LEU A N 1
ATOM 2839 C CA . LEU A 1 355 ? 9.672 -43.156 -6.566 1 96.12 355 LEU A CA 1
ATOM 2840 C C . LEU A 1 355 ? 8.57 -43.5 -5.578 1 96.12 355 LEU A C 1
ATOM 2842 O O . LEU A 1 355 ? 7.875 -44.5 -5.77 1 96.12 355 LEU A O 1
ATOM 2846 N N . ARG A 1 356 ? 8.5 -42.781 -4.508 1 95.75 356 ARG A N 1
ATOM 2847 C CA . ARG A 1 356 ? 7.27 -42.781 -3.723 1 95.75 356 ARG A CA 1
ATOM 2848 C C . ARG A 1 356 ? 6.172 -42 -4.434 1 95.75 356 ARG A C 1
ATOM 2850 O O . ARG A 1 356 ? 6.27 -40.781 -4.582 1 95.75 356 ARG A O 1
ATOM 2857 N N . ARG A 1 357 ? 5.133 -42.75 -4.828 1 94.19 357 ARG A N 1
ATOM 2858 C CA . ARG A 1 357 ? 4.168 -42.125 -5.723 1 94.19 357 ARG A CA 1
ATOM 2859 C C . ARG A 1 357 ? 2.795 -42.031 -5.066 1 94.19 357 ARG A C 1
ATOM 2861 O O . ARG A 1 357 ? 2.578 -42.562 -3.988 1 94.19 357 ARG A O 1
ATOM 2868 N N . TRP A 1 358 ? 1.921 -41.281 -5.645 1 91.81 358 TRP A N 1
ATOM 2869 C CA . TRP A 1 358 ? 0.559 -41.031 -5.18 1 91.81 358 TRP A CA 1
ATOM 2870 C C . TRP A 1 358 ? -0.259 -42.312 -5.207 1 91.81 358 TRP A C 1
ATOM 2872 O O . TRP A 1 358 ? -1.241 -42.469 -4.477 1 91.81 358 TRP A O 1
ATOM 2882 N N . ASP A 1 359 ? 0.18 -43.281 -6.066 1 87.19 359 ASP A N 1
ATOM 2883 C CA . ASP A 1 359 ? -0.575 -44.531 -6.234 1 87.19 359 ASP A CA 1
ATOM 2884 C C . ASP A 1 359 ? 0.132 -45.688 -5.551 1 87.19 359 ASP A C 1
ATOM 2886 O O . ASP A 1 359 ? -0.196 -46.875 -5.801 1 87.19 359 ASP A O 1
ATOM 2890 N N . SER A 1 360 ? 1.238 -45.438 -4.855 1 79.19 360 SER A N 1
ATOM 2891 C CA . SER A 1 360 ? 2.045 -46.5 -4.254 1 79.19 360 SER A CA 1
ATOM 2892 C C . SER A 1 360 ? 1.233 -47.312 -3.252 1 79.19 360 SER A C 1
ATOM 2894 O O . SER A 1 360 ? 1.431 -48.531 -3.123 1 79.19 360 SER A O 1
ATOM 2896 N N . ASP A 1 361 ? 0.487 -46.781 -2.424 1 65.25 361 ASP A N 1
ATOM 2897 C CA . ASP A 1 361 ? -0.287 -47.594 -1.493 1 65.25 361 ASP A CA 1
ATOM 2898 C C . ASP A 1 361 ? -1.308 -48.469 -2.234 1 65.25 361 ASP A C 1
ATOM 2900 O O . ASP A 1 361 ? -1.713 -49.5 -1.74 1 65.25 361 ASP A O 1
ATOM 2904 N N . ALA A 1 362 ? -1.683 -48.062 -3.422 1 51.94 362 ALA A N 1
ATOM 2905 C CA . ALA A 1 362 ? -2.629 -48.844 -4.195 1 51.94 362 ALA A CA 1
ATOM 2906 C C . ALA A 1 362 ? -1.951 -50.094 -4.797 1 51.94 362 ALA A C 1
ATOM 2908 O O . ALA A 1 362 ? -2.58 -51.125 -4.957 1 51.94 362 ALA A O 1
ATOM 2909 N N . ARG A 1 363 ? -0.62 -50.031 -5.211 1 50.94 363 ARG A N 1
ATOM 2910 C CA . ARG A 1 363 ? 0.05 -51.156 -5.863 1 50.94 363 ARG A CA 1
ATOM 2911 C C . ARG A 1 363 ? 0.374 -52.25 -4.863 1 50.94 363 ARG A C 1
ATOM 2913 O O . ARG A 1 363 ? 0.779 -53.344 -5.25 1 50.94 363 ARG A O 1
ATOM 2920 N N . ASP A 1 364 ? 0.603 -51.812 -3.705 1 44.41 364 ASP A N 1
ATOM 2921 C CA . ASP A 1 364 ? 0.896 -52.938 -2.83 1 44.41 364 ASP A CA 1
ATOM 2922 C C . ASP A 1 364 ? -0.227 -53.969 -2.873 1 44.41 364 ASP A C 1
ATOM 2924 O O . ASP A 1 364 ? 0.025 -55.188 -2.775 1 44.41 364 ASP A O 1
ATOM 2928 N N . VAL A 1 365 ? -1.491 -53.5 -3.119 1 39.53 365 VAL A N 1
ATOM 2929 C CA . VAL A 1 365 ? -2.477 -54.562 -3.057 1 39.53 365 VAL A CA 1
ATOM 2930 C C . VAL A 1 365 ? -2.4 -55.406 -4.328 1 39.53 365 VAL A C 1
ATOM 2932 O O . VAL A 1 365 ? -2.42 -56.656 -4.262 1 39.53 365 VAL A O 1
ATOM 2935 N N . GLY A 1 366 ? -2.344 -54.781 -5.551 1 35.53 366 GLY A N 1
ATOM 2936 C CA . GLY A 1 366 ? -2.537 -55.562 -6.754 1 35.53 366 GLY A CA 1
ATOM 2937 C C . GLY A 1 366 ? -1.252 -56.188 -7.281 1 35.53 366 GLY A C 1
ATOM 2938 O O . GLY A 1 366 ? -1.271 -57.25 -7.887 1 35.53 366 GLY A O 1
ATOM 2939 N N . GLN A 1 367 ? -0.118 -55.438 -7.324 1 37.81 367 GLN A N 1
ATOM 2940 C CA . GLN A 1 367 ? 1.081 -56 -7.914 1 37.81 367 GLN A CA 1
ATOM 2941 C C . GLN A 1 367 ? 1.691 -57.062 -6.984 1 37.81 367 GLN A C 1
ATOM 2943 O O . GLN A 1 367 ? 2.404 -57.969 -7.438 1 37.81 367 GLN A O 1
ATOM 2948 N N . LEU A 1 368 ? 1.555 -56.906 -5.75 1 36.28 368 LEU A N 1
ATOM 2949 C CA . LEU A 1 368 ? 1.977 -58.031 -4.93 1 36.28 368 LEU A CA 1
ATOM 2950 C C . LEU A 1 368 ? 1.231 -59.281 -5.328 1 36.28 368 LEU A C 1
ATOM 2952 O O . LEU A 1 368 ? 1.792 -60.406 -5.273 1 36.28 368 LEU A O 1
ATOM 2956 N N . GLU A 1 369 ? -0.029 -59.094 -5.75 1 36.72 369 GLU A N 1
ATOM 2957 C CA . GLU A 1 369 ? -0.762 -60.312 -6.148 1 36.72 369 GLU A CA 1
ATOM 2958 C C . GLU A 1 369 ? -0.274 -60.812 -7.496 1 36.72 369 GLU A C 1
ATOM 2960 O O . GLU A 1 369 ? -0.243 -62.031 -7.723 1 36.72 369 GLU A O 1
ATOM 2965 N N . LEU A 1 370 ? 0.067 -59.844 -8.438 1 35.47 370 LEU A N 1
ATOM 2966 C CA . LEU A 1 370 ? 0.414 -60.375 -9.75 1 35.47 370 LEU A CA 1
ATOM 2967 C C . LEU A 1 370 ? 1.811 -60.969 -9.742 1 35.47 370 LEU A C 1
ATOM 2969 O O . LEU A 1 370 ? 2.084 -61.906 -10.492 1 35.47 370 LEU A O 1
ATOM 2973 N N . ILE A 1 371 ? 2.756 -60.406 -8.969 1 40.91 371 ILE A N 1
ATOM 2974 C CA . ILE A 1 371 ? 4.059 -61.062 -8.953 1 40.91 371 ILE A CA 1
ATOM 2975 C C . ILE A 1 371 ? 3.963 -62.375 -8.219 1 40.91 371 ILE A C 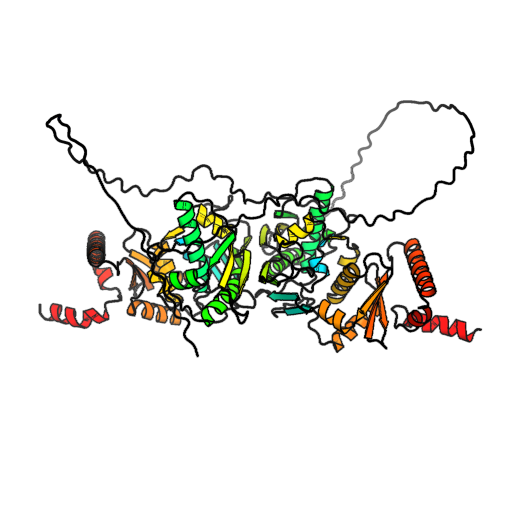1
ATOM 2977 O O . ILE A 1 371 ? 4.746 -63.312 -8.477 1 40.91 371 ILE A O 1
ATOM 2981 N N . ALA A 1 372 ? 3.098 -62.469 -7.156 1 38.16 372 ALA A N 1
ATOM 2982 C CA . ALA A 1 372 ? 3.02 -63.75 -6.457 1 38.16 372 ALA A CA 1
ATOM 2983 C C . ALA A 1 372 ? 2.398 -64.812 -7.348 1 38.16 372 ALA A C 1
ATOM 2985 O O . ALA A 1 372 ? 2.572 -66 -7.105 1 38.16 372 ALA A O 1
ATOM 2986 N N . GLY A 1 373 ? 1.448 -64.312 -8.234 1 32.03 373 GLY A N 1
ATOM 2987 C CA . GLY A 1 373 ? 0.851 -65.375 -9.016 1 32.03 373 GLY A CA 1
ATOM 2988 C C . GLY A 1 373 ? 1.716 -65.812 -10.188 1 32.03 373 GLY A C 1
ATOM 2989 O O . GLY A 1 373 ? 1.377 -66.75 -10.891 1 32.03 373 GLY A O 1
ATOM 2990 N N . THR A 1 374 ? 2.748 -64.938 -10.688 1 29.98 374 THR A N 1
ATOM 2991 C CA . THR A 1 374 ? 3.555 -65.625 -11.703 1 29.98 374 THR A CA 1
ATOM 2992 C C . THR A 1 374 ? 4.73 -66.375 -11.055 1 29.98 374 THR A C 1
ATOM 2994 O O . THR A 1 374 ? 5.332 -65.875 -10.102 1 29.98 374 THR A O 1
ATOM 2997 N N . MET B 1 1 ? -49.156 -16.062 7.41 1 16.7 1 MET B N 1
ATOM 2998 C CA . MET B 1 1 ? -50.094 -17.031 6.867 1 16.7 1 MET B CA 1
ATOM 2999 C C . MET B 1 1 ? -49.531 -17.75 5.66 1 16.7 1 MET B C 1
ATOM 3001 O O . MET B 1 1 ? -48.531 -17.297 5.07 1 16.7 1 MET B O 1
ATOM 3005 N N . SER B 1 2 ? -50.469 -18.391 4.887 1 15.45 2 SER B N 1
ATOM 3006 C CA . SER B 1 2 ? -50.562 -19.594 4.074 1 15.45 2 SER B CA 1
ATOM 3007 C C . SER B 1 2 ? -49.812 -19.438 2.764 1 15.45 2 SER B C 1
ATOM 3009 O O . SER B 1 2 ? -49.406 -18.328 2.393 1 15.45 2 SER B O 1
ATOM 3011 N N . THR B 1 3 ? -50.469 -19.719 1.541 1 15.23 3 THR B N 1
ATOM 3012 C CA . THR B 1 3 ? -50.594 -20.859 0.636 1 15.23 3 THR B CA 1
ATOM 3013 C C . THR B 1 3 ? -49.969 -20.531 -0.723 1 15.23 3 THR B C 1
ATOM 3015 O O . THR B 1 3 ? -49.156 -21.297 -1.233 1 15.23 3 THR B O 1
ATOM 3018 N N . VAL B 1 4 ? -50.812 -19.984 -1.694 1 15.66 4 VAL B N 1
ATOM 3019 C CA . VAL B 1 4 ? -51.344 -20.609 -2.902 1 15.66 4 VAL B CA 1
ATOM 3020 C C . VAL B 1 4 ? -50.344 -20.438 -4.051 1 15.66 4 VAL B C 1
ATOM 3022 O O . VAL B 1 4 ? -49.562 -19.5 -4.059 1 15.66 4 VAL B O 1
ATOM 3025 N N . ASN B 1 5 ? -50.406 -21.25 -5.238 1 15.09 5 ASN B N 1
ATOM 3026 C CA . ASN B 1 5 ? -50.094 -22.266 -6.246 1 15.09 5 ASN B CA 1
ATOM 3027 C C . ASN B 1 5 ? -49.938 -21.641 -7.633 1 15.09 5 ASN B C 1
ATOM 3029 O O . ASN B 1 5 ? -49.625 -22.328 -8.594 1 15.09 5 ASN B O 1
ATOM 3033 N N . SER B 1 6 ? -50.375 -20.422 -7.895 1 14.7 6 SER B N 1
ATOM 3034 C CA . SER B 1 6 ? -51.156 -20.391 -9.125 1 14.7 6 SER B CA 1
ATOM 3035 C C . SER B 1 6 ? -50.281 -20.641 -10.344 1 14.7 6 SER B C 1
ATOM 3037 O O . SER B 1 6 ? -49.094 -20.234 -10.375 1 14.7 6 SER B O 1
ATOM 3039 N N . GLU B 1 7 ? -50.812 -21.359 -11.484 1 14.23 7 GLU B N 1
ATOM 3040 C CA . GLU B 1 7 ? -50.844 -22.328 -12.562 1 14.23 7 GLU B CA 1
ATOM 3041 C C . GLU B 1 7 ? -50.406 -21.719 -13.883 1 14.23 7 GLU B C 1
ATOM 3043 O O . GLU B 1 7 ? -49.781 -22.391 -14.703 1 14.23 7 GLU B O 1
ATOM 3048 N N . ASN B 1 8 ? -50.812 -20.531 -14.305 1 14.45 8 ASN B N 1
ATOM 3049 C CA . ASN B 1 8 ? -51.562 -20.625 -15.555 1 14.45 8 ASN B CA 1
ATOM 3050 C C . ASN B 1 8 ? -50.625 -20.859 -16.734 1 14.45 8 ASN B C 1
ATOM 3052 O O . ASN B 1 8 ? -49.438 -20.484 -16.703 1 14.45 8 ASN B O 1
ATOM 3056 N N . SER B 1 9 ? -51.188 -21.281 -18.031 1 13.88 9 SER B N 1
ATOM 3057 C CA . SER B 1 9 ? -51.375 -22.172 -19.156 1 13.88 9 SER B CA 1
ATOM 3058 C C . SER B 1 9 ? -50.75 -21.609 -20.422 1 13.88 9 SER B C 1
ATOM 3060 O O . SER B 1 9 ? -50.312 -22.359 -21.297 1 13.88 9 SER B O 1
ATOM 3062 N N . TYR B 1 10 ? -50.688 -20.312 -20.719 1 14.06 10 TYR B N 1
ATOM 3063 C CA . TYR B 1 10 ? -51.25 -20.125 -22.047 1 14.06 10 TYR B CA 1
ATOM 3064 C C . TYR B 1 10 ? -50.312 -20.656 -23.125 1 14.06 10 TYR B C 1
ATOM 3066 O O . TYR B 1 10 ? -49.094 -20.531 -23 1 14.06 10 TYR B O 1
ATOM 3074 N N . SER B 1 11 ? -50.844 -21.312 -24.281 1 13.59 11 SER B N 1
ATOM 3075 C CA . SER B 1 11 ? -50.875 -22.328 -25.344 1 13.59 11 SER B CA 1
ATOM 3076 C C . SER B 1 11 ? -50.25 -21.797 -26.625 1 13.59 11 SER B C 1
ATOM 3078 O O . SER B 1 11 ? -49.75 -22.562 -27.438 1 13.59 11 SER B O 1
ATOM 3080 N N . LEU B 1 12 ? -50.312 -20.547 -26.875 1 14.2 12 LEU B N 1
ATOM 3081 C CA . LEU B 1 12 ? -50.844 -20.422 -28.234 1 14.2 12 LEU B CA 1
ATOM 3082 C C . LEU B 1 12 ? -49.906 -21.047 -29.25 1 14.2 12 LEU B C 1
ATOM 3084 O O . LEU B 1 12 ? -48.688 -21.078 -29.047 1 14.2 12 LEU B O 1
ATOM 3088 N N . ARG B 1 13 ? -50.312 -21.156 -30.578 1 14.45 13 ARG B N 1
ATOM 3089 C CA . ARG B 1 13 ? -50.688 -21.984 -31.719 1 14.45 13 ARG B CA 1
ATOM 3090 C C . ARG B 1 13 ? -49.531 -22.031 -32.75 1 14.45 13 ARG B C 1
ATOM 3092 O O . ARG B 1 13 ? -48.531 -21.344 -32.562 1 14.45 13 ARG B O 1
ATOM 3099 N N . GLY B 1 14 ? -49.75 -21.531 -33.938 1 13.54 14 GLY B N 1
ATOM 3100 C CA . GLY B 1 14 ? -50.062 -22.312 -35.125 1 13.54 14 GLY B CA 1
ATOM 3101 C C . GLY B 1 14 ? -48.875 -22.5 -36.062 1 13.54 14 GLY B C 1
ATOM 3102 O O . GLY B 1 14 ? -48.375 -23.609 -36.219 1 13.54 14 GLY B O 1
ATOM 3103 N N . ALA B 1 15 ? -48.844 -21.703 -37.219 1 14.55 15 ALA B N 1
ATOM 3104 C CA . ALA B 1 15 ? -49.094 -22.266 -38.562 1 14.55 15 ALA B CA 1
ATOM 3105 C C . ALA B 1 15 ? -47.781 -22.734 -39.188 1 14.55 15 ALA B C 1
ATOM 3107 O O . ALA B 1 15 ? -46.688 -22.344 -38.75 1 14.55 15 ALA B O 1
ATOM 3108 N N . GLY B 1 16 ? -47.594 -22.547 -40.562 1 13.92 16 GLY B N 1
ATOM 3109 C CA . GLY B 1 16 ? -47.719 -23.5 -41.688 1 13.92 16 GLY B CA 1
ATOM 3110 C C . GLY B 1 16 ? -46.375 -23.844 -42.281 1 13.92 16 GLY B C 1
ATOM 3111 O O . GLY B 1 16 ? -46.062 -25.031 -42.469 1 13.92 16 GLY B O 1
ATOM 3112 N N . ALA B 1 17 ? -45.688 -22.859 -43.062 1 14.45 17 ALA B N 1
ATOM 3113 C CA . ALA B 1 17 ? -45.625 -23.203 -44.469 1 14.45 17 ALA B CA 1
ATOM 3114 C C . ALA B 1 17 ? -44.5 -24.203 -44.75 1 14.45 17 ALA B C 1
ATOM 3116 O O . ALA B 1 17 ? -43.5 -24.25 -44 1 14.45 17 ALA B O 1
ATOM 3117 N N . ALA B 1 18 ? -44.375 -24.578 -46 1 14.12 18 ALA B N 1
ATOM 3118 C CA . ALA B 1 18 ? -44.281 -25.797 -46.781 1 14.12 18 ALA B CA 1
ATOM 3119 C C . ALA B 1 18 ? -42.812 -26.234 -46.938 1 14.12 18 ALA B C 1
ATOM 3121 O O . ALA B 1 18 ? -41.906 -25.453 -46.688 1 14.12 18 ALA B O 1
ATOM 3122 N N . GLN B 1 19 ? -42.438 -26.812 -48.156 1 13.89 19 GLN B N 1
ATOM 3123 C CA . GLN B 1 19 ? -42.094 -28.156 -48.562 1 13.89 19 GLN B CA 1
ATOM 3124 C C . GLN B 1 19 ? -40.594 -28.297 -48.781 1 13.89 19 GLN B C 1
ATOM 3126 O O . GLN B 1 19 ? -39.969 -29.172 -48.219 1 13.89 19 GLN B O 1
ATOM 3131 N N . LEU B 1 20 ? -40.188 -28.547 -50.125 1 13.98 20 LEU B N 1
ATOM 3132 C CA . LEU B 1 20 ? -39.688 -29.812 -50.625 1 13.98 20 LEU B CA 1
ATOM 3133 C C . LEU B 1 20 ? -38.156 -29.828 -50.719 1 13.98 20 LEU B C 1
ATOM 3135 O O . LEU B 1 20 ? -37.531 -28.766 -50.812 1 13.98 20 LEU B O 1
ATOM 3139 N N . PRO B 1 21 ? -37.469 -31.062 -51.062 1 14.22 21 PRO B N 1
ATOM 3140 C CA . PRO B 1 21 ? -36.312 -31.859 -50.656 1 14.22 21 PRO B CA 1
ATOM 3141 C C . PRO B 1 21 ? -35.062 -31.609 -51.5 1 14.22 21 PRO B C 1
ATOM 3143 O O . PRO B 1 21 ? -33.938 -31.641 -51 1 14.22 21 PRO B O 1
ATOM 3146 N N . MET B 1 22 ? -35.188 -31.312 -52.875 1 14.22 22 MET B N 1
ATOM 3147 C CA . MET B 1 22 ? -34.688 -32.469 -53.594 1 14.22 22 MET B CA 1
ATOM 3148 C C . MET B 1 22 ? -33.156 -32.5 -53.562 1 14.22 22 MET B C 1
ATOM 3150 O O . MET B 1 22 ? -32.5 -31.484 -53.25 1 14.22 22 MET B O 1
ATOM 3154 N N . GLY B 1 23 ? -32.469 -33.062 -54.781 1 14.05 23 GLY B N 1
ATOM 3155 C CA . GLY B 1 23 ? -31.688 -34.25 -55.031 1 14.05 23 GLY B CA 1
ATOM 3156 C C . GLY B 1 23 ? -30.203 -34 -55.156 1 14.05 23 GLY B C 1
ATOM 3157 O O . GLY B 1 23 ? -29.406 -34.781 -54.594 1 14.05 23 GLY B O 1
ATOM 3158 N N . ALA B 1 24 ? -29.734 -33.156 -56.156 1 15.25 24 ALA B N 1
ATOM 3159 C CA . ALA B 1 24 ? -28.953 -33.812 -57.188 1 15.25 24 ALA B CA 1
ATOM 3160 C C . ALA B 1 24 ? -27.531 -34.094 -56.688 1 15.25 24 ALA B C 1
ATOM 3162 O O . ALA B 1 24 ? -26.984 -33.375 -55.875 1 15.25 24 ALA B O 1
ATOM 3163 N N . ARG B 1 25 ? -26.812 -35.031 -57.5 1 14.75 25 ARG B N 1
ATOM 3164 C CA . ARG B 1 25 ? -25.969 -36.219 -57.344 1 14.75 25 ARG B CA 1
ATOM 3165 C C . ARG B 1 25 ? -24.5 -35.844 -57.156 1 14.75 25 ARG B C 1
ATOM 3167 O O . ARG B 1 25 ? -23.844 -36.344 -56.219 1 14.75 25 ARG B O 1
ATOM 3174 N N . PRO B 1 26 ? -23.688 -35.469 -58.281 1 15.35 26 PRO B N 1
ATOM 3175 C CA . PRO B 1 26 ? -22.859 -36.594 -58.719 1 15.35 26 PRO B CA 1
ATOM 3176 C C . PRO B 1 26 ? -21.484 -36.625 -58.062 1 15.35 26 PRO B C 1
ATOM 3178 O O . PRO B 1 26 ? -21.094 -35.625 -57.406 1 15.35 26 PRO B O 1
ATOM 3181 N N . PRO B 1 27 ? -20.375 -36.594 -58.938 1 15.22 27 PRO B N 1
ATOM 3182 C CA . PRO B 1 27 ? -19.438 -37.688 -59.125 1 15.22 27 PRO B CA 1
ATOM 3183 C C . PRO B 1 27 ? -18.156 -37.531 -58.312 1 15.22 27 PRO B C 1
ATOM 3185 O O . PRO B 1 27 ? -17.906 -36.469 -57.75 1 15.22 27 PRO B O 1
ATOM 3188 N N . LEU B 1 28 ? -16.969 -37.875 -59 1 15.16 28 LEU B N 1
ATOM 3189 C CA . LEU B 1 28 ? -16.016 -38.969 -58.844 1 15.16 28 LEU B CA 1
ATOM 3190 C C . LEU B 1 28 ? -14.789 -38.5 -58.062 1 15.16 28 LEU B C 1
ATOM 3192 O O . LEU B 1 28 ? -14.594 -37.281 -57.875 1 15.16 28 LEU B O 1
ATOM 3196 N N . ALA B 1 29 ? -13.57 -38.844 -58.688 1 15.63 29 ALA B N 1
ATOM 3197 C CA . ALA B 1 29 ? -12.586 -39.844 -58.344 1 15.63 29 ALA B CA 1
ATOM 3198 C C . ALA B 1 29 ? -11.391 -39.219 -57.625 1 15.63 29 ALA B C 1
ATOM 3200 O O . ALA B 1 29 ? -10.93 -39.75 -56.594 1 15.63 29 ALA B O 1
ATOM 3201 N N . ARG B 1 30 ? -10.555 -38.281 -58.344 1 17.16 30 ARG B N 1
ATOM 3202 C CA . ARG B 1 30 ? -9.219 -38.781 -58.594 1 17.16 30 ARG B CA 1
ATOM 3203 C C . ARG B 1 30 ? -8.32 -38.594 -57.375 1 17.16 30 ARG B C 1
ATOM 3205 O O . ARG B 1 30 ? -8.555 -37.719 -56.562 1 17.16 30 ARG B O 1
ATOM 3212 N N . SER B 1 31 ? -7.184 -39.375 -57.281 1 15.64 31 SER B N 1
ATOM 3213 C CA . SER B 1 31 ? -6.301 -40.188 -56.438 1 15.64 31 SER B CA 1
ATOM 3214 C C . SER B 1 31 ? -5.238 -39.312 -55.75 1 15.64 31 SER B C 1
ATOM 3216 O O . SER B 1 31 ? -4.641 -39.719 -54.75 1 15.64 31 SER B O 1
ATOM 3218 N N . GLN B 1 32 ? -4.863 -38.125 -56.406 1 17.52 32 GLN B N 1
ATOM 3219 C CA . GLN B 1 32 ? -3.406 -38.062 -56.5 1 17.52 32 GLN B CA 1
ATOM 3220 C C . GLN B 1 32 ? -2.777 -37.875 -55.125 1 17.52 32 GLN B C 1
ATOM 3222 O O . GLN B 1 32 ? -3.33 -37.188 -54.25 1 17.52 32 GLN B O 1
ATOM 3227 N N . GLY B 1 33 ? -1.758 -38.625 -54.75 1 15.8 33 GLY B N 1
ATOM 3228 C CA . GLY B 1 33 ? -1.027 -39.125 -53.625 1 15.8 33 GLY B CA 1
ATOM 3229 C C . GLY B 1 33 ? -0.195 -38.094 -52.906 1 15.8 33 GLY B C 1
ATOM 3230 O O . GLY B 1 33 ? 0.541 -38.406 -51.969 1 15.8 33 GLY B O 1
ATOM 3231 N N . ALA B 1 34 ? 0.002 -36.812 -53.469 1 18.31 34 ALA B N 1
ATOM 3232 C CA . ALA B 1 34 ? 1.369 -36.344 -53.25 1 18.31 34 ALA B CA 1
ATOM 3233 C C . ALA B 1 34 ? 1.699 -36.25 -51.75 1 18.31 34 ALA B C 1
ATOM 3235 O O . ALA B 1 34 ? 0.828 -35.969 -50.938 1 18.31 34 ALA B O 1
ATOM 3236 N N . GLU B 1 35 ? 2.883 -36.656 -51.344 1 17.61 35 GLU B N 1
ATOM 3237 C CA . GLU B 1 35 ? 3.648 -37.094 -50.188 1 17.61 35 GLU B CA 1
ATOM 3238 C C . GLU B 1 35 ? 3.912 -35.906 -49.219 1 17.61 35 GLU B C 1
ATOM 3240 O O . GLU B 1 35 ? 4.605 -36.062 -48.219 1 17.61 35 GLU B O 1
ATOM 3245 N N . GLN B 1 36 ? 3.072 -34.781 -49.219 1 17.06 36 GLN B N 1
ATOM 3246 C CA . GLN B 1 36 ? 3.811 -33.656 -48.688 1 17.06 36 GLN B CA 1
ATOM 3247 C C . GLN B 1 36 ? 4.289 -33.906 -47.281 1 17.06 36 GLN B C 1
ATOM 3249 O O . GLN B 1 36 ? 3.578 -34.531 -46.469 1 17.06 36 GLN B O 1
ATOM 3254 N N . SER B 1 37 ? 5.59 -33.719 -47.062 1 20.33 37 SER B N 1
ATOM 3255 C CA . SER B 1 37 ? 6.586 -33.812 -46 1 20.33 37 SER B CA 1
ATOM 3256 C C . SER B 1 37 ? 6.23 -32.906 -44.812 1 20.33 37 SER B C 1
ATOM 3258 O O . SER B 1 37 ? 6.035 -31.703 -44.969 1 20.33 37 SER B O 1
ATOM 3260 N N . GLU B 1 38 ? 5.469 -33.375 -43.875 1 19.14 38 GLU B N 1
ATOM 3261 C CA . GLU B 1 38 ? 4.922 -32.562 -42.781 1 19.14 38 GLU B CA 1
ATOM 3262 C C . GLU B 1 38 ? 6.023 -32.094 -41.844 1 19.14 38 GLU B C 1
ATOM 3264 O O . GLU B 1 38 ? 6.637 -32.906 -41.125 1 19.14 38 GLU B O 1
ATOM 3269 N N . ASN B 1 39 ? 6.91 -31.25 -42.375 1 21.48 39 ASN B N 1
ATOM 3270 C CA . ASN B 1 39 ? 7.828 -30.656 -41.406 1 21.48 39 ASN B CA 1
ATOM 3271 C C . ASN B 1 39 ? 7.078 -30.031 -40.219 1 21.48 39 ASN B C 1
ATOM 3273 O O . ASN B 1 39 ? 6.207 -29.188 -40.438 1 21.48 39 ASN B O 1
ATOM 3277 N N . SER B 1 40 ? 6.906 -30.766 -39.188 1 19.61 40 SER B N 1
ATOM 3278 C CA . SER B 1 40 ? 6.203 -30.406 -37.938 1 19.61 40 SER B CA 1
ATOM 3279 C C . SER B 1 40 ? 6.793 -29.156 -37.312 1 19.61 40 SER B C 1
ATOM 3281 O O . SER B 1 40 ? 7.883 -29.188 -36.75 1 19.61 40 SER B O 1
ATOM 3283 N N . ALA B 1 41 ? 6.676 -27.984 -37.969 1 26.39 41 ALA B N 1
ATOM 3284 C CA . ALA B 1 41 ? 7.008 -26.672 -37.406 1 26.39 41 ALA B CA 1
ATOM 3285 C C . ALA B 1 41 ? 6.332 -26.469 -36.031 1 26.39 41 ALA B C 1
ATOM 3287 O O . ALA B 1 41 ? 5.172 -26.062 -35.969 1 26.39 41 ALA B O 1
ATOM 3288 N N . ASP B 1 42 ? 6.422 -27.406 -35.156 1 23.69 42 ASP B N 1
ATOM 3289 C CA . ASP B 1 42 ? 5.867 -27.109 -33.812 1 23.69 42 ASP B CA 1
ATOM 3290 C C . ASP B 1 42 ? 6.355 -25.766 -33.312 1 23.69 42 ASP B C 1
ATOM 3292 O O . ASP B 1 42 ? 7.473 -25.656 -32.781 1 23.69 42 ASP B O 1
ATOM 3296 N N . GLY B 1 43 ? 6.18 -24.734 -34.062 1 24.61 43 GLY B N 1
ATOM 3297 C CA . GLY B 1 43 ? 6.598 -23.359 -33.844 1 24.61 43 GLY B CA 1
ATOM 3298 C C . GLY B 1 43 ? 6.207 -22.844 -32.469 1 24.61 43 GLY B C 1
ATOM 3299 O O . GLY B 1 43 ? 5.02 -22.781 -32.125 1 24.61 43 GLY B O 1
ATOM 3300 N N . ASP B 1 44 ? 6.984 -23.109 -31.453 1 27.94 44 ASP B N 1
ATOM 3301 C CA . ASP B 1 44 ? 6.914 -22.359 -30.203 1 27.94 44 ASP B CA 1
ATOM 3302 C C . ASP B 1 44 ? 6.719 -20.875 -30.469 1 27.94 44 ASP B C 1
ATOM 3304 O O . ASP B 1 44 ? 7.559 -20.234 -31.094 1 27.94 44 ASP B O 1
ATOM 3308 N N . ASP B 1 45 ? 5.57 -20.484 -30.828 1 27.7 45 ASP B N 1
ATOM 3309 C CA . ASP B 1 45 ? 5.27 -19.078 -31.078 1 27.7 45 ASP B CA 1
ATOM 3310 C C . ASP B 1 45 ? 5.883 -18.188 -30 1 27.7 45 ASP B C 1
ATOM 3312 O O . ASP B 1 45 ? 5.344 -18.078 -28.891 1 27.7 45 ASP B O 1
ATOM 3316 N N . VAL B 1 46 ? 7.191 -18.234 -29.969 1 29.62 46 VAL B N 1
ATOM 3317 C CA . VAL B 1 46 ? 7.797 -17.109 -29.281 1 29.62 46 VAL B CA 1
ATOM 3318 C C . VAL B 1 46 ? 7.199 -15.797 -29.797 1 29.62 46 VAL B C 1
ATOM 3320 O O . VAL B 1 46 ? 7.375 -15.461 -30.969 1 29.62 46 VAL B O 1
ATOM 3323 N N . VAL B 1 47 ? 6.078 -15.43 -29.312 1 30.7 47 VAL B N 1
ATOM 3324 C CA . VAL B 1 47 ? 5.539 -14.133 -29.719 1 30.7 47 VAL B CA 1
ATOM 3325 C C . VAL B 1 47 ? 6.664 -13.109 -29.797 1 30.7 47 VAL B C 1
ATOM 3327 O O . VAL B 1 47 ? 7.477 -12.992 -28.875 1 30.7 47 VAL B O 1
ATOM 3330 N N . ARG B 1 48 ? 7.082 -12.797 -30.953 1 29.67 48 ARG B N 1
ATOM 3331 C CA . ARG B 1 48 ? 7.887 -11.641 -31.312 1 29.67 48 ARG B CA 1
ATOM 3332 C C . ARG B 1 48 ? 7.5 -10.414 -30.484 1 29.67 48 ARG B C 1
ATOM 3334 O O . ARG B 1 48 ? 6.332 -10.031 -30.453 1 29.67 48 ARG B O 1
ATOM 3341 N N . LEU B 1 49 ? 8.375 -9.969 -29.562 1 29.16 49 LEU B N 1
ATOM 3342 C CA . LEU B 1 49 ? 8.336 -8.734 -28.781 1 29.16 49 LEU B CA 1
ATOM 3343 C C . LEU B 1 49 ? 8.172 -7.52 -29.688 1 29.16 49 LEU B C 1
ATOM 3345 O O . LEU B 1 49 ? 9.117 -7.121 -30.375 1 29.16 49 LEU B O 1
ATOM 3349 N N . ASP B 1 50 ? 7.07 -7.434 -30.453 1 29.19 50 ASP B N 1
ATOM 3350 C CA . ASP B 1 50 ? 6.906 -6.199 -31.219 1 29.19 50 ASP B CA 1
ATOM 3351 C C . ASP B 1 50 ? 7.277 -4.98 -30.375 1 29.19 50 ASP B C 1
ATOM 3353 O O . ASP B 1 50 ? 7.312 -5.055 -29.141 1 29.19 50 ASP B O 1
ATOM 3357 N N . GLU B 1 51 ? 7.527 -3.852 -31.078 1 31.88 51 GLU B N 1
ATOM 3358 C CA . GLU B 1 51 ? 7.785 -2.479 -30.641 1 31.88 51 GLU B CA 1
ATOM 3359 C C . GLU B 1 51 ? 6.859 -2.072 -29.5 1 31.88 51 GLU B C 1
ATOM 3361 O O . GLU B 1 51 ? 5.637 -2.133 -29.641 1 31.88 51 GLU B O 1
ATOM 3366 N N . GLY B 1 52 ? 7.246 -2.338 -28.359 1 33.03 52 GLY B N 1
ATOM 3367 C CA . GLY B 1 52 ? 6.551 -2.215 -27.078 1 33.03 52 GLY B CA 1
ATOM 3368 C C . GLY B 1 52 ? 5.668 -0.984 -27 1 33.03 52 GLY B C 1
ATOM 3369 O O . GLY B 1 52 ? 6.148 0.142 -27.141 1 33.03 52 GLY B O 1
ATOM 3370 N N . GLU B 1 53 ? 4.492 -1.028 -27.609 1 34.31 53 GLU B N 1
ATOM 3371 C CA . GLU B 1 53 ? 3.459 -0.008 -27.453 1 34.31 53 GLU B CA 1
ATOM 3372 C C . GLU B 1 53 ? 3.564 0.684 -26.094 1 34.31 53 GLU B C 1
ATOM 3374 O O . GLU B 1 53 ? 3.902 0.049 -25.094 1 34.31 53 GLU B O 1
ATOM 3379 N N . PHE B 1 54 ? 3.662 2.07 -26.141 1 33.53 54 PHE B N 1
ATOM 3380 C CA . PHE B 1 54 ? 3.584 3.08 -25.094 1 33.53 54 PHE B CA 1
ATOM 3381 C C . PHE B 1 54 ? 2.514 2.719 -24.078 1 33.53 54 PHE B C 1
ATOM 3383 O O . PHE B 1 54 ? 1.365 2.457 -24.438 1 33.53 54 PHE B O 1
ATOM 3390 N N . ASP B 1 55 ? 2.766 2.055 -23.125 1 41.75 55 ASP B N 1
ATOM 3391 C CA . ASP B 1 55 ? 1.85 1.912 -22 1 41.75 55 ASP B CA 1
ATOM 3392 C C . ASP B 1 55 ? 1.325 3.271 -21.531 1 41.75 55 ASP B C 1
ATOM 3394 O O . ASP B 1 55 ? 2.088 4.102 -21.031 1 41.75 55 ASP B O 1
ATOM 3398 N N . PRO B 1 56 ? 0.404 3.824 -22.172 1 41.81 56 PRO B N 1
ATOM 3399 C CA . PRO B 1 56 ? -0.156 5.125 -21.797 1 41.81 56 PRO B CA 1
ATOM 3400 C C . PRO B 1 56 ? -0.091 5.387 -20.297 1 41.81 56 PRO B C 1
ATOM 3402 O O . PRO B 1 56 ? -0.261 6.527 -19.859 1 41.81 56 PRO B O 1
ATOM 3405 N N . GLU B 1 57 ? -0.177 4.332 -19.578 1 51.28 57 GLU B N 1
ATOM 3406 C CA . GLU B 1 57 ? -0.162 4.684 -18.172 1 51.28 57 GLU B CA 1
ATOM 3407 C C . GLU B 1 57 ? 1.263 4.91 -17.672 1 51.28 57 GLU B C 1
ATOM 3409 O O . GLU B 1 57 ? 1.498 4.992 -16.469 1 51.28 57 GLU B O 1
ATOM 3414 N N . GLN B 1 58 ? 2.193 4.742 -18.578 1 59.62 58 GLN B N 1
ATOM 3415 C CA . GLN B 1 58 ? 3.549 4.977 -18.094 1 59.62 58 GLN B CA 1
ATOM 3416 C C . GLN B 1 58 ? 3.738 6.43 -17.672 1 59.62 58 GLN B C 1
ATOM 3418 O O . GLN B 1 58 ? 3.654 7.34 -18.5 1 59.62 58 GLN B O 1
ATOM 3423 N N . LEU B 1 59 ? 3.697 6.648 -16.469 1 67.62 59 LEU B N 1
ATOM 3424 C CA . LEU B 1 59 ? 3.885 7.98 -15.898 1 67.62 59 LEU B CA 1
ATOM 3425 C C . LEU B 1 59 ? 5.234 8.562 -16.312 1 67.62 59 LEU B C 1
ATOM 3427 O O . LEU B 1 59 ? 6.25 7.859 -16.281 1 67.62 59 LEU B O 1
ATOM 3431 N N . GLU B 1 60 ? 5.199 9.719 -16.938 1 75.19 60 GLU B N 1
ATOM 3432 C CA . GLU B 1 60 ? 6.438 10.43 -17.219 1 75.19 60 GLU B CA 1
ATOM 3433 C C . GLU B 1 60 ? 7.188 10.758 -15.938 1 75.19 60 GLU B C 1
ATOM 3435 O O . GLU B 1 60 ? 6.57 11.039 -14.906 1 75.19 60 GLU B O 1
ATOM 3440 N N . LEU B 1 61 ? 8.508 10.672 -16.078 1 81 61 LEU B N 1
ATOM 3441 C CA . LEU B 1 61 ? 9.352 10.969 -14.93 1 81 61 LEU B CA 1
ATOM 3442 C C . LEU B 1 61 ? 9.516 12.477 -14.75 1 81 61 LEU B C 1
ATOM 3444 O O . LEU B 1 61 ? 9.812 13.188 -15.711 1 81 61 LEU B O 1
ATOM 3448 N N . PHE B 1 62 ? 9.25 12.969 -13.547 1 85.31 62 PHE B N 1
ATOM 3449 C CA . PHE B 1 62 ? 9.516 14.344 -13.125 1 85.31 62 PHE B CA 1
ATOM 3450 C C . PHE B 1 62 ? 10.727 14.398 -12.203 1 85.31 62 PHE B C 1
ATOM 3452 O O . PHE B 1 62 ? 10.711 13.852 -11.102 1 85.31 62 PHE B O 1
ATOM 3459 N N . PHE B 1 63 ? 11.797 15.094 -12.656 1 84.88 63 PHE B N 1
ATOM 3460 C CA . PHE B 1 63 ? 13.016 15.219 -11.859 1 84.88 63 PHE B CA 1
ATOM 3461 C C . PHE B 1 63 ? 12.922 16.422 -10.922 1 84.88 63 PHE B C 1
ATOM 3463 O O . PHE B 1 63 ? 12.75 17.547 -11.375 1 84.88 63 PHE B O 1
ATOM 3470 N N . GLY B 1 64 ? 12.992 16.062 -9.609 1 86.19 64 GLY B N 1
ATOM 3471 C CA . GLY B 1 64 ? 12.992 17.141 -8.633 1 86.19 64 GLY B CA 1
ATOM 3472 C C . GLY B 1 64 ? 14.258 17.984 -8.672 1 86.19 64 GLY B C 1
ATOM 3473 O O . GLY B 1 64 ? 15.359 17.438 -8.742 1 86.19 64 GLY B O 1
ATOM 3474 N N . GLU B 1 65 ? 14.109 19.203 -8.602 1 82.5 65 GLU B N 1
ATOM 3475 C CA . GLU B 1 65 ? 15.242 20.125 -8.547 1 82.5 65 GLU B CA 1
ATOM 3476 C C . GLU B 1 65 ? 15.727 20.328 -7.117 1 82.5 65 GLU B C 1
ATOM 3478 O O . GLU B 1 65 ? 15.047 19.922 -6.168 1 82.5 65 GLU B O 1
ATOM 3483 N N . GLN B 1 66 ? 16.969 20.859 -7.09 1 87.94 66 GLN B N 1
ATOM 3484 C CA . GLN B 1 66 ? 17.406 21.328 -5.781 1 87.94 66 GLN B CA 1
ATOM 3485 C C . GLN B 1 66 ? 16.656 22.609 -5.375 1 87.94 66 GLN B C 1
ATOM 3487 O O . GLN B 1 66 ? 16.812 23.641 -6.012 1 87.94 66 GLN B O 1
ATOM 3492 N N . LEU B 1 67 ? 15.875 22.5 -4.348 1 90.88 67 LEU B N 1
ATOM 3493 C CA . LEU B 1 67 ? 15.07 23.641 -3.896 1 90.88 67 LEU B CA 1
ATOM 3494 C C . LEU B 1 67 ? 15.922 24.641 -3.119 1 90.88 67 LEU B C 1
ATOM 3496 O O . LEU B 1 67 ? 16.75 24.234 -2.291 1 90.88 67 LEU B O 1
ATOM 3500 N N . ASP B 1 68 ? 15.695 25.828 -3.484 1 88.62 68 ASP B N 1
ATOM 3501 C CA . ASP B 1 68 ? 16.234 26.875 -2.627 1 88.62 68 ASP B CA 1
ATOM 3502 C C . ASP B 1 68 ? 15.523 26.906 -1.274 1 88.62 68 ASP B C 1
ATOM 3504 O O . ASP B 1 68 ? 14.305 26.734 -1.203 1 88.62 68 ASP B O 1
ATOM 3508 N N . LEU B 1 69 ? 16.281 27.188 -0.278 1 85.19 69 LEU B N 1
ATOM 3509 C CA . LEU B 1 69 ? 15.75 27.156 1.08 1 85.19 69 LEU B CA 1
ATOM 3510 C C . LEU B 1 69 ? 14.719 28.266 1.284 1 85.19 69 LEU B C 1
ATOM 3512 O O . LEU B 1 69 ? 13.93 28.219 2.232 1 85.19 69 LEU B O 1
ATOM 3516 N N . SER B 1 70 ? 14.703 29.203 0.408 1 84.75 70 SER B N 1
ATOM 3517 C CA . SER B 1 70 ? 13.766 30.328 0.516 1 84.75 70 SER B CA 1
ATOM 3518 C C . SER B 1 70 ? 12.383 29.922 0.022 1 84.75 70 SER B C 1
ATOM 3520 O O . SER B 1 70 ? 11.391 30.594 0.324 1 84.75 70 SER B O 1
ATOM 3522 N N . TRP B 1 71 ? 12.367 28.859 -0.754 1 90.31 71 TRP B N 1
ATOM 3523 C CA . TRP B 1 71 ? 11.062 28.406 -1.227 1 90.31 71 TRP B CA 1
ATOM 3524 C C . TRP B 1 71 ? 10.273 27.75 -0.097 1 90.31 71 TRP B C 1
ATOM 3526 O O . TRP B 1 71 ? 10.758 26.797 0.539 1 90.31 71 TRP B O 1
ATOM 3536 N N . LYS B 1 72 ? 9.102 28.203 0.06 1 95.25 72 LYS B N 1
ATOM 3537 C CA . LYS B 1 72 ? 8.328 27.75 1.214 1 95.25 72 LYS B CA 1
ATOM 3538 C C . LYS B 1 72 ? 7.695 26.391 0.954 1 95.25 72 LYS B C 1
ATOM 3540 O O . LYS B 1 72 ? 7.227 26.125 -0.154 1 95.25 72 LYS B O 1
ATOM 3545 N N . PRO B 1 73 ? 7.676 25.578 1.99 1 97.44 73 PRO B N 1
ATOM 3546 C CA . PRO B 1 73 ? 7.098 24.234 1.835 1 97.44 73 PRO B CA 1
ATOM 3547 C C . PRO B 1 73 ? 5.594 24.281 1.567 1 97.44 73 PRO B C 1
ATOM 3549 O O . PRO B 1 73 ? 4.906 25.203 2.006 1 97.44 73 PRO B O 1
ATOM 3552 N N . ARG B 1 74 ? 5.137 23.328 0.784 1 96.69 74 ARG B N 1
ATOM 3553 C CA . ARG B 1 74 ? 3.725 23.172 0.464 1 96.69 74 ARG B CA 1
ATOM 3554 C C . ARG B 1 74 ? 3.199 21.828 0.979 1 96.69 74 ARG B C 1
ATOM 3556 O O . ARG B 1 74 ? 3.906 20.828 0.938 1 96.69 74 ARG B O 1
ATOM 3563 N N . GLU B 1 75 ? 1.997 21.812 1.464 1 96.19 75 GLU B N 1
ATOM 3564 C CA . GLU B 1 75 ? 1.378 20.594 1.978 1 96.19 75 GLU B CA 1
ATOM 3565 C C . GLU B 1 75 ? -0.098 20.516 1.598 1 96.19 75 GLU B C 1
ATOM 3567 O O . GLU B 1 75 ? -0.786 21.547 1.563 1 96.19 75 GLU B O 1
ATOM 3572 N N . ASP B 1 76 ? -0.539 19.297 1.317 1 93.38 76 ASP B N 1
ATOM 3573 C CA . ASP B 1 76 ? -1.937 19.109 0.944 1 93.38 76 ASP B CA 1
ATOM 3574 C C . ASP B 1 76 ? -2.855 19.281 2.15 1 93.38 76 ASP B C 1
ATOM 3576 O O . ASP B 1 76 ? -2.49 18.938 3.273 1 93.38 76 ASP B O 1
ATOM 3580 N N . LEU B 1 77 ? -4.066 19.688 1.938 1 92 77 LEU B N 1
ATOM 3581 C CA . LEU B 1 77 ? -5.031 20.047 2.971 1 92 77 LEU B CA 1
ATOM 3582 C C . LEU B 1 77 ? -5.496 18.812 3.736 1 92 77 LEU B C 1
ATOM 3584 O O . LEU B 1 77 ? -5.789 18.906 4.93 1 92 77 LEU B O 1
ATOM 3588 N N . HIS B 1 78 ? -5.566 17.703 3.09 1 89.94 78 HIS B N 1
ATOM 3589 C CA . HIS B 1 78 ? -6.043 16.484 3.738 1 89.94 78 HIS B CA 1
ATOM 3590 C C . HIS B 1 78 ? -5.098 16.047 4.848 1 89.94 78 HIS B C 1
ATOM 3592 O O . HIS B 1 78 ? -5.539 15.664 5.934 1 89.94 78 HIS B O 1
ATOM 3598 N N . SER B 1 79 ? -3.816 16.094 4.562 1 92.94 79 SER B N 1
ATOM 3599 C CA . SER B 1 79 ? -2.807 15.727 5.547 1 92.94 79 SER B CA 1
ATOM 3600 C C . SER B 1 79 ? -2.816 16.672 6.738 1 92.94 79 SER B C 1
ATOM 3602 O O . SER B 1 79 ? -2.492 16.281 7.859 1 92.94 79 SER B O 1
ATOM 3604 N N . LEU B 1 80 ? -3.227 17.906 6.477 1 94.38 80 LEU B N 1
ATOM 3605 C CA . LEU B 1 80 ? -3.287 18.891 7.555 1 94.38 80 LEU B CA 1
ATOM 3606 C C . LEU B 1 80 ? -4.527 18.672 8.414 1 94.38 80 LEU B C 1
ATOM 3608 O O . LEU B 1 80 ? -4.488 18.891 9.633 1 94.38 80 LEU B O 1
ATOM 3612 N N . GLU B 1 81 ? -5.539 18.25 7.824 1 91.62 81 GLU B N 1
ATOM 3613 C CA . GLU B 1 81 ? -6.836 18.203 8.484 1 91.62 81 GLU B CA 1
ATOM 3614 C C . GLU B 1 81 ? -6.992 16.922 9.297 1 91.62 81 GLU B C 1
ATOM 3616 O O . GLU B 1 81 ? -7.5 16.938 10.422 1 91.62 81 GLU B O 1
ATOM 3621 N N . PHE B 1 82 ? -6.566 15.797 8.727 1 94.38 82 PHE B N 1
ATOM 3622 C CA . PHE B 1 82 ? -6.844 14.5 9.336 1 94.38 82 PHE B CA 1
ATOM 3623 C C . PHE B 1 82 ? -5.586 13.914 9.969 1 94.38 82 PHE B C 1
ATOM 3625 O O . PHE B 1 82 ? -4.473 14.242 9.555 1 94.38 82 PHE B O 1
ATOM 3632 N N . PRO B 1 83 ? -5.785 13.094 10.961 1 96.62 83 PRO B N 1
ATOM 3633 C CA . PRO B 1 83 ? -4.637 12.492 11.641 1 96.62 83 PRO B CA 1
ATOM 3634 C C . PRO B 1 83 ? -4.078 11.289 10.891 1 96.62 83 PRO B C 1
ATOM 3636 O O . PRO B 1 83 ? -4.07 10.172 11.43 1 96.62 83 PRO B O 1
ATOM 3639 N N . LEU B 1 84 ? -3.477 11.453 9.812 1 96.75 84 LEU B N 1
ATOM 3640 C CA . LEU B 1 84 ? -3.045 10.391 8.914 1 96.75 84 LEU B CA 1
ATOM 3641 C C . LEU B 1 84 ? -1.733 9.773 9.391 1 96.75 84 LEU B C 1
ATOM 3643 O O . LEU B 1 84 ? -1.411 8.641 9.031 1 96.75 84 LEU B O 1
ATOM 3647 N N . PHE B 1 85 ? -0.984 10.516 10.172 1 98.12 85 PHE B N 1
ATOM 3648 C CA . PHE B 1 85 ? 0.362 10.102 10.539 1 98.12 85 PHE B CA 1
ATOM 3649 C C . PHE B 1 85 ? 0.45 9.82 12.039 1 98.12 85 PHE B C 1
ATOM 3651 O O . PHE B 1 85 ? -0.152 10.531 12.844 1 98.12 85 PHE B O 1
ATOM 3658 N N . SER B 1 86 ? 1.2 8.75 12.328 1 97.56 86 SER B N 1
ATOM 3659 C CA . SER B 1 86 ? 1.492 8.508 13.734 1 97.56 86 SER B CA 1
ATOM 3660 C C . SER B 1 86 ? 2.334 9.633 14.328 1 97.56 86 SER B C 1
ATOM 3662 O O . SER B 1 86 ? 3.186 10.203 13.641 1 97.56 86 SER B O 1
ATOM 3664 N N . LEU B 1 87 ? 2.082 9.922 15.609 1 97.25 87 LEU B N 1
ATOM 3665 C CA . LEU B 1 87 ? 2.883 10.945 16.266 1 97.25 87 LEU B CA 1
ATOM 3666 C C . LEU B 1 87 ? 4.062 10.328 17.016 1 97.25 87 LEU B C 1
ATOM 3668 O O . LEU B 1 87 ? 4.934 11.039 17.516 1 97.25 87 LEU B O 1
ATOM 3672 N N . GLN B 1 88 ? 4.074 9.008 16.969 1 92.62 88 GLN B N 1
ATOM 3673 C CA . GLN B 1 88 ? 5.156 8.289 17.625 1 92.62 88 GLN B CA 1
ATOM 3674 C C . GLN B 1 88 ? 6.344 8.109 16.688 1 92.62 88 GLN B C 1
ATOM 3676 O O . GLN B 1 88 ? 6.168 7.844 15.5 1 92.62 88 GLN B O 1
ATOM 3681 N N . LYS B 1 89 ? 7.504 8.273 17.266 1 86.56 89 LYS B N 1
ATOM 3682 C CA . LYS B 1 89 ? 8.703 8.031 16.469 1 86.56 89 LYS B CA 1
ATOM 3683 C C . LYS B 1 89 ? 8.977 6.539 16.328 1 86.56 89 LYS B C 1
ATOM 3685 O O . LYS B 1 89 ? 9.523 6.098 15.312 1 86.56 89 LYS B O 1
ATOM 3690 N N . GLY B 1 90 ? 8.594 5.832 17.297 1 89 90 GLY B N 1
ATOM 3691 C CA . GLY B 1 90 ? 8.766 4.391 17.219 1 89 90 GLY B CA 1
ATOM 3692 C C . GLY B 1 90 ? 7.73 3.705 16.344 1 89 90 GLY B C 1
ATOM 3693 O O . GLY B 1 90 ? 6.789 4.348 15.875 1 89 90 GLY B O 1
ATOM 3694 N N . LYS B 1 91 ? 8.008 2.438 16.141 1 92.62 91 LYS B N 1
ATOM 3695 C CA . LYS B 1 91 ? 7.117 1.631 15.312 1 92.62 91 LYS B CA 1
ATOM 3696 C C . LYS B 1 91 ? 5.703 1.602 15.883 1 92.62 91 LYS B C 1
ATOM 3698 O O . LYS B 1 91 ? 5.508 1.251 17.047 1 92.62 91 LYS B O 1
ATOM 3703 N N . ASP B 1 92 ? 4.754 2.104 15.094 1 93.75 92 ASP B N 1
ATOM 3704 C CA . ASP B 1 92 ? 3.334 2.104 15.438 1 93.75 92 ASP B CA 1
ATOM 3705 C C . ASP B 1 92 ? 2.551 1.15 14.539 1 93.75 92 ASP B C 1
ATOM 3707 O O . ASP B 1 92 ? 2.379 1.414 13.344 1 93.75 92 ASP B O 1
ATOM 3711 N N . THR B 1 93 ? 2.062 0.046 15.031 1 91.06 93 THR B N 1
ATOM 3712 C CA . THR B 1 93 ? 1.377 -0.949 14.211 1 91.06 93 THR B CA 1
ATOM 3713 C C . THR B 1 93 ? -0.117 -0.968 14.523 1 91.06 93 THR B C 1
ATOM 3715 O O . THR B 1 93 ? -0.826 -1.896 14.133 1 91.06 93 THR B O 1
ATOM 3718 N N . ARG B 1 94 ? -0.667 0.062 15.258 1 91.56 94 ARG B N 1
ATOM 3719 C CA . ARG B 1 94 ? -2.082 0.145 15.609 1 91.56 94 ARG B CA 1
ATOM 3720 C C . ARG B 1 94 ? -2.906 0.65 14.43 1 91.56 94 ARG B C 1
ATOM 3722 O O . ARG B 1 94 ? -2.492 1.577 13.727 1 91.56 94 ARG B O 1
ATOM 3729 N N . VAL B 1 95 ? -4.035 -0.043 14.273 1 91.69 95 VAL B N 1
ATOM 3730 C CA . VAL B 1 95 ? -5.035 0.555 13.391 1 91.69 95 VAL B CA 1
ATOM 3731 C C . VAL B 1 95 ? -5.707 1.73 14.102 1 91.69 95 VAL B C 1
ATOM 3733 O O . VAL B 1 95 ? -6.184 1.593 15.234 1 91.69 95 VAL B O 1
ATOM 3736 N N . ARG B 1 96 ? -5.688 2.871 13.5 1 94.56 96 ARG B N 1
ATOM 3737 C CA . ARG B 1 96 ? -6.301 4.062 14.078 1 94.56 96 ARG B CA 1
ATOM 3738 C C . ARG B 1 96 ? -7.551 4.465 13.305 1 94.56 96 ARG B C 1
ATOM 3740 O O . ARG B 1 96 ? -7.59 4.355 12.078 1 94.56 96 ARG B O 1
ATOM 3747 N N . VAL B 1 97 ? -8.57 4.906 14.07 1 94.25 97 VAL B N 1
ATOM 3748 C CA . VAL B 1 97 ? -9.82 5.332 13.445 1 94.25 97 VAL B CA 1
ATOM 3749 C C . VAL B 1 97 ? -10.211 6.719 13.961 1 94.25 97 VAL B C 1
ATOM 3751 O O . VAL B 1 97 ? -10.273 6.941 15.172 1 94.25 97 VAL B O 1
ATOM 3754 N N . TYR B 1 98 ? -10.352 7.617 13.07 1 95.44 98 TYR B N 1
ATOM 3755 C CA . TYR B 1 98 ? -10.883 8.945 13.359 1 95.44 98 TYR B CA 1
ATOM 3756 C C . TYR B 1 98 ? -12.305 9.102 12.836 1 95.44 98 TYR B C 1
ATOM 3758 O O . TYR B 1 98 ? -12.578 8.797 11.672 1 95.44 98 TYR B O 1
ATOM 3766 N N . ARG B 1 99 ? -13.141 9.578 13.695 1 93.38 99 ARG B N 1
ATOM 3767 C CA . ARG B 1 99 ? -14.539 9.805 13.336 1 93.38 99 ARG B CA 1
ATOM 3768 C C . ARG B 1 99 ? -14.961 11.242 13.633 1 93.38 99 ARG B C 1
ATOM 3770 O O . ARG B 1 99 ? -14.602 11.789 14.68 1 93.38 99 ARG B O 1
ATOM 3777 N N . ASN B 1 100 ? -15.531 11.82 12.766 1 90.31 100 ASN B N 1
ATOM 3778 C CA . ASN B 1 100 ? -16.188 13.125 12.891 1 90.31 100 ASN B CA 1
ATOM 3779 C C . ASN B 1 100 ? -17.562 13.125 12.227 1 90.31 100 ASN B C 1
ATOM 3781 O O . ASN B 1 100 ? -17.672 13.398 11.031 1 90.31 100 ASN B O 1
ATOM 3785 N N . GLY B 1 101 ? -18.578 12.852 13.07 1 88.75 101 GLY B N 1
ATOM 3786 C CA . GLY B 1 101 ? -19.875 12.602 12.477 1 88.75 101 GLY B CA 1
ATOM 3787 C C . GLY B 1 101 ? -19.922 11.367 11.602 1 88.75 101 GLY B C 1
ATOM 3788 O O . GLY B 1 101 ? -19.531 10.273 12.039 1 88.75 101 GLY B O 1
ATOM 3789 N N . GLU B 1 102 ? -20.25 11.602 10.312 1 89.12 102 GLU B N 1
ATOM 3790 C CA . GLU B 1 102 ? -20.344 10.492 9.367 1 89.12 102 GLU B CA 1
ATOM 3791 C C . GLU B 1 102 ? -19 10.234 8.688 1 89.12 102 GLU B C 1
ATOM 3793 O O . GLU B 1 102 ? -18.828 9.227 8 1 89.12 102 GLU B O 1
ATOM 3798 N N . GLN B 1 103 ? -18.141 11.117 8.961 1 90.69 103 GLN B N 1
ATOM 3799 C CA . GLN B 1 103 ? -16.812 10.977 8.367 1 90.69 103 GLN B CA 1
ATOM 3800 C C . GLN B 1 103 ? -15.984 9.938 9.117 1 90.69 103 GLN B C 1
ATOM 3802 O O . GLN B 1 103 ? -15.938 9.938 10.344 1 90.69 103 GLN B O 1
ATOM 3807 N N . ILE B 1 104 ? -15.453 9.07 8.312 1 92.69 104 ILE B N 1
ATOM 3808 C CA . ILE B 1 104 ? -14.578 8.062 8.906 1 92.69 104 ILE B CA 1
ATOM 3809 C C . ILE B 1 104 ? -13.25 8.023 8.156 1 92.69 104 ILE B C 1
ATOM 3811 O O . ILE B 1 104 ? -13.219 8.062 6.926 1 92.69 104 ILE B O 1
ATOM 3815 N N . VAL B 1 105 ? -12.164 8.047 8.883 1 94.75 105 VAL B N 1
ATOM 3816 C CA . VAL B 1 105 ? -10.82 7.859 8.352 1 94.75 105 VAL B CA 1
ATOM 3817 C C . VAL B 1 105 ? -10.102 6.766 9.141 1 94.75 105 VAL B C 1
ATOM 3819 O O . VAL B 1 105 ? -9.781 6.945 10.32 1 94.75 105 VAL B O 1
ATOM 3822 N N . ARG B 1 106 ? -9.906 5.66 8.492 1 95.19 106 ARG B N 1
ATOM 3823 C CA . ARG B 1 106 ? -9.172 4.551 9.086 1 95.19 106 ARG B CA 1
ATOM 3824 C C . ARG B 1 106 ? -7.754 4.473 8.547 1 95.19 106 ARG B C 1
ATOM 3826 O O . ARG B 1 106 ? -7.543 4.516 7.328 1 95.19 106 ARG B O 1
ATOM 3833 N N . ILE B 1 107 ? -6.781 4.43 9.414 1 96.81 107 ILE B N 1
ATOM 3834 C CA . ILE B 1 107 ? -5.371 4.316 9.047 1 96.81 107 ILE B CA 1
ATOM 3835 C C . ILE B 1 107 ? -4.859 2.92 9.391 1 96.81 107 ILE B C 1
ATOM 3837 O O . ILE B 1 107 ? -4.797 2.547 10.562 1 96.81 107 ILE B O 1
ATOM 3841 N N . ILE B 1 108 ? -4.504 2.178 8.359 1 94.38 108 ILE B N 1
ATOM 3842 C CA . ILE B 1 108 ? -4.008 0.815 8.531 1 94.38 108 ILE B CA 1
ATOM 3843 C C . ILE B 1 108 ? -2.502 0.78 8.281 1 94.38 108 ILE B C 1
ATOM 3845 O O . ILE B 1 108 ? -2.043 1.025 7.164 1 94.38 108 ILE B O 1
ATOM 3849 N N . PRO B 1 109 ? -1.729 0.437 9.32 1 95.56 109 PRO B N 1
ATOM 3850 C CA . PRO B 1 109 ? -0.273 0.418 9.164 1 95.56 109 PRO B CA 1
ATOM 3851 C C . PRO B 1 109 ? 0.235 -0.859 8.5 1 95.56 109 PRO B C 1
ATOM 3853 O O . PRO B 1 109 ? -0.52 -1.824 8.352 1 95.56 109 PRO B O 1
ATOM 3856 N N . SER B 1 110 ? 1.443 -0.75 8.023 1 92.69 110 SER B N 1
ATOM 3857 C CA . SER B 1 110 ? 2.127 -1.968 7.598 1 92.69 110 SER B CA 1
ATOM 3858 C C . SER B 1 110 ? 2.84 -2.637 8.766 1 92.69 110 SER B C 1
ATOM 3860 O O . SER B 1 110 ? 2.854 -2.105 9.875 1 92.69 110 SER B O 1
ATOM 3862 N N . GLY B 1 111 ? 3.391 -3.822 8.492 1 89.5 111 GLY B N 1
ATOM 3863 C CA . GLY B 1 111 ? 4.168 -4.539 9.492 1 89.5 111 GLY B CA 1
ATOM 3864 C C . GLY B 1 111 ? 5.398 -3.779 9.945 1 89.5 111 GLY B C 1
ATOM 3865 O O . GLY B 1 111 ? 5.891 -3.994 11.062 1 89.5 111 GLY B O 1
ATOM 3866 N N . VAL B 1 112 ? 5.84 -2.846 9.117 1 91.5 112 VAL B N 1
ATOM 3867 C CA . VAL B 1 112 ? 7.02 -2.078 9.492 1 91.5 112 VAL B CA 1
ATOM 3868 C C . VAL B 1 112 ? 6.598 -0.799 10.211 1 91.5 112 VAL B C 1
ATOM 3870 O O . VAL B 1 112 ? 7.445 0.008 10.609 1 91.5 112 VAL B O 1
ATOM 3873 N N . GLY B 1 113 ? 5.289 -0.663 10.328 1 94.25 113 GLY B N 1
ATOM 3874 C CA . GLY B 1 113 ? 4.766 0.474 11.062 1 94.25 113 GLY B CA 1
ATOM 3875 C C . GLY B 1 113 ? 4.016 1.461 10.188 1 94.25 113 GLY B C 1
ATOM 3876 O O . GLY B 1 113 ? 4.164 1.447 8.969 1 94.25 113 GLY B O 1
ATOM 3877 N N . ALA B 1 114 ? 3.232 2.322 10.852 1 96.69 114 ALA B N 1
ATOM 3878 C CA . ALA B 1 114 ? 2.557 3.42 10.172 1 96.69 114 ALA B CA 1
ATOM 3879 C C . ALA B 1 114 ? 3.541 4.527 9.805 1 96.69 114 ALA B C 1
ATOM 3881 O O . ALA B 1 114 ? 4.539 4.73 10.492 1 96.69 114 ALA B O 1
ATOM 3882 N N . ALA B 1 115 ? 3.232 5.219 8.719 1 97.88 115 ALA B N 1
ATOM 3883 C CA . ALA B 1 115 ? 3.938 6.473 8.469 1 97.88 115 ALA B CA 1
ATOM 3884 C C . ALA B 1 115 ? 3.748 7.445 9.633 1 97.88 115 ALA B C 1
ATOM 3886 O O . ALA B 1 115 ? 2.627 7.645 10.102 1 97.88 115 ALA B O 1
ATOM 3887 N N . ASN B 1 116 ? 4.844 7.965 10.117 1 97.75 116 ASN B N 1
ATOM 3888 C CA . ASN B 1 116 ? 4.73 8.953 11.188 1 97.75 116 ASN B CA 1
ATOM 3889 C C . ASN B 1 116 ? 4.883 10.375 10.656 1 97.75 116 ASN B C 1
ATOM 3891 O O . ASN B 1 116 ? 5.125 10.57 9.461 1 97.75 116 ASN B O 1
ATOM 3895 N N . ILE B 1 117 ? 4.691 11.32 11.508 1 98.06 117 ILE B N 1
ATOM 3896 C CA . ILE B 1 117 ? 4.578 12.727 11.125 1 98.06 117 ILE B CA 1
ATOM 3897 C C . ILE B 1 117 ? 5.902 13.203 10.539 1 98.06 117 ILE B C 1
ATOM 3899 O O . ILE B 1 117 ? 5.938 14.195 9.805 1 98.06 117 ILE B O 1
ATOM 3903 N N . PHE B 1 118 ? 7.027 12.57 10.812 1 97.69 118 PHE B N 1
ATOM 3904 C CA . PHE B 1 118 ? 8.312 12.945 10.234 1 97.69 118 PHE B CA 1
ATOM 3905 C C . PHE B 1 118 ? 8.477 12.359 8.844 1 97.69 118 PHE B C 1
ATOM 3907 O O . PHE B 1 118 ? 9.18 12.93 8 1 97.69 118 PHE B O 1
ATOM 3914 N N . ASP B 1 119 ? 7.828 11.219 8.586 1 97.88 119 ASP B N 1
ATOM 3915 C CA . ASP B 1 119 ? 7.789 10.672 7.234 1 97.88 119 ASP B CA 1
ATOM 3916 C C . ASP B 1 119 ? 7.066 11.617 6.281 1 97.88 119 ASP B C 1
ATOM 3918 O O . ASP B 1 119 ? 7.391 11.68 5.09 1 97.88 119 ASP B O 1
ATOM 3922 N N . LYS B 1 120 ? 6.125 12.352 6.832 1 98.12 120 LYS B N 1
ATOM 3923 C CA . LYS B 1 120 ? 5.328 13.305 6.062 1 98.12 120 LYS B CA 1
ATOM 3924 C C . LYS B 1 120 ? 6.223 14.312 5.348 1 98.12 120 LYS B C 1
ATOM 3926 O O . LYS B 1 120 ? 5.84 14.867 4.316 1 98.12 120 LYS B O 1
ATOM 3931 N N . ASP B 1 121 ? 7.441 14.508 5.871 1 97.88 121 ASP B N 1
ATOM 3932 C CA . ASP B 1 121 ? 8.359 15.469 5.266 1 97.88 121 ASP B CA 1
ATOM 3933 C C . ASP B 1 121 ? 8.641 15.117 3.807 1 97.88 121 ASP B C 1
ATOM 3935 O O . ASP B 1 121 ? 8.844 16.016 2.98 1 97.88 121 ASP B O 1
ATOM 3939 N N . LEU B 1 122 ? 8.617 13.844 3.508 1 97.75 122 LEU B N 1
ATOM 3940 C CA . LEU B 1 122 ? 8.844 13.406 2.133 1 97.75 122 LEU B CA 1
ATOM 3941 C C . LEU B 1 122 ? 7.703 13.867 1.227 1 97.75 122 LEU B C 1
ATOM 3943 O O . LEU B 1 122 ? 7.941 14.289 0.092 1 97.75 122 LEU B O 1
ATOM 3947 N N . LEU B 1 123 ? 6.52 13.789 1.746 1 97.56 123 LEU B N 1
ATOM 3948 C CA . LEU B 1 123 ? 5.359 14.227 0.981 1 97.56 123 LEU B CA 1
ATOM 3949 C C . LEU B 1 123 ? 5.344 15.75 0.834 1 97.56 123 LEU B C 1
ATOM 3951 O O . LEU B 1 123 ? 5 16.266 -0.23 1 97.56 123 LEU B O 1
ATOM 3955 N N . VAL B 1 124 ? 5.711 16.438 1.901 1 97.88 124 VAL B N 1
ATOM 3956 C CA . VAL B 1 124 ? 5.801 17.891 1.85 1 97.88 124 VAL B CA 1
ATOM 3957 C C . VAL B 1 124 ? 6.848 18.312 0.817 1 97.88 124 VAL B C 1
ATOM 3959 O O . VAL B 1 124 ? 6.609 19.219 0.017 1 97.88 124 VAL B O 1
ATOM 3962 N N . TYR B 1 125 ? 7.988 17.641 0.799 1 97.75 125 TYR B N 1
ATOM 3963 C CA . TYR B 1 125 ? 9.055 17.938 -0.15 1 97.75 125 TYR B CA 1
ATOM 3964 C C . TYR B 1 125 ? 8.594 17.703 -1.583 1 97.75 125 TYR B C 1
ATOM 3966 O O . TYR B 1 125 ? 8.781 18.562 -2.451 1 97.75 125 TYR B O 1
ATOM 3974 N N . ALA B 1 126 ? 7.977 16.562 -1.812 1 96.88 126 ALA B N 1
ATOM 3975 C CA . ALA B 1 126 ? 7.457 16.234 -3.141 1 96.88 126 ALA B CA 1
ATOM 3976 C C . ALA B 1 126 ? 6.418 17.266 -3.586 1 96.88 126 ALA B C 1
ATOM 3978 O O . ALA B 1 126 ? 6.441 17.734 -4.73 1 96.88 126 ALA B O 1
ATOM 3979 N N . ALA B 1 127 ? 5.52 17.609 -2.688 1 96.38 127 ALA B N 1
ATOM 3980 C CA . ALA B 1 127 ? 4.5 18.625 -2.977 1 96.38 127 ALA B CA 1
ATOM 3981 C C . ALA B 1 127 ? 5.133 19.953 -3.34 1 96.38 127 ALA B C 1
ATOM 3983 O O . ALA B 1 127 ? 4.68 20.641 -4.266 1 96.38 127 ALA B O 1
ATOM 3984 N N . THR B 1 128 ? 6.156 20.297 -2.615 1 96.62 128 THR B N 1
ATOM 3985 C CA . THR B 1 128 ? 6.836 21.562 -2.857 1 96.62 128 THR B CA 1
ATOM 3986 C C . THR B 1 128 ? 7.469 21.578 -4.246 1 96.62 128 THR B C 1
ATOM 3988 O O . THR B 1 128 ? 7.34 22.562 -4.984 1 96.62 128 THR B O 1
ATOM 3991 N N . LEU B 1 129 ? 8.148 20.484 -4.617 1 96.25 129 LEU B N 1
ATOM 3992 C CA . LEU B 1 129 ? 8.758 20.359 -5.934 1 96.25 129 LEU B CA 1
ATOM 3993 C C . LEU B 1 129 ? 7.707 20.469 -7.035 1 96.25 129 LEU B C 1
ATOM 3995 O O . LEU B 1 129 ? 7.895 21.219 -8 1 96.25 129 LEU B O 1
ATOM 3999 N N . ILE B 1 130 ? 6.641 19.797 -6.859 1 94.06 130 ILE B N 1
ATOM 4000 C CA . ILE B 1 130 ? 5.594 19.75 -7.871 1 94.06 130 ILE B CA 1
ATOM 4001 C C . ILE B 1 130 ? 4.926 21.109 -7.996 1 94.06 130 ILE B C 1
ATOM 4003 O O . ILE B 1 130 ? 4.727 21.609 -9.109 1 94.06 130 ILE B O 1
ATOM 4007 N N . CYS B 1 131 ? 4.594 21.719 -6.883 1 93 131 CYS B N 1
ATOM 4008 C CA . CYS B 1 131 ? 3.906 23 -6.902 1 93 131 CYS B CA 1
ATOM 4009 C C . CYS B 1 131 ? 4.793 24.078 -7.504 1 93 131 CYS B C 1
ATOM 4011 O O . CYS B 1 131 ? 4.316 24.922 -8.266 1 93 131 CYS B O 1
ATOM 4013 N N . LYS B 1 132 ? 6.035 24.078 -7.176 1 93.06 132 LYS B N 1
ATOM 4014 C CA . LYS B 1 132 ? 6.957 25.047 -7.762 1 93.06 132 LYS B CA 1
ATOM 4015 C C . LYS B 1 132 ? 7 24.922 -9.281 1 93.06 132 LYS B C 1
ATOM 4017 O O . LYS B 1 132 ? 6.93 25.922 -9.992 1 93.06 132 LYS B O 1
ATOM 4022 N N . ALA B 1 133 ? 7.133 23.703 -9.734 1 93 133 ALA B N 1
ATOM 4023 C CA . ALA B 1 133 ? 7.172 23.453 -11.172 1 93 133 ALA B CA 1
ATOM 4024 C C . ALA B 1 133 ? 5.852 23.844 -11.828 1 93 133 ALA B C 1
ATOM 4026 O O . ALA B 1 133 ? 5.84 24.5 -12.883 1 93 133 ALA B O 1
ATOM 4027 N N . ALA B 1 134 ? 4.805 23.469 -11.18 1 89.31 134 ALA B N 1
ATOM 4028 C CA . ALA B 1 134 ? 3.482 23.797 -11.711 1 89.31 134 ALA B CA 1
ATOM 4029 C C . ALA B 1 134 ? 3.275 25.297 -11.781 1 89.31 134 ALA B C 1
ATOM 4031 O O . ALA B 1 134 ? 2.701 25.812 -12.75 1 89.31 134 ALA B O 1
ATOM 4032 N N . ASP B 1 135 ? 3.707 26 -10.797 1 88.19 135 ASP B N 1
ATOM 4033 C CA . ASP B 1 135 ? 3.59 27.453 -10.758 1 88.19 135 ASP B CA 1
ATOM 4034 C C . ASP B 1 135 ? 4.379 28.094 -11.898 1 88.19 135 ASP B C 1
ATOM 4036 O O . ASP B 1 135 ? 4.078 29.219 -12.312 1 88.19 135 ASP B O 1
ATOM 4040 N N . SER B 1 136 ? 5.336 27.469 -12.453 1 90.38 136 SER B N 1
ATOM 4041 C CA . SER B 1 136 ? 6.164 27.969 -13.539 1 90.38 136 SER B CA 1
ATOM 4042 C C . SER B 1 136 ? 5.77 27.328 -14.875 1 90.38 136 SER B C 1
ATOM 4044 O O . SER B 1 136 ? 6.543 27.359 -15.828 1 90.38 136 SER B O 1
ATOM 4046 N N . ASP B 1 137 ? 4.715 26.562 -14.883 1 91.06 137 ASP B N 1
ATOM 4047 C CA . ASP B 1 137 ? 4.141 25.922 -16.062 1 91.06 137 ASP B CA 1
ATOM 4048 C C . ASP B 1 137 ? 5.07 24.844 -16.609 1 91.06 137 ASP B C 1
ATOM 4050 O O . ASP B 1 137 ? 5.172 24.656 -17.828 1 91.06 137 ASP B O 1
ATOM 4054 N N . ILE B 1 138 ? 5.891 24.375 -15.805 1 89.94 138 ILE B N 1
ATOM 4055 C CA . ILE B 1 138 ? 6.695 23.219 -16.141 1 89.94 138 ILE B CA 1
ATOM 4056 C C . ILE B 1 138 ? 5.863 21.953 -15.961 1 89.94 138 ILE B C 1
ATOM 4058 O O . ILE B 1 138 ? 5.199 21.766 -14.938 1 89.94 138 ILE B O 1
ATOM 4062 N N . PRO B 1 139 ? 5.852 21.078 -16.938 1 89.69 139 PRO B N 1
ATOM 4063 C CA . PRO B 1 139 ? 5.086 19.828 -16.797 1 89.69 139 PRO B CA 1
ATOM 4064 C C . PRO B 1 139 ? 5.52 19 -15.586 1 89.69 139 PRO B C 1
ATOM 4066 O O . PRO B 1 139 ? 6.719 18.859 -15.328 1 89.69 139 PRO B O 1
ATOM 4069 N N . VAL B 1 140 ? 4.492 18.578 -14.875 1 90.94 140 VAL B N 1
ATOM 4070 C CA . VAL B 1 140 ? 4.766 17.781 -13.68 1 90.94 140 VAL B CA 1
ATOM 4071 C C . VAL B 1 140 ? 4.172 16.391 -13.844 1 90.94 140 VAL B C 1
ATOM 4073 O O . VAL B 1 140 ? 3.406 16.141 -14.773 1 90.94 140 VAL B O 1
ATOM 4076 N N . SER B 1 141 ? 4.637 15.445 -12.953 1 90.81 141 SER B N 1
ATOM 4077 C CA . SER B 1 141 ? 4.188 14.055 -12.922 1 90.81 141 SER B CA 1
ATOM 4078 C C . SER B 1 141 ? 4.109 13.531 -11.492 1 90.81 141 SER B C 1
ATOM 4080 O O . SER B 1 141 ? 4.75 14.07 -10.594 1 90.81 141 SER B O 1
ATOM 4082 N N . ARG B 1 142 ? 3.295 12.5 -11.344 1 91.81 142 ARG B N 1
ATOM 4083 C CA . ARG B 1 142 ? 3.217 11.844 -10.047 1 91.81 142 ARG B CA 1
ATOM 4084 C C . ARG B 1 142 ? 4.5 11.07 -9.742 1 91.81 142 ARG B C 1
ATOM 4086 O O . ARG B 1 142 ? 4.754 10.703 -8.594 1 91.81 142 ARG B O 1
ATOM 4093 N N . ARG B 1 143 ? 5.156 10.727 -10.797 1 93.38 143 ARG B N 1
ATOM 4094 C CA . ARG B 1 143 ? 6.438 10.039 -10.656 1 93.38 143 ARG B CA 1
ATOM 4095 C C . ARG B 1 143 ? 7.582 11.039 -10.516 1 93.38 143 ARG B C 1
ATOM 4097 O O . ARG B 1 143 ? 7.949 11.719 -11.477 1 93.38 143 ARG B O 1
ATOM 4104 N N . ILE B 1 144 ? 8.195 11.109 -9.297 1 95.19 144 ILE B N 1
ATOM 4105 C CA . ILE B 1 144 ? 9.18 12.141 -8.992 1 95.19 144 ILE B CA 1
ATOM 4106 C C . ILE B 1 144 ? 10.492 11.484 -8.562 1 95.19 144 ILE B C 1
ATOM 4108 O O . ILE B 1 144 ? 10.492 10.539 -7.77 1 95.19 144 ILE B O 1
ATOM 4112 N N . ARG B 1 145 ? 11.555 11.938 -9.102 1 95.88 145 ARG B N 1
ATOM 4113 C CA . ARG B 1 145 ? 12.891 11.484 -8.711 1 95.88 145 ARG B CA 1
ATOM 4114 C C . ARG B 1 145 ? 13.719 12.641 -8.172 1 95.88 145 ARG B C 1
ATOM 4116 O O . ARG B 1 145 ? 13.672 13.75 -8.703 1 95.88 145 ARG B O 1
ATOM 4123 N N . PHE B 1 146 ? 14.461 12.43 -7.09 1 96.5 146 PHE B N 1
ATOM 4124 C CA . PHE B 1 146 ? 15.289 13.484 -6.527 1 96.5 146 PHE B CA 1
ATOM 4125 C C . PHE B 1 146 ? 16.469 12.898 -5.75 1 96.5 146 PHE B C 1
ATOM 4127 O O . PHE B 1 146 ? 16.453 11.727 -5.383 1 96.5 146 PHE B O 1
ATOM 4134 N N . LYS B 1 147 ? 17.422 13.734 -5.551 1 97.25 147 LYS B N 1
ATOM 4135 C CA . LYS B 1 147 ? 18.578 13.375 -4.727 1 97.25 147 LYS B CA 1
ATOM 4136 C C . LYS B 1 147 ? 18.234 13.477 -3.242 1 97.25 147 LYS B C 1
ATOM 4138 O O . LYS B 1 147 ? 17.672 14.477 -2.795 1 97.25 147 LYS B O 1
ATOM 4143 N N . VAL B 1 148 ? 18.656 12.43 -2.477 1 97.69 148 VAL B N 1
ATOM 4144 C CA . VAL B 1 148 ? 18.328 12.352 -1.058 1 97.69 148 VAL B CA 1
ATOM 4145 C C . VAL B 1 148 ? 19 13.5 -0.31 1 97.69 148 VAL B C 1
ATOM 4147 O O . VAL B 1 148 ? 18.406 14.086 0.6 1 97.69 148 VAL B O 1
ATOM 4150 N N . ARG B 1 149 ? 20.172 13.891 -0.688 1 97.12 149 ARG B N 1
ATOM 4151 C CA . ARG B 1 149 ? 20.891 14.977 -0.035 1 97.12 149 ARG B CA 1
ATOM 4152 C C . ARG B 1 149 ? 20.109 16.281 -0.099 1 97.12 149 ARG B C 1
ATOM 4154 O O . ARG B 1 149 ? 20.062 17.031 0.875 1 97.12 149 ARG B O 1
ATOM 4161 N N . ASP B 1 150 ? 19.469 16.531 -1.22 1 97 150 ASP B N 1
ATOM 4162 C CA . ASP B 1 150 ? 18.672 17.75 -1.39 1 97 150 ASP B CA 1
ATOM 4163 C C . ASP B 1 150 ? 17.469 17.75 -0.462 1 97 150 ASP B C 1
ATOM 4165 O O . ASP B 1 150 ? 17.141 18.781 0.136 1 97 150 ASP B O 1
ATOM 4169 N N . PHE B 1 151 ? 16.797 16.609 -0.346 1 97.88 151 PHE B N 1
ATOM 4170 C CA . PHE B 1 151 ? 15.68 16.453 0.579 1 97.88 151 PHE B CA 1
ATOM 4171 C C . PHE B 1 151 ? 16.125 16.719 2.014 1 97.88 151 PHE B C 1
ATOM 4173 O O . PHE B 1 151 ? 15.461 17.453 2.746 1 97.88 151 PHE B O 1
ATOM 4180 N N . LEU B 1 152 ? 17.25 16.094 2.35 1 97.56 152 LEU B N 1
ATOM 4181 C CA . LEU B 1 152 ? 17.75 16.219 3.719 1 97.56 152 LEU B CA 1
ATOM 4182 C C . LEU B 1 152 ? 18.078 17.672 4.047 1 97.56 152 LEU B C 1
ATOM 4184 O O . LEU B 1 152 ? 17.688 18.172 5.098 1 97.56 152 LEU B O 1
ATOM 4188 N N . LYS B 1 153 ? 18.703 18.375 3.176 1 96.56 153 LYS B N 1
ATOM 4189 C CA . LYS B 1 153 ? 19.078 19.781 3.387 1 96.56 153 LYS B CA 1
ATOM 4190 C C . LYS B 1 153 ? 17.844 20.656 3.471 1 96.56 153 LYS B C 1
ATOM 4192 O O . LYS B 1 153 ? 17.734 21.5 4.367 1 96.56 153 LYS B O 1
ATOM 4197 N N . TYR B 1 154 ? 16.922 20.391 2.58 1 96.88 154 TYR B N 1
ATOM 4198 C CA . TYR B 1 154 ? 15.719 21.234 2.527 1 96.88 154 TYR B CA 1
ATOM 4199 C C . TYR B 1 154 ? 14.891 21.062 3.793 1 96.88 154 TYR B C 1
ATOM 4201 O O . TYR B 1 154 ? 14.281 22.031 4.27 1 96.88 154 TYR B O 1
ATOM 4209 N N . THR B 1 155 ? 14.828 19.859 4.281 1 97.06 155 THR B N 1
ATOM 4210 C CA . THR B 1 155 ? 14.008 19.594 5.453 1 97.06 155 THR B CA 1
ATOM 4211 C C . THR B 1 155 ? 14.828 19.703 6.73 1 97.06 155 THR B C 1
ATOM 4213 O O . THR B 1 155 ? 14.406 19.234 7.789 1 97.06 155 THR B O 1
ATOM 4216 N N . ARG B 1 156 ? 16.078 20.234 6.648 1 95.19 156 ARG B N 1
ATOM 4217 C CA . ARG B 1 156 ? 16.953 20.578 7.77 1 95.19 156 ARG B CA 1
ATOM 4218 C C . ARG B 1 156 ? 17.281 19.328 8.594 1 95.19 156 ARG B C 1
ATOM 4220 O O . ARG B 1 156 ? 17.25 19.375 9.82 1 95.19 156 ARG B O 1
ATOM 4227 N N . ARG B 1 157 ? 17.484 18.25 7.906 1 95.75 157 ARG B N 1
ATOM 4228 C CA . ARG B 1 157 ? 17.906 17 8.523 1 95.75 157 ARG B CA 1
ATOM 4229 C C . ARG B 1 157 ? 19.406 16.781 8.375 1 95.75 157 ARG B C 1
ATOM 4231 O O . ARG B 1 157 ? 20.047 17.391 7.52 1 95.75 157 ARG B O 1
ATOM 4238 N N . SER B 1 158 ? 19.891 15.93 9.281 1 95.25 158 SER B N 1
ATOM 4239 C CA . SER B 1 158 ? 21.297 15.547 9.188 1 95.25 158 SER B CA 1
ATOM 4240 C C . SER B 1 158 ? 21.578 14.852 7.855 1 95.25 158 SER B C 1
ATOM 4242 O O . SER B 1 158 ? 20.734 14.125 7.336 1 95.25 158 SER B O 1
ATOM 4244 N N . THR B 1 159 ? 22.797 15.07 7.363 1 95 159 THR B N 1
ATOM 4245 C CA . THR B 1 159 ? 23.219 14.406 6.137 1 95 159 THR B CA 1
ATOM 4246 C C . THR B 1 159 ? 24.203 13.273 6.449 1 95 159 THR B C 1
ATOM 4248 O O . THR B 1 159 ? 25.047 12.922 5.617 1 95 159 THR B O 1
ATOM 4251 N N . GLY B 1 160 ? 24.141 12.82 7.684 1 94 160 GLY B N 1
ATOM 4252 C CA . GLY B 1 160 ? 24.922 11.656 8.047 1 94 160 GLY B CA 1
ATOM 4253 C C . GLY B 1 160 ? 24.422 10.367 7.418 1 94 160 GLY B C 1
ATOM 4254 O O . GLY B 1 160 ? 23.297 10.328 6.898 1 94 160 GLY B O 1
ATOM 4255 N N . GLY B 1 161 ? 25.203 9.359 7.438 1 92.56 161 GLY B N 1
ATOM 4256 C CA . GLY B 1 161 ? 24.938 8.078 6.797 1 92.56 161 GLY B CA 1
ATOM 4257 C C . GLY B 1 161 ? 23.609 7.477 7.219 1 92.56 161 GLY B C 1
ATOM 4258 O O . GLY B 1 161 ? 22.875 6.93 6.391 1 92.56 161 GLY B O 1
ATOM 4259 N N . ALA B 1 162 ? 23.266 7.594 8.43 1 94.62 162 ALA B N 1
ATOM 4260 C CA . ALA B 1 162 ? 22.047 7.02 8.969 1 94.62 162 ALA B CA 1
ATOM 4261 C C . ALA B 1 162 ? 20.812 7.629 8.305 1 94.62 162 ALA B C 1
ATOM 4263 O O . ALA B 1 162 ? 19.797 6.953 8.117 1 94.62 162 ALA B O 1
ATOM 4264 N N . SER B 1 163 ? 20.906 8.898 7.949 1 96.12 163 SER B N 1
ATOM 4265 C CA . SER B 1 163 ? 19.781 9.594 7.328 1 96.12 163 SER B CA 1
ATOM 4266 C C . SER B 1 163 ? 19.469 9.008 5.957 1 96.12 163 SER B C 1
ATOM 4268 O O . SER B 1 163 ? 18.297 8.938 5.562 1 96.12 163 SER B O 1
ATOM 4270 N N . TYR B 1 164 ? 20.484 8.492 5.27 1 95.88 164 TYR B N 1
ATOM 4271 C CA . TYR B 1 164 ? 20.312 7.914 3.943 1 95.88 164 TYR B CA 1
ATOM 4272 C C . TYR B 1 164 ? 19.656 6.539 4.027 1 95.88 164 TYR B C 1
ATOM 4274 O O . TYR B 1 164 ? 19.047 6.074 3.066 1 95.88 164 TYR B O 1
ATOM 4282 N N . GLU B 1 165 ? 19.859 5.926 5.152 1 95.81 165 GLU B N 1
ATOM 4283 C CA . GLU B 1 165 ? 19.172 4.656 5.402 1 95.81 165 GLU B CA 1
ATOM 4284 C C . GLU B 1 165 ? 17.734 4.879 5.844 1 95.81 165 GLU B C 1
ATOM 4286 O O . GLU B 1 165 ? 16.828 4.168 5.402 1 95.81 165 GLU B O 1
ATOM 4291 N N . ARG B 1 166 ? 17.5 5.879 6.602 1 95.88 166 ARG B N 1
ATOM 4292 C CA . ARG B 1 166 ? 16.188 6.148 7.191 1 95.88 166 ARG B CA 1
ATOM 4293 C C . ARG B 1 166 ? 15.18 6.551 6.121 1 95.88 166 ARG B C 1
ATOM 4295 O O . ARG B 1 166 ? 13.984 6.316 6.273 1 95.88 166 ARG B O 1
ATOM 4302 N N . ILE B 1 167 ? 15.688 7.129 5.066 1 96.62 167 ILE B N 1
ATOM 4303 C CA . ILE B 1 167 ? 14.75 7.555 4.031 1 96.62 167 ILE B CA 1
ATOM 4304 C C . ILE B 1 167 ? 14.102 6.332 3.391 1 96.62 167 ILE B C 1
ATOM 4306 O O . ILE B 1 167 ? 12.93 6.375 3.01 1 96.62 167 ILE B O 1
ATOM 4310 N N . VAL B 1 168 ? 14.82 5.242 3.285 1 95.44 168 VAL B N 1
ATOM 4311 C CA . VAL B 1 168 ? 14.266 4.008 2.734 1 95.44 168 VAL B CA 1
ATOM 4312 C C . VAL B 1 168 ? 13.172 3.477 3.656 1 95.44 168 VAL B C 1
ATOM 4314 O O . VAL B 1 168 ? 12.102 3.088 3.193 1 95.44 168 VAL B O 1
ATOM 4317 N N . ASP B 1 169 ? 13.414 3.539 4.902 1 95.56 169 ASP B N 1
ATOM 4318 C CA . ASP B 1 169 ? 12.414 3.145 5.887 1 95.56 169 ASP B CA 1
ATOM 4319 C C . ASP B 1 169 ? 11.172 4.031 5.793 1 95.56 169 ASP B C 1
ATOM 4321 O O . ASP B 1 169 ? 10.047 3.549 5.93 1 95.56 169 ASP B O 1
ATOM 4325 N N . SER B 1 170 ? 11.43 5.301 5.617 1 97.19 170 SER B N 1
ATOM 4326 C CA . SER B 1 170 ? 10.32 6.234 5.457 1 97.19 170 SER B CA 1
ATOM 4327 C C . SER B 1 170 ? 9.461 5.879 4.246 1 97.19 170 SER B C 1
ATOM 4329 O O . SER B 1 170 ? 8.234 5.898 4.32 1 97.19 170 SER B O 1
ATOM 4331 N N . CYS B 1 171 ? 10.125 5.504 3.164 1 96.94 171 CYS B N 1
ATOM 4332 C CA . CYS B 1 171 ? 9.414 5.102 1.954 1 96.94 171 CYS B CA 1
ATOM 4333 C C . CYS B 1 171 ? 8.562 3.863 2.207 1 96.94 171 CYS B C 1
ATOM 4335 O O . CYS B 1 171 ? 7.41 3.801 1.784 1 96.94 171 CYS B O 1
ATOM 4337 N N . ARG B 1 172 ? 9.117 2.951 2.93 1 95.12 172 ARG B N 1
ATOM 4338 C CA . ARG B 1 172 ? 8.398 1.724 3.254 1 95.12 172 ARG B CA 1
ATOM 4339 C C . ARG B 1 172 ? 7.156 2.021 4.09 1 95.12 172 ARG B C 1
ATOM 4341 O O . ARG B 1 172 ? 6.078 1.485 3.826 1 95.12 172 ARG B O 1
ATOM 4348 N N . ARG B 1 173 ? 7.293 2.855 5.07 1 96.56 173 ARG B N 1
ATOM 4349 C CA . ARG B 1 173 ? 6.168 3.195 5.934 1 96.56 173 ARG B CA 1
ATOM 4350 C C . ARG B 1 173 ? 5.102 3.969 5.164 1 96.56 173 ARG B C 1
ATOM 4352 O O . ARG B 1 173 ? 3.906 3.693 5.297 1 96.56 173 ARG B O 1
ATOM 4359 N N . LEU B 1 174 ? 5.551 4.902 4.348 1 97.19 174 LEU B N 1
ATOM 4360 C CA . LEU B 1 174 ? 4.609 5.684 3.555 1 97.19 174 LEU B CA 1
ATOM 4361 C C . LEU B 1 174 ? 3.85 4.789 2.578 1 97.19 174 LEU B C 1
ATOM 4363 O O . LEU B 1 174 ? 2.637 4.934 2.414 1 97.19 174 LEU B O 1
ATOM 4367 N N . LYS B 1 175 ? 4.52 3.916 1.953 1 95.56 175 LYS B N 1
ATOM 4368 C CA . LYS B 1 175 ? 3.895 2.98 1.023 1 95.56 175 LYS B CA 1
ATOM 4369 C C . LYS B 1 175 ? 2.957 2.023 1.754 1 95.56 175 LYS B C 1
ATOM 4371 O O . LYS B 1 175 ? 1.9 1.663 1.232 1 95.56 175 LYS B O 1
ATOM 4376 N N . GLY B 1 176 ? 3.324 1.66 2.865 1 94.69 176 GLY B N 1
ATOM 4377 C CA . GLY B 1 176 ? 2.625 0.604 3.58 1 94.69 176 GLY B CA 1
ATOM 4378 C C . GLY B 1 176 ? 1.425 1.105 4.359 1 94.69 176 GLY B C 1
ATOM 4379 O O . GLY B 1 176 ? 0.583 0.314 4.789 1 94.69 176 GLY B O 1
ATOM 4380 N N . THR B 1 177 ? 1.333 2.367 4.586 1 96.06 177 THR B N 1
ATOM 4381 C CA . THR B 1 177 ? 0.206 2.939 5.316 1 96.06 177 THR B CA 1
ATOM 4382 C C . THR B 1 177 ? -0.997 3.123 4.395 1 96.06 177 THR B C 1
ATOM 4384 O O . THR B 1 177 ? -0.904 3.807 3.373 1 96.06 177 THR B O 1
ATOM 4387 N N . ILE B 1 178 ? -2.084 2.535 4.781 1 94.69 178 ILE B N 1
ATOM 4388 C CA . ILE B 1 178 ? -3.312 2.615 3.996 1 94.69 178 ILE B CA 1
ATOM 4389 C C . ILE B 1 178 ? -4.305 3.547 4.688 1 94.69 178 ILE B C 1
ATOM 4391 O O . ILE B 1 178 ? -4.492 3.473 5.906 1 94.69 178 ILE B O 1
ATOM 4395 N N . ILE B 1 179 ? -4.852 4.371 3.908 1 94.94 179 ILE B N 1
ATOM 4396 C CA . ILE B 1 179 ? -5.945 5.215 4.383 1 94.94 179 ILE B CA 1
ATOM 4397 C C . ILE B 1 179 ? -7.266 4.727 3.795 1 94.94 179 ILE B C 1
ATOM 4399 O O . ILE B 1 179 ? -7.41 4.621 2.576 1 94.94 179 ILE B O 1
ATOM 4403 N N . GLU B 1 180 ? -8.156 4.34 4.594 1 93.88 180 GLU B N 1
ATOM 4404 C CA . GLU B 1 180 ? -9.516 3.982 4.195 1 93.88 180 GLU B CA 1
ATOM 4405 C C . GLU B 1 180 ? -10.523 5.023 4.68 1 93.88 180 GLU B C 1
ATOM 4407 O O . GLU B 1 180 ? -10.586 5.316 5.875 1 93.88 180 GLU B O 1
ATOM 4412 N N . THR B 1 181 ? -11.242 5.645 3.793 1 92.75 181 THR B N 1
ATOM 4413 C CA . THR B 1 181 ? -12.117 6.742 4.191 1 92.75 181 THR B CA 1
ATOM 4414 C C . THR B 1 181 ? -13.336 6.824 3.281 1 92.75 181 THR B C 1
ATOM 4416 O O . THR B 1 181 ? -13.312 6.316 2.156 1 92.75 181 THR B O 1
ATOM 4419 N N . ASN B 1 182 ? -14.43 7.379 3.781 1 90.38 182 ASN B N 1
ATOM 4420 C CA . ASN B 1 182 ? -15.602 7.727 2.982 1 90.38 182 ASN B CA 1
ATOM 4421 C C . ASN B 1 182 ? -15.633 9.219 2.654 1 90.38 182 ASN B C 1
ATOM 4423 O O . ASN B 1 182 ? -16.656 9.734 2.209 1 90.38 182 ASN B O 1
ATOM 4427 N N . PHE B 1 183 ? -14.555 9.883 2.936 1 85.81 183 PHE B N 1
ATOM 4428 C CA . PHE B 1 183 ? -14.492 11.32 2.732 1 85.81 183 PHE B CA 1
ATOM 4429 C C . PHE B 1 183 ? -13.523 11.672 1.609 1 85.81 183 PHE B C 1
ATOM 4431 O O . PHE B 1 183 ? -12.359 11.266 1.641 1 85.81 183 PHE B O 1
ATOM 4438 N N . ASP B 1 184 ? -14.07 12.344 0.675 1 79.88 184 ASP B N 1
ATOM 4439 C CA . ASP B 1 184 ? -13.266 12.859 -0.429 1 79.88 184 ASP B CA 1
ATOM 4440 C C . ASP B 1 184 ? -13.984 14 -1.14 1 79.88 184 ASP B C 1
ATOM 4442 O O . ASP B 1 184 ? -14.945 13.773 -1.882 1 79.88 184 ASP B O 1
ATOM 4446 N N . THR B 1 185 ? -13.406 15.125 -0.995 1 73.06 185 THR B N 1
ATOM 4447 C CA . THR B 1 185 ? -14.086 16.281 -1.576 1 73.06 185 THR B CA 1
ATOM 4448 C C . THR B 1 185 ? -13.719 16.438 -3.047 1 73.06 185 THR B C 1
ATOM 4450 O O . THR B 1 185 ? -14.352 17.203 -3.771 1 73.06 185 THR B O 1
ATOM 4453 N N . THR B 1 186 ? -12.688 15.703 -3.506 1 72.12 186 THR B N 1
ATOM 4454 C CA . THR B 1 186 ? -12.203 15.875 -4.871 1 72.12 186 THR B CA 1
ATOM 4455 C C . THR B 1 186 ? -12.922 14.93 -5.824 1 72.12 186 THR B C 1
ATOM 4457 O O . THR B 1 186 ? -12.891 15.117 -7.043 1 72.12 186 THR B O 1
ATOM 4460 N N . ARG B 1 187 ? -13.547 14.008 -5.309 1 73.88 187 ARG B N 1
ATOM 4461 C CA . ARG B 1 187 ? -14.227 13.016 -6.137 1 73.88 187 ARG B CA 1
ATOM 4462 C C . ARG B 1 187 ? -15.711 13.336 -6.27 1 73.88 187 ARG B C 1
ATOM 4464 O O . ARG B 1 187 ? -16.359 13.742 -5.297 1 73.88 187 ARG B O 1
ATOM 4471 N N . PRO B 1 188 ? -16.125 13.211 -7.516 1 75.5 188 PRO B N 1
ATOM 4472 C CA . PRO B 1 188 ? -17.562 13.445 -7.68 1 75.5 188 PRO B CA 1
ATOM 4473 C C . PRO B 1 188 ? -18.406 12.438 -6.91 1 75.5 188 PRO B C 1
ATOM 4475 O O . PRO B 1 188 ? -17.984 11.305 -6.68 1 75.5 188 PRO B O 1
ATOM 4478 N N . GLY B 1 189 ? -19.578 12.891 -6.508 1 78 189 GLY B N 1
ATOM 4479 C CA . GLY B 1 189 ? -20.531 11.992 -5.871 1 78 189 GLY B CA 1
ATOM 4480 C C . GLY B 1 189 ? -20.578 12.148 -4.363 1 78 189 GLY B C 1
ATOM 4481 O O . GLY B 1 189 ? -21.312 11.422 -3.684 1 78 189 GLY B O 1
ATOM 4482 N N . ALA B 1 190 ? -19.797 13.086 -3.859 1 81.19 190 ALA B N 1
ATOM 4483 C CA . ALA B 1 190 ? -19.859 13.359 -2.426 1 81.19 190 ALA B CA 1
ATOM 4484 C C . ALA B 1 190 ? -21.062 14.219 -2.072 1 81.19 190 ALA B C 1
ATOM 4486 O O . ALA B 1 190 ? -21.562 14.977 -2.908 1 81.19 190 ALA B O 1
ATOM 4487 N N . ASN B 1 191 ? -21.562 14.023 -0.834 1 85.88 191 ASN B N 1
ATOM 4488 C CA . ASN B 1 191 ? -22.594 14.945 -0.349 1 85.88 191 ASN B CA 1
ATOM 4489 C C . ASN B 1 191 ? -22 16.312 0.003 1 85.88 191 ASN B C 1
ATOM 4491 O O . ASN B 1 191 ? -20.828 16.562 -0.281 1 85.88 191 ASN B O 1
ATOM 4495 N N . GLU B 1 192 ? -22.781 17.156 0.545 1 80.25 192 GLU B N 1
ATOM 4496 C CA . GLU B 1 192 ? -22.359 18.531 0.853 1 80.25 192 GLU B CA 1
ATOM 4497 C C . GLU B 1 192 ? -21.219 18.531 1.869 1 80.25 192 GLU B C 1
ATOM 4499 O O . GLU B 1 192 ? -20.375 19.438 1.859 1 80.25 192 GLU B O 1
ATOM 4504 N N . ALA B 1 193 ? -21.203 17.484 2.562 1 82 193 ALA B N 1
ATOM 4505 C CA . ALA B 1 193 ? -20.188 17.422 3.613 1 82 193 ALA B CA 1
ATOM 4506 C C . ALA B 1 193 ? -18.938 16.703 3.115 1 82 193 ALA B C 1
ATOM 4508 O O . ALA B 1 193 ? -17.984 16.484 3.883 1 82 193 ALA B O 1
ATOM 4509 N N . GLY B 1 194 ? -18.906 16.328 1.78 1 83.5 194 GLY B N 1
ATOM 4510 C CA . GLY B 1 194 ? -17.766 15.648 1.205 1 83.5 194 GLY B CA 1
ATOM 4511 C C . GLY B 1 194 ? -17.766 14.156 1.467 1 83.5 194 GLY B C 1
ATOM 4512 O O . GLY B 1 194 ? -16.766 13.477 1.23 1 83.5 194 GLY B O 1
ATOM 4513 N N . ILE B 1 195 ? -18.828 13.656 1.975 1 88.5 195 ILE B N 1
ATOM 4514 C CA . ILE B 1 195 ? -18.922 12.258 2.387 1 88.5 195 ILE B CA 1
ATOM 4515 C C . ILE B 1 195 ? -19.5 11.422 1.245 1 88.5 195 ILE B C 1
ATOM 4517 O O . IL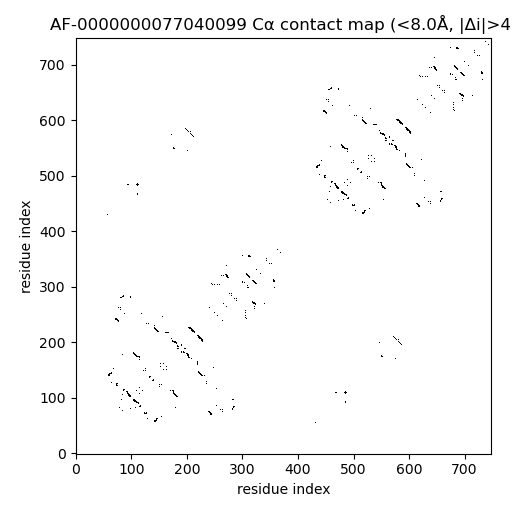E B 1 195 ? -20.469 11.828 0.591 1 88.5 195 ILE B O 1
ATOM 4521 N N . HIS B 1 196 ? -18.891 10.336 1.024 1 87.44 196 HIS B N 1
ATOM 4522 C CA . HIS B 1 196 ? -19.328 9.375 0.017 1 87.44 196 HIS B CA 1
ATOM 4523 C C . HIS B 1 196 ? -20.016 8.172 0.662 1 87.44 196 HIS B C 1
ATOM 4525 O O . HIS B 1 196 ? -19.719 7.836 1.813 1 87.44 196 HIS B O 1
ATOM 4531 N N . GLU B 1 197 ? -20.844 7.59 -0.138 1 83.56 197 GLU B N 1
ATOM 4532 C CA . GLU B 1 197 ? -21.406 6.316 0.293 1 83.56 197 GLU B CA 1
ATOM 4533 C C . GLU B 1 197 ? -20.391 5.188 0.164 1 83.56 197 GLU B C 1
ATOM 4535 O O . GLU B 1 197 ? -20.5 4.168 0.853 1 83.56 197 GLU B O 1
ATOM 4540 N N . THR B 1 198 ? -19.484 5.469 -0.6 1 85.69 198 THR B N 1
ATOM 4541 C CA . THR B 1 198 ? -18.484 4.461 -0.9 1 85.69 198 THR B CA 1
ATOM 4542 C C . THR B 1 198 ? -17.281 4.594 0.039 1 85.69 198 THR B C 1
ATOM 4544 O O . THR B 1 198 ? -16.953 5.695 0.474 1 85.69 198 THR B O 1
ATOM 4547 N N . LEU B 1 199 ? -16.719 3.41 0.378 1 88.5 199 LEU B N 1
ATOM 4548 C CA . LEU B 1 199 ? -15.445 3.344 1.103 1 88.5 199 LEU B CA 1
ATOM 4549 C C . LEU B 1 199 ? -14.281 3.133 0.143 1 88.5 199 LEU B C 1
ATOM 4551 O O . LEU B 1 199 ? -14.344 2.271 -0.737 1 88.5 199 LEU B O 1
ATOM 4555 N N . ARG B 1 200 ? -13.328 3.961 0.351 1 89.75 200 ARG B N 1
ATOM 4556 C CA . ARG B 1 200 ? -12.164 3.857 -0.519 1 89.75 200 ARG B CA 1
ATOM 4557 C C . ARG B 1 200 ? -10.891 3.641 0.295 1 89.75 200 ARG B C 1
ATOM 4559 O O . ARG B 1 200 ? -10.703 4.258 1.347 1 89.75 200 ARG B O 1
ATOM 4566 N N . GLY B 1 201 ? -10.07 2.727 -0.188 1 90.94 201 GLY B N 1
ATOM 4567 C CA . GLY B 1 201 ? -8.742 2.51 0.378 1 90.94 201 GLY B CA 1
ATOM 4568 C C . GLY B 1 201 ? -7.621 2.906 -0.56 1 90.94 201 GLY B C 1
ATOM 4569 O O . GLY B 1 201 ? -7.566 2.441 -1.701 1 90.94 201 GLY B O 1
ATOM 4570 N N . TYR B 1 202 ? -6.715 3.777 -0.11 1 89.06 202 TYR B N 1
ATOM 4571 C CA . TYR B 1 202 ? -5.602 4.258 -0.921 1 89.06 202 TYR B CA 1
ATOM 4572 C C . TYR B 1 202 ? -4.34 4.418 -0.08 1 89.06 202 TYR B C 1
ATOM 4574 O O . TYR B 1 202 ? -4.387 4.297 1.146 1 89.06 202 TYR B O 1
ATOM 4582 N N . GLY B 1 203 ? -3.258 4.547 -0.715 1 91.31 203 GLY B N 1
ATOM 4583 C CA . GLY B 1 203 ? -1.988 4.781 -0.046 1 91.31 203 GLY B CA 1
ATOM 4584 C C . GLY B 1 203 ? -1.496 6.211 -0.187 1 91.31 203 GLY B C 1
ATOM 4585 O O . GLY B 1 203 ? -2.041 6.988 -0.975 1 91.31 203 GLY B O 1
ATOM 4586 N N . LEU B 1 204 ? -0.524 6.516 0.657 1 93.19 204 LEU B N 1
ATOM 4587 C CA . LEU B 1 204 ? 0.076 7.844 0.592 1 93.19 204 LEU B CA 1
ATOM 4588 C C . LEU B 1 204 ? 1.002 7.965 -0.614 1 93.19 204 LEU B C 1
ATOM 4590 O O . LEU B 1 204 ? 1.01 8.992 -1.297 1 93.19 204 LEU B O 1
ATOM 4594 N N . ILE B 1 205 ? 1.74 6.891 -0.854 1 94.5 205 ILE B N 1
ATOM 4595 C CA . ILE B 1 205 ? 2.482 6.75 -2.102 1 94.5 205 ILE B CA 1
ATOM 4596 C C . ILE B 1 205 ? 2.158 5.406 -2.75 1 94.5 205 ILE B C 1
ATOM 4598 O O . ILE B 1 205 ? 1.743 4.469 -2.068 1 94.5 205 ILE B O 1
ATOM 4602 N N . GLN B 1 206 ? 2.307 5.41 -4.035 1 92.19 206 GLN B N 1
ATOM 4603 C CA . GLN B 1 206 ? 1.972 4.207 -4.789 1 92.19 206 GLN B CA 1
ATOM 4604 C C . GLN B 1 206 ? 3.176 3.275 -4.902 1 92.19 206 GLN B C 1
ATOM 4606 O O . GLN B 1 206 ? 3.033 2.055 -4.801 1 92.19 206 GLN B O 1
ATOM 4611 N N . GLU B 1 207 ? 4.297 3.836 -5.195 1 92.94 207 GLU B N 1
ATOM 4612 C CA . GLU B 1 207 ? 5.535 3.08 -5.359 1 92.94 207 GLU B CA 1
ATOM 4613 C C . GLU B 1 207 ? 6.746 3.9 -4.922 1 92.94 207 GLU B C 1
ATOM 4615 O O . GLU B 1 207 ? 6.676 5.129 -4.855 1 92.94 207 GLU B O 1
ATOM 4620 N N . TYR B 1 208 ? 7.797 3.209 -4.582 1 94.31 208 TYR B N 1
ATOM 4621 C CA . TYR B 1 208 ? 9.102 3.84 -4.395 1 94.31 208 TYR B CA 1
ATOM 4622 C C . TYR B 1 208 ? 10.211 2.994 -5.012 1 94.31 208 TYR B C 1
ATOM 4624 O O . TYR B 1 208 ? 10.078 1.774 -5.125 1 94.31 208 TYR B O 1
ATOM 4632 N N . SER B 1 209 ? 11.273 3.646 -5.43 1 93.19 209 SER B N 1
ATOM 4633 C CA . SER B 1 209 ? 12.461 2.986 -5.953 1 93.19 209 SER B CA 1
ATOM 4634 C C . SER B 1 209 ? 13.734 3.637 -5.422 1 93.19 209 SER B C 1
ATOM 4636 O O . SER B 1 209 ? 13.82 4.863 -5.336 1 93.19 209 SER B O 1
ATOM 4638 N N . VAL B 1 210 ? 14.609 2.775 -5.004 1 93.94 210 VAL B N 1
ATOM 4639 C CA . VAL B 1 210 ? 15.969 3.254 -4.754 1 93.94 210 VAL B CA 1
ATOM 4640 C C . VAL B 1 210 ? 16.781 3.197 -6.047 1 93.94 210 VAL B C 1
ATOM 4642 O O . VAL B 1 210 ? 17.109 2.113 -6.539 1 93.94 210 VAL B O 1
ATOM 4645 N N . ILE B 1 211 ? 17.094 4.312 -6.566 1 91.88 211 ILE B N 1
ATOM 4646 C CA . ILE B 1 211 ? 17.734 4.41 -7.871 1 91.88 211 ILE B CA 1
ATOM 4647 C C . ILE B 1 211 ? 19.25 4.191 -7.723 1 91.88 211 ILE B C 1
ATOM 4649 O O . ILE B 1 211 ? 19.859 3.48 -8.523 1 91.88 211 ILE B O 1
ATOM 4653 N N . THR B 1 212 ? 19.828 4.836 -6.738 1 93.06 212 THR B N 1
ATOM 4654 C CA . THR B 1 212 ? 21.234 4.676 -6.414 1 93.06 212 THR B CA 1
ATOM 4655 C C . THR B 1 212 ? 21.422 4.477 -4.914 1 93.06 212 THR B C 1
ATOM 4657 O O . THR B 1 212 ? 20.781 5.152 -4.105 1 93.06 212 THR B O 1
ATOM 4660 N N . TYR B 1 213 ? 22.297 3.506 -4.582 1 92.25 213 TYR B N 1
ATOM 4661 C CA . TYR B 1 213 ? 22.531 3.15 -3.188 1 92.25 213 TYR B CA 1
ATOM 4662 C C . TYR B 1 213 ? 23.797 3.82 -2.658 1 92.25 213 TYR B C 1
ATOM 4664 O O . TYR B 1 213 ? 24.672 4.211 -3.436 1 92.25 213 TYR B O 1
ATOM 4672 N N . THR B 1 214 ? 23.75 3.908 -1.351 1 93.38 214 THR B N 1
ATOM 4673 C CA . THR B 1 214 ? 25.016 4.199 -0.684 1 93.38 214 THR B CA 1
ATOM 4674 C C . THR B 1 214 ? 26 3.059 -0.886 1 93.38 214 THR B C 1
ATOM 4676 O O . THR B 1 214 ? 25.641 1.977 -1.343 1 93.38 214 THR B O 1
ATOM 4679 N N . ALA B 1 215 ? 27.203 3.312 -0.536 1 90.81 215 ALA B N 1
ATOM 4680 C CA . ALA B 1 215 ? 28.266 2.328 -0.759 1 90.81 215 ALA B CA 1
ATOM 4681 C C . ALA B 1 215 ? 27.969 1.025 -0.023 1 90.81 215 ALA B C 1
ATOM 4683 O O . ALA B 1 215 ? 28.25 -0.062 -0.533 1 90.81 215 ALA B O 1
ATOM 4684 N N . ASN B 1 216 ? 27.406 1.122 1.15 1 88.88 216 ASN B N 1
ATOM 4685 C CA . ASN B 1 216 ? 27.125 -0.066 1.942 1 88.88 216 ASN B CA 1
ATOM 4686 C C . ASN B 1 216 ? 25.828 -0.733 1.492 1 88.88 216 ASN B C 1
ATOM 4688 O O . ASN B 1 216 ? 25.406 -1.739 2.066 1 88.88 216 ASN B O 1
ATOM 4692 N N . ARG B 1 217 ? 25.078 -0.138 0.569 1 87.25 217 ARG B N 1
ATOM 4693 C CA . ARG B 1 217 ? 23.891 -0.661 -0.083 1 87.25 217 ARG B CA 1
ATOM 4694 C C . ARG B 1 217 ? 22.703 -0.703 0.884 1 87.25 217 ARG B C 1
ATOM 4696 O O . ARG B 1 217 ? 21.75 -1.462 0.681 1 87.25 217 ARG B O 1
ATOM 4703 N N . LYS B 1 218 ? 22.828 0.098 1.909 1 87.94 218 LYS B N 1
ATOM 4704 C CA . LYS B 1 218 ? 21.766 0.106 2.904 1 87.94 218 LYS B CA 1
ATOM 4705 C C . LYS B 1 218 ? 20.906 1.365 2.787 1 87.94 218 LYS B C 1
ATOM 4707 O O . LYS B 1 218 ? 19.766 1.396 3.256 1 87.94 218 LYS B O 1
ATOM 4712 N N . GLY B 1 219 ? 21.578 2.375 2.209 1 93.69 219 GLY B N 1
ATOM 4713 C CA . GLY B 1 219 ? 20.891 3.654 2.086 1 93.69 219 GLY B CA 1
ATOM 4714 C C . GLY B 1 219 ? 20.703 4.094 0.646 1 93.69 219 GLY B C 1
ATOM 4715 O O . GLY B 1 219 ? 21.25 3.477 -0.273 1 93.69 219 GLY B O 1
ATOM 4716 N N . ALA B 1 220 ? 19.891 5.145 0.444 1 96.06 220 ALA B N 1
ATOM 4717 C CA . ALA B 1 220 ? 19.609 5.66 -0.894 1 96.06 220 ALA B CA 1
ATOM 4718 C C . ALA B 1 220 ? 20.266 7.02 -1.108 1 96.06 220 ALA B C 1
ATOM 4720 O O . ALA B 1 220 ? 20.172 7.902 -0.252 1 96.06 220 ALA B O 1
ATOM 4721 N N . LEU B 1 221 ? 20.922 7.164 -2.217 1 96.38 221 LEU B N 1
ATOM 4722 C CA . LEU B 1 221 ? 21.438 8.461 -2.656 1 96.38 221 LEU B CA 1
ATOM 4723 C C . LEU B 1 221 ? 20.422 9.172 -3.545 1 96.38 221 LEU B C 1
ATOM 4725 O O . LEU B 1 221 ? 20.422 10.406 -3.619 1 96.38 221 LEU B O 1
ATOM 4729 N N . GLU B 1 222 ? 19.703 8.383 -4.219 1 96.56 222 GLU B N 1
ATOM 4730 C CA . GLU B 1 222 ? 18.641 8.852 -5.094 1 96.56 222 GLU B CA 1
ATOM 4731 C C . GLU B 1 222 ? 17.406 7.945 -5 1 96.56 222 GLU B C 1
ATOM 4733 O O . GLU B 1 222 ? 17.531 6.719 -4.984 1 96.56 222 GLU B O 1
ATOM 4738 N N . VAL B 1 223 ? 16.219 8.656 -4.906 1 96.44 223 VAL B N 1
ATOM 4739 C CA . VAL B 1 223 ? 14.984 7.891 -4.785 1 96.44 223 VAL B CA 1
ATOM 4740 C C . VAL B 1 223 ? 13.961 8.383 -5.812 1 96.44 223 VAL B C 1
ATOM 4742 O O . VAL B 1 223 ? 14.031 9.531 -6.262 1 96.44 223 VAL B O 1
ATOM 4745 N N . GLU B 1 224 ? 13.164 7.508 -6.211 1 95.5 224 GLU B N 1
ATOM 4746 C CA . GLU B 1 224 ? 11.992 7.801 -7.023 1 95.5 224 GLU B CA 1
ATOM 4747 C C . GLU B 1 224 ? 10.703 7.418 -6.293 1 95.5 224 GLU B C 1
ATOM 4749 O O . GLU B 1 224 ? 10.609 6.332 -5.723 1 95.5 224 GLU B O 1
ATOM 4754 N N . LEU B 1 225 ? 9.805 8.383 -6.281 1 95.69 225 LEU B N 1
ATOM 4755 C CA . LEU B 1 225 ? 8.484 8.148 -5.695 1 95.69 225 LEU B CA 1
ATOM 4756 C C . LEU B 1 225 ? 7.391 8.266 -6.754 1 95.69 225 LEU B C 1
ATOM 4758 O O . LEU B 1 225 ? 7.477 9.109 -7.652 1 95.69 225 LEU B O 1
ATOM 4762 N N . VAL B 1 226 ? 6.418 7.398 -6.645 1 93.5 226 VAL B N 1
ATOM 4763 C CA . VAL B 1 226 ? 5.156 7.617 -7.34 1 93.5 226 VAL B CA 1
ATOM 4764 C C . VAL B 1 226 ? 4.066 7.984 -6.332 1 93.5 226 VAL B C 1
ATOM 4766 O O . VAL B 1 226 ? 3.664 7.148 -5.516 1 93.5 226 VAL B O 1
ATOM 4769 N N . LEU B 1 227 ? 3.65 9.266 -6.406 1 93.38 227 LEU B N 1
ATOM 4770 C CA . LEU B 1 227 ? 2.594 9.719 -5.508 1 93.38 227 LEU B CA 1
ATOM 4771 C C . LEU B 1 227 ? 1.27 9.039 -5.84 1 93.38 227 LEU B C 1
ATOM 4773 O O . LEU B 1 227 ? 1.013 8.703 -7 1 93.38 227 LEU B O 1
ATOM 4777 N N . SER B 1 228 ? 0.487 8.781 -4.789 1 89.56 228 SER B N 1
ATOM 4778 C CA . SER B 1 228 ? -0.871 8.32 -5.059 1 89.56 228 SER B CA 1
ATOM 4779 C C . SER B 1 228 ? -1.643 9.336 -5.895 1 89.56 228 SER B C 1
ATOM 4781 O O . SER B 1 228 ? -1.346 10.531 -5.859 1 89.56 228 SER B O 1
ATOM 4783 N N . SER B 1 229 ? -2.645 8.844 -6.625 1 84.31 229 SER B N 1
ATOM 4784 C CA . SER B 1 229 ? -3.477 9.758 -7.406 1 84.31 229 SER B CA 1
ATOM 4785 C C . SER B 1 229 ? -4.199 10.75 -6.504 1 84.31 229 SER B C 1
ATOM 4787 O O . SER B 1 229 ? -4.391 11.914 -6.879 1 84.31 229 SER B O 1
ATOM 4789 N N . TRP B 1 230 ? -4.5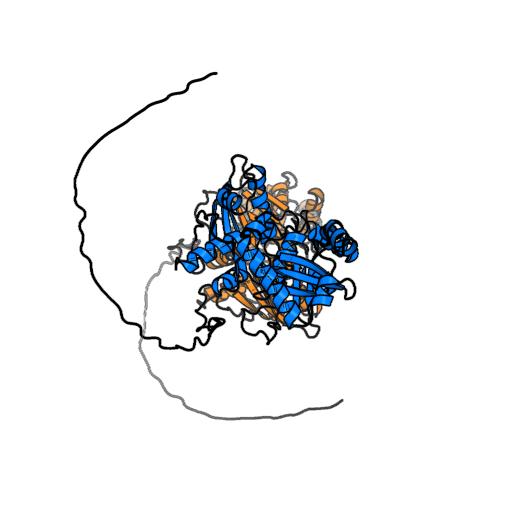04 10.32 -5.371 1 83.62 230 TRP B N 1
ATOM 4790 C CA . TRP B 1 230 ? -5.195 11.18 -4.414 1 83.62 230 TRP B CA 1
ATOM 4791 C C . TRP B 1 230 ? -4.32 12.367 -4.016 1 83.62 230 TRP B C 1
ATOM 4793 O O . TRP B 1 230 ? -4.742 13.516 -4.117 1 83.62 230 TRP B O 1
ATOM 4803 N N . THR B 1 231 ? -3.139 12.047 -3.598 1 86.06 231 THR B N 1
ATOM 4804 C CA . THR B 1 231 ? -2.209 13.086 -3.174 1 86.06 231 THR B CA 1
ATOM 4805 C C . THR B 1 231 ? -1.888 14.031 -4.328 1 86.06 231 THR B C 1
ATOM 4807 O O . THR B 1 231 ? -1.891 15.25 -4.16 1 86.06 231 THR B O 1
ATOM 4810 N N . TYR B 1 232 ? -1.697 13.477 -5.441 1 89.44 232 TYR B N 1
ATOM 4811 C CA . TYR B 1 232 ? -1.32 14.258 -6.613 1 89.44 232 TYR B CA 1
ATOM 4812 C C . TYR B 1 232 ? -2.457 15.18 -7.047 1 89.44 232 TYR B C 1
ATOM 4814 O O . TYR B 1 232 ? -2.225 16.328 -7.406 1 89.44 232 TYR B O 1
ATOM 4822 N N . ASP B 1 233 ? -3.678 14.656 -6.953 1 84.38 233 ASP B N 1
ATOM 4823 C CA . ASP B 1 233 ? -4.852 15.438 -7.332 1 84.38 233 ASP B CA 1
ATOM 4824 C C . ASP B 1 233 ? -5.039 16.625 -6.402 1 84.38 233 ASP B C 1
ATOM 4826 O O . ASP B 1 233 ? -5.457 17.703 -6.836 1 84.38 233 ASP B O 1
ATOM 4830 N N . LEU B 1 234 ? -4.777 16.422 -5.203 1 86.88 234 LEU B N 1
ATOM 4831 C CA . LEU B 1 234 ? -4.867 17.516 -4.242 1 86.88 234 LEU B CA 1
ATOM 4832 C C . LEU B 1 234 ? -3.873 18.625 -4.582 1 86.88 234 LEU B C 1
ATOM 4834 O O . LEU B 1 234 ? -4.184 19.812 -4.441 1 86.88 234 LEU B O 1
ATOM 4838 N N . LEU B 1 235 ? -2.703 18.234 -5.031 1 89.44 235 LEU B N 1
ATOM 4839 C CA . LEU B 1 235 ? -1.671 19.203 -5.379 1 89.44 235 LEU B CA 1
ATOM 4840 C C . LEU B 1 235 ? -2.057 19.984 -6.629 1 89.44 235 LEU B C 1
ATOM 4842 O O . LEU B 1 235 ? -1.927 21.219 -6.664 1 89.44 235 LEU B O 1
ATOM 4846 N N . LEU B 1 236 ? -2.609 19.344 -7.582 1 86.31 236 LEU B N 1
ATOM 4847 C CA . LEU B 1 236 ? -2.949 19.969 -8.852 1 86.31 236 LEU B CA 1
ATOM 4848 C C . LEU B 1 236 ? -4.172 20.859 -8.703 1 86.31 236 LEU B C 1
ATOM 4850 O O . LEU B 1 236 ? -4.301 21.875 -9.406 1 86.31 236 LEU B O 1
ATOM 4854 N N . SER B 1 237 ? -5.043 20.453 -7.82 1 86 237 SER B N 1
ATOM 4855 C CA . SER B 1 237 ? -6.238 21.25 -7.594 1 86 237 SER B CA 1
ATOM 4856 C C . SER B 1 237 ? -5.965 22.391 -6.617 1 86 237 SER B C 1
ATOM 4858 O O . SER B 1 237 ? -6.895 23.062 -6.168 1 86 237 SER B O 1
ATOM 4860 N N . ARG B 1 238 ? -4.762 22.516 -6.219 1 87.31 238 ARG B N 1
ATOM 4861 C CA . ARG B 1 238 ? -4.285 23.578 -5.352 1 87.31 238 ARG B CA 1
ATOM 4862 C C . ARG B 1 238 ? -4.984 23.547 -3.994 1 87.31 238 ARG B C 1
ATOM 4864 O O . ARG B 1 238 ? -5.316 24.594 -3.428 1 87.31 238 ARG B O 1
ATOM 4871 N N . ARG B 1 239 ? -5.359 22.422 -3.678 1 90.06 239 ARG B N 1
ATOM 4872 C CA . ARG B 1 239 ? -5.816 22.203 -2.309 1 90.06 239 ARG B CA 1
ATOM 4873 C C . ARG B 1 239 ? -4.637 21.969 -1.369 1 90.06 239 ARG B C 1
ATOM 4875 O O . ARG B 1 239 ? -4.523 20.922 -0.75 1 90.06 239 ARG B O 1
ATOM 4882 N N . ILE B 1 240 ? -3.852 23.062 -1.262 1 94.75 240 ILE B N 1
ATOM 4883 C CA . ILE B 1 240 ? -2.584 23.016 -0.541 1 94.75 240 ILE B CA 1
ATOM 4884 C C . ILE B 1 240 ? -2.436 24.266 0.315 1 94.75 240 ILE B C 1
ATOM 4886 O O . ILE B 1 240 ? -3.111 25.281 0.08 1 94.75 240 ILE B O 1
ATOM 4890 N N . LEU B 1 241 ? -1.66 24.188 1.326 1 96 241 LEU B N 1
ATOM 4891 C CA . LEU B 1 241 ? -1.24 25.344 2.105 1 96 241 LEU B CA 1
ATOM 4892 C C . LEU B 1 241 ? 0.28 25.469 2.127 1 96 241 LEU B C 1
ATOM 4894 O O . LEU B 1 241 ? 0.988 24.469 1.992 1 96 241 LEU B O 1
ATOM 4898 N N . THR B 1 242 ? 0.701 26.656 2.191 1 96.19 242 THR B N 1
ATOM 4899 C CA . THR B 1 242 ? 2.119 26.953 2.371 1 96.19 242 THR B CA 1
ATOM 4900 C C . THR B 1 242 ? 2.504 26.875 3.848 1 96.19 242 THR B C 1
ATOM 4902 O O . THR B 1 242 ? 1.854 27.484 4.695 1 96.19 242 THR B O 1
ATOM 4905 N N . LEU B 1 243 ? 3.518 26.109 4.133 1 96.69 243 LEU B N 1
ATOM 4906 C CA . LEU B 1 243 ? 4.004 26 5.5 1 96.69 243 LEU B CA 1
ATOM 4907 C C . LEU B 1 243 ? 5.184 26.938 5.746 1 96.69 243 LEU B C 1
ATOM 4909 O O . LEU B 1 243 ? 5.879 27.328 4.805 1 96.69 243 LEU B O 1
ATOM 4913 N N . HIS B 1 244 ? 5.316 27.344 7.008 1 96.06 244 HIS B N 1
ATOM 4914 C CA . HIS B 1 244 ? 6.547 28 7.418 1 96.06 244 HIS B CA 1
ATOM 4915 C C . HIS B 1 244 ? 7.723 27.031 7.422 1 96.06 244 HIS B C 1
ATOM 4917 O O . HIS B 1 244 ? 7.598 25.906 7.879 1 96.06 244 HIS B O 1
ATOM 4923 N N . PRO B 1 245 ? 8.914 27.469 6.918 1 95.5 245 PRO B N 1
ATOM 4924 C CA . PRO B 1 245 ? 10.07 26.578 6.914 1 95.5 245 PRO B CA 1
ATOM 4925 C C . PRO B 1 245 ? 10.445 26.094 8.312 1 95.5 245 PRO B C 1
ATOM 4927 O O . PRO B 1 245 ? 11.008 25 8.461 1 95.5 245 PRO B O 1
ATOM 4930 N N . GLY B 1 246 ? 10.117 26.906 9.336 1 96.12 246 GLY B N 1
ATOM 4931 C CA . GLY B 1 246 ? 10.391 26.531 10.719 1 96.12 246 GLY B CA 1
ATOM 4932 C C . GLY B 1 246 ? 9.664 25.281 11.156 1 96.12 246 GLY B C 1
ATOM 4933 O O . GLY B 1 246 ? 9.977 24.688 12.195 1 96.12 246 GLY B O 1
ATOM 4934 N N . TYR B 1 247 ? 8.719 24.828 10.336 1 97.44 247 TYR B N 1
ATOM 4935 C CA . TYR B 1 247 ? 8.031 23.562 10.602 1 97.44 247 TYR B CA 1
ATOM 4936 C C . TYR B 1 247 ? 9.023 22.422 10.758 1 97.44 247 TYR B C 1
ATOM 4938 O O . TYR B 1 247 ? 8.859 21.578 11.641 1 97.44 247 TYR B O 1
ATOM 4946 N N . PHE B 1 248 ? 10.07 22.391 9.961 1 97.44 248 PHE B N 1
ATOM 4947 C CA . PHE B 1 248 ? 11.016 21.281 9.938 1 97.44 248 PHE B CA 1
ATOM 4948 C C . PHE B 1 248 ? 11.898 21.297 11.172 1 97.44 248 PHE B C 1
ATOM 4950 O O . PHE B 1 248 ? 12.594 20.328 11.461 1 97.44 248 PHE B O 1
ATOM 4957 N N . ASP B 1 249 ? 11.898 22.359 11.969 1 96.5 249 ASP B N 1
ATOM 4958 C CA . ASP B 1 249 ? 12.703 22.484 13.18 1 96.5 249 ASP B CA 1
ATOM 4959 C C . ASP B 1 249 ? 11.977 21.875 14.375 1 96.5 249 ASP B C 1
ATOM 4961 O O . ASP B 1 249 ? 12.586 21.641 15.43 1 96.5 249 ASP B O 1
ATOM 4965 N N . LEU B 1 250 ? 10.695 21.641 14.211 1 97.12 250 LEU B N 1
ATOM 4966 C CA . LEU B 1 250 ? 9.922 21.062 15.297 1 97.12 250 LEU B CA 1
ATOM 4967 C C . LEU B 1 250 ? 10.289 19.594 15.5 1 97.12 250 LEU B C 1
ATOM 4969 O O . LEU B 1 250 ? 10.055 18.766 14.617 1 97.12 250 LEU B O 1
ATOM 4973 N N . GLY B 1 251 ? 10.719 19.281 16.688 1 95.25 251 GLY B N 1
ATOM 4974 C CA . GLY B 1 251 ? 11.281 17.969 16.906 1 95.25 251 GLY B CA 1
ATOM 4975 C C . GLY B 1 251 ? 10.289 16.984 17.516 1 95.25 251 GLY B C 1
ATOM 4976 O O . GLY B 1 251 ? 10.523 15.773 17.516 1 95.25 251 GLY B O 1
ATOM 4977 N N . GLN B 1 252 ? 9.211 17.531 18.016 1 96 252 GLN B N 1
ATOM 4978 C CA . GLN B 1 252 ? 8.211 16.656 18.625 1 96 252 GLN B CA 1
ATOM 4979 C C . GLN B 1 252 ? 7.012 16.469 17.703 1 96 252 GLN B C 1
ATOM 4981 O O . GLN B 1 252 ? 6.574 17.422 17.047 1 96 252 GLN B O 1
ATOM 4986 N N . GLY B 1 253 ? 6.543 15.172 17.656 1 97.06 253 GLY B N 1
ATOM 4987 C CA . GLY B 1 253 ? 5.418 14.852 16.797 1 97.06 253 GLY B CA 1
ATOM 4988 C C . GLY B 1 253 ? 4.184 15.688 17.078 1 97.06 253 GLY B C 1
ATOM 4989 O O . GLY B 1 253 ? 3.533 16.188 16.156 1 97.06 253 GLY B O 1
ATOM 4990 N N . LEU B 1 254 ? 3.92 15.844 18.344 1 97.62 254 LEU B N 1
ATOM 4991 C CA . LEU B 1 254 ? 2.725 16.594 18.703 1 97.62 254 LEU B CA 1
ATOM 4992 C C . LEU B 1 254 ? 2.846 18.062 18.266 1 97.62 254 LEU B C 1
ATOM 4994 O O . LEU B 1 254 ? 1.873 18.656 17.797 1 97.62 254 LEU B O 1
ATOM 4998 N N . GLU B 1 255 ? 4 18.641 18.422 1 97.69 255 GLU B N 1
ATOM 4999 C CA . GLU B 1 255 ? 4.207 20.016 18 1 97.69 255 GLU B CA 1
ATOM 5000 C C . GLU B 1 255 ? 3.936 20.188 16.5 1 97.69 255 GLU B C 1
ATOM 5002 O O . GLU B 1 255 ? 3.301 21.156 16.094 1 97.69 255 GLU B O 1
ATOM 5007 N N . ARG B 1 256 ? 4.383 19.266 15.734 1 98 256 ARG B N 1
ATOM 5008 C CA . ARG B 1 256 ? 4.145 19.312 14.297 1 98 256 ARG B CA 1
ATOM 5009 C C . ARG B 1 256 ? 2.654 19.219 13.984 1 98 256 ARG B C 1
ATOM 5011 O O . ARG B 1 256 ? 2.146 19.953 13.133 1 98 256 ARG B O 1
ATOM 5018 N N . ARG B 1 257 ? 2.045 18.312 14.695 1 98.5 257 ARG B N 1
ATOM 5019 C CA . ARG B 1 257 ? 0.618 18.125 14.453 1 98.5 257 ARG B CA 1
ATOM 5020 C C . ARG B 1 257 ? -0.182 19.344 14.883 1 98.5 257 ARG B C 1
ATOM 5022 O O . ARG B 1 257 ? -1.132 19.75 14.211 1 98.5 257 ARG B O 1
ATOM 5029 N N . LEU B 1 258 ? 0.176 19.953 16 1 98.38 258 LEU B N 1
ATOM 5030 C CA . LEU B 1 258 ? -0.478 21.172 16.453 1 98.38 258 LEU B CA 1
ATOM 5031 C C . LEU B 1 258 ? -0.3 22.297 15.43 1 98.38 258 LEU B C 1
ATOM 5033 O O . LEU B 1 258 ? -1.239 23.047 15.156 1 98.38 258 LEU B O 1
ATOM 5037 N N . TYR B 1 259 ? 0.89 22.359 14.883 1 98.31 259 TYR B N 1
ATOM 5038 C CA . TYR B 1 259 ? 1.134 23.359 13.828 1 98.31 259 TYR B CA 1
ATOM 5039 C C . TYR B 1 259 ? 0.23 23.109 12.633 1 98.31 259 TYR B C 1
ATOM 5041 O O . TYR B 1 259 ? -0.368 24.047 12.094 1 98.31 259 TYR B O 1
ATOM 5049 N N . ASP B 1 260 ? 0.119 21.812 12.234 1 97.94 260 ASP B N 1
ATOM 5050 C CA . ASP B 1 260 ? -0.746 21.438 11.117 1 97.94 260 ASP B CA 1
ATOM 5051 C C . ASP B 1 260 ? -2.172 21.938 11.344 1 97.94 260 ASP B C 1
ATOM 5053 O O . ASP B 1 260 ? -2.77 22.547 10.453 1 97.94 260 ASP B O 1
ATOM 5057 N N . LEU B 1 261 ? -2.645 21.688 12.484 1 98 261 LEU B N 1
ATOM 5058 C CA . LEU B 1 261 ? -4.035 21.984 12.805 1 98 261 LEU B CA 1
ATOM 5059 C C . LEU B 1 261 ? -4.25 23.5 12.891 1 98 261 LEU B C 1
ATOM 5061 O O . LEU B 1 261 ? -5.262 24.016 12.414 1 98 261 LEU B O 1
ATOM 5065 N N . ALA B 1 262 ? -3.316 24.172 13.484 1 97.88 262 ALA B N 1
ATOM 5066 C CA . ALA B 1 262 ? -3.406 25.625 13.539 1 97.88 262 ALA B CA 1
ATOM 5067 C C . ALA B 1 262 ? -3.395 26.234 12.141 1 97.88 262 ALA B C 1
ATOM 5069 O O . ALA B 1 262 ? -4.203 27.125 11.828 1 97.88 262 ALA B O 1
ATOM 5070 N N . LYS B 1 263 ? -2.477 25.75 11.328 1 96.81 263 LYS B N 1
ATOM 5071 C CA . LYS B 1 263 ? -2.35 26.234 9.961 1 96.81 263 LYS B CA 1
ATOM 5072 C C . LYS B 1 263 ? -3.637 26.016 9.172 1 96.81 263 LYS B C 1
ATOM 5074 O O . LYS B 1 263 ? -4.102 26.906 8.461 1 96.81 263 LYS B O 1
ATOM 5079 N N . LYS B 1 264 ? -4.211 24.875 9.32 1 95.88 264 LYS B N 1
ATOM 5080 C CA . LYS B 1 264 ? -5.414 24.516 8.578 1 95.88 264 LYS B CA 1
ATOM 5081 C C . LYS B 1 264 ? -6.617 25.312 9.055 1 95.88 264 LYS B C 1
ATOM 5083 O O . LYS B 1 264 ? -7.406 25.797 8.234 1 95.88 264 LYS B O 1
ATOM 5088 N N . HIS B 1 265 ? -6.777 25.531 10.305 1 96.19 265 HIS B N 1
ATOM 5089 C CA . HIS B 1 265 ? -8.047 26.016 10.844 1 96.19 265 HIS B CA 1
ATOM 5090 C C . HIS B 1 265 ? -8.008 27.516 11.094 1 96.19 265 HIS B C 1
ATOM 5092 O O . HIS B 1 265 ? -9.055 28.172 11.117 1 96.19 265 HIS B O 1
ATOM 5098 N N . CYS B 1 266 ? -6.871 28.062 11.352 1 95.31 266 CYS B N 1
ATOM 5099 C CA . CYS B 1 266 ? -6.805 29.5 11.617 1 95.31 266 CYS B CA 1
ATOM 5100 C C . CYS B 1 266 ? -7.035 30.297 10.344 1 95.31 266 CYS B C 1
ATOM 5102 O O . CYS B 1 266 ? -7.715 31.328 10.367 1 95.31 266 CYS B O 1
ATOM 5104 N N . GLY B 1 267 ? -6.457 29.797 9.195 1 90.19 267 GLY B N 1
ATOM 5105 C CA . GLY B 1 267 ? -6.602 30.531 7.953 1 90.19 267 GLY B CA 1
ATOM 5106 C C . GLY B 1 267 ? -6.09 31.953 8.039 1 90.19 267 GLY B C 1
ATOM 5107 O O . GLY B 1 267 ? -4.957 32.188 8.461 1 90.19 267 GLY B O 1
ATOM 5108 N N . ASP B 1 268 ? -7.043 32.906 7.727 1 90.25 268 ASP B N 1
ATOM 5109 C CA . ASP B 1 268 ? -6.652 34.312 7.73 1 90.25 268 ASP B CA 1
ATOM 5110 C C . ASP B 1 268 ? -7.066 35 9.039 1 90.25 268 ASP B C 1
ATOM 5112 O O . ASP B 1 268 ? -6.805 36.188 9.234 1 90.25 268 ASP B O 1
ATOM 5116 N N . LYS B 1 269 ? -7.578 34.281 9.891 1 96.19 269 LYS B N 1
ATOM 5117 C CA . LYS B 1 269 ? -7.98 34.844 11.18 1 96.19 269 LYS B CA 1
ATOM 5118 C C . LYS B 1 269 ? -6.77 35.094 12.078 1 96.19 269 LYS B C 1
ATOM 5120 O O . LYS B 1 269 ? -5.699 34.5 11.852 1 96.19 269 LYS B O 1
ATOM 5125 N N . LEU B 1 270 ? -7.035 35.906 13.031 1 97.69 270 LEU B N 1
ATOM 5126 C CA . LEU B 1 270 ? -5.961 36.281 13.945 1 97.69 270 LEU B CA 1
ATOM 5127 C C . LEU B 1 270 ? -5.809 35.219 15.047 1 97.69 270 LEU B C 1
ATOM 5129 O O . LEU B 1 270 ? -4.758 35.125 15.68 1 97.69 270 LEU B O 1
ATOM 5133 N N . TRP B 1 271 ? -6.883 34.5 15.312 1 97.62 271 TRP B N 1
ATOM 5134 C CA . TRP B 1 271 ? -6.836 33.375 16.234 1 97.62 271 TRP B CA 1
ATOM 5135 C C . TRP B 1 271 ? -7.957 32.375 15.938 1 97.62 271 TRP B C 1
ATOM 5137 O O . TRP B 1 271 ? -8.891 32.688 15.188 1 97.62 271 TRP B O 1
ATOM 5147 N N . PHE B 1 272 ? -7.699 31.125 16.375 1 96.31 272 PHE B N 1
ATOM 5148 C CA . PHE B 1 272 ? -8.633 30.016 16.234 1 96.31 272 PHE B CA 1
ATOM 5149 C C . PHE B 1 272 ? -8.789 29.266 17.547 1 96.31 272 PHE B C 1
ATOM 5151 O O . PHE B 1 272 ? -7.812 29.078 18.281 1 96.31 272 PHE B O 1
ATOM 5158 N N . LYS B 1 273 ? -10.047 28.953 17.938 1 97.31 273 LYS B N 1
ATOM 5159 C CA . LYS B 1 273 ? -10.281 28.188 19.156 1 97.31 273 LYS B CA 1
ATOM 5160 C C . LYS B 1 273 ? -10.867 26.812 18.844 1 97.31 273 LYS B C 1
ATOM 5162 O O . LYS B 1 273 ? -11.641 26.672 17.891 1 97.31 273 LYS B O 1
ATOM 5167 N N . ILE B 1 274 ? -10.531 25.844 19.656 1 97.94 274 ILE B N 1
ATOM 5168 C CA . ILE B 1 274 ? -11.016 24.484 19.484 1 97.94 274 ILE B CA 1
ATOM 5169 C C . ILE B 1 274 ? -11.125 23.812 20.859 1 97.94 274 ILE B C 1
ATOM 5171 O O . ILE B 1 274 ? -10.273 24.016 21.719 1 97.94 274 ILE B O 1
ATOM 5175 N N . GLY B 1 275 ? -12.164 23.031 21.016 1 98.12 275 GLY B N 1
ATOM 5176 C CA . GLY B 1 275 ? -12.273 22.266 22.25 1 98.12 275 GLY B CA 1
ATOM 5177 C C . GLY B 1 275 ? -11.133 21.281 22.438 1 98.12 275 GLY B C 1
ATOM 5178 O O . GLY B 1 275 ? -10.656 20.672 21.469 1 98.12 275 GLY B O 1
ATOM 5179 N N . LEU B 1 276 ? -10.766 21.125 23.688 1 97.69 276 LEU B N 1
ATOM 5180 C CA . LEU B 1 276 ? -9.648 20.234 24 1 97.69 276 LEU B CA 1
ATOM 5181 C C . LEU B 1 276 ? -9.914 18.828 23.484 1 97.69 276 LEU B C 1
ATOM 5183 O O . LEU B 1 276 ? -9.031 18.203 22.906 1 97.69 276 LEU B O 1
ATOM 5187 N N . GLU B 1 277 ? -11.094 18.328 23.656 1 96.25 277 GLU B N 1
ATOM 5188 C CA . GLU B 1 277 ? -11.438 16.969 23.219 1 96.25 277 GLU B CA 1
ATOM 5189 C C . GLU B 1 277 ? -11.414 16.859 21.688 1 96.25 277 GLU B C 1
ATOM 5191 O O . GLU B 1 277 ? -10.969 15.859 21.141 1 96.25 277 GLU B O 1
ATOM 5196 N N . LYS B 1 278 ? -11.914 17.844 21.062 1 96.56 278 LYS B N 1
ATOM 5197 C CA . LYS B 1 278 ? -11.906 17.844 19.609 1 96.56 278 LYS B CA 1
ATOM 5198 C C . LYS B 1 278 ? -10.477 17.906 19.062 1 96.56 278 LYS B C 1
ATOM 5200 O O . LYS B 1 278 ? -10.148 17.203 18.109 1 96.56 278 LYS B O 1
ATOM 5205 N N . LEU B 1 279 ? -9.703 18.75 19.719 1 97.88 279 LEU B N 1
ATOM 5206 C CA . LEU B 1 279 ? -8.305 18.828 19.328 1 97.88 279 LEU B CA 1
ATOM 5207 C C . LEU B 1 279 ? -7.605 17.484 19.516 1 97.88 279 LEU B C 1
ATOM 5209 O O . LEU B 1 279 ? -6.812 17.062 18.672 1 97.88 279 LEU B O 1
ATOM 5213 N N . TYR B 1 280 ? -7.859 16.891 20.641 1 97 280 TYR B N 1
ATOM 5214 C CA . TYR B 1 280 ? -7.332 15.578 20.953 1 97 280 TYR B CA 1
ATOM 5215 C C . TYR B 1 280 ? -7.684 14.578 19.859 1 97 280 TYR B C 1
ATOM 5217 O O . TYR B 1 280 ? -6.809 13.875 19.344 1 97 280 TYR B O 1
ATOM 5225 N N . GLY B 1 281 ? -8.867 14.562 19.469 1 95.56 281 GLY B N 1
ATOM 5226 C CA . GLY B 1 281 ? -9.305 13.68 18.406 1 95.56 281 GLY B CA 1
ATOM 5227 C C . GLY B 1 281 ? -8.617 13.969 17.078 1 95.56 281 GLY B C 1
ATOM 5228 O O . GLY B 1 281 ? -8.164 13.039 16.391 1 95.56 281 GLY B O 1
ATOM 5229 N N . LYS B 1 282 ? -8.484 15.219 16.734 1 96.31 282 LYS B N 1
ATOM 5230 C CA . LYS B 1 282 ? -7.891 15.625 15.453 1 96.31 282 LYS B CA 1
ATOM 5231 C C . LYS B 1 282 ? -6.383 15.391 15.453 1 96.31 282 LYS B C 1
ATOM 5233 O O . LYS B 1 282 ? -5.766 15.289 14.391 1 96.31 282 LYS B O 1
ATOM 5238 N N . SER B 1 283 ? -5.832 15.344 16.609 1 97.25 283 SER B N 1
ATOM 5239 C CA . SER B 1 283 ? -4.387 15.164 16.703 1 97.25 283 SER B CA 1
ATOM 5240 C C . SER B 1 283 ? -3.988 13.734 16.375 1 97.25 283 SER B C 1
ATOM 5242 O O . SER B 1 283 ? -2.875 13.492 15.891 1 97.25 283 SER B O 1
ATOM 5244 N N . GLY B 1 284 ? -4.816 12.82 16.656 1 94.88 284 GLY B N 1
ATOM 5245 C CA . GLY B 1 284 ? -4.477 11.414 16.484 1 94.88 284 GLY B CA 1
ATOM 5246 C C . GLY B 1 284 ? -3.527 10.891 17.547 1 94.88 284 GLY B C 1
ATOM 5247 O O . GLY B 1 284 ? -2.867 9.867 17.344 1 94.88 284 GLY B O 1
ATOM 5248 N N . SER B 1 285 ? -3.449 11.562 18.672 1 94.56 285 SER B N 1
ATOM 5249 C CA . SER B 1 285 ? -2.549 11.148 19.75 1 94.56 285 SER B CA 1
ATOM 5250 C C . SER B 1 285 ? -2.941 9.781 20.312 1 94.56 285 SER B C 1
ATOM 5252 O O . SER B 1 285 ? -4.129 9.484 20.469 1 94.56 285 SER B O 1
ATOM 5254 N N . ALA B 1 286 ? -1.919 8.977 20.562 1 91.06 286 ALA B N 1
ATOM 5255 C CA . ALA B 1 286 ? -2.133 7.645 21.125 1 91.06 286 ALA B CA 1
ATOM 5256 C C . ALA B 1 286 ? -2.186 7.695 22.641 1 91.06 286 ALA B C 1
ATOM 5258 O O . ALA B 1 286 ? -2.559 6.715 23.297 1 91.06 286 ALA B O 1
ATOM 5259 N N . GLN B 1 287 ? -1.868 8.82 23.156 1 92 287 GLN B N 1
ATOM 5260 C CA . GLN B 1 287 ? -1.823 8.953 24.609 1 92 287 GLN B CA 1
ATOM 5261 C C . GLN B 1 287 ? -3.213 9.227 25.188 1 92 287 GLN B C 1
ATOM 5263 O O . GLN B 1 287 ? -4.113 9.656 24.453 1 92 287 GLN B O 1
ATOM 5268 N N . ALA B 1 288 ? -3.332 8.93 26.453 1 95.44 288 ALA B N 1
ATOM 5269 C CA . ALA B 1 288 ? -4.559 9.328 27.141 1 95.44 288 ALA B CA 1
ATOM 5270 C C . ALA B 1 288 ? -4.707 10.844 27.156 1 95.44 288 ALA B C 1
ATOM 5272 O O . ALA B 1 288 ? -3.713 11.57 27.078 1 95.44 288 ALA B O 1
ATOM 5273 N N . LEU B 1 289 ? -5.945 11.273 27.297 1 95.69 289 LEU B N 1
ATOM 5274 C CA . LEU B 1 289 ? -6.27 12.695 27.234 1 95.69 289 LEU B CA 1
ATOM 5275 C C . LEU B 1 289 ? -5.465 13.477 28.281 1 95.69 289 LEU B C 1
ATOM 5277 O O . LEU B 1 289 ? -5.008 14.594 28 1 95.69 289 LEU B O 1
ATOM 5281 N N . LYS B 1 290 ? -5.258 12.883 29.406 1 95 290 LYS B N 1
ATOM 5282 C CA . LYS B 1 290 ? -4.535 13.586 30.469 1 95 290 LYS B CA 1
ATOM 5283 C C . LYS B 1 290 ? -3.084 13.836 30.078 1 95 290 LYS B C 1
ATOM 5285 O O . LYS B 1 290 ? -2.533 14.906 30.359 1 95 290 LYS B O 1
ATOM 5290 N N . TYR B 1 291 ? -2.467 12.859 29.453 1 96 291 TYR B N 1
ATOM 5291 C CA . TYR B 1 291 ? -1.079 13.016 29.031 1 96 291 TYR B CA 1
ATOM 5292 C C . TYR B 1 291 ? -0.979 13.914 27.812 1 96 291 TYR B C 1
ATOM 5294 O O . TYR B 1 291 ? -0.009 14.664 27.656 1 96 291 TYR B O 1
ATOM 5302 N N . PHE B 1 292 ? -2.029 13.844 27 1 97 292 PHE B N 1
ATOM 5303 C CA . PHE B 1 292 ? -2.104 14.789 25.891 1 97 292 PHE B CA 1
ATOM 5304 C C . PHE B 1 292 ? -2.135 16.219 26.391 1 97 292 PHE B C 1
ATOM 5306 O O . PHE B 1 292 ? -1.405 17.078 25.891 1 97 292 PHE B O 1
ATOM 5313 N N . ARG B 1 293 ? -2.959 16.453 27.328 1 96.94 293 ARG B N 1
ATOM 5314 C CA . ARG B 1 293 ? -3.066 17.781 27.906 1 96.94 293 ARG B CA 1
ATOM 5315 C C . ARG B 1 293 ? -1.734 18.234 28.5 1 96.94 293 ARG B C 1
ATOM 5317 O O . ARG B 1 293 ? -1.336 19.391 28.344 1 96.94 293 ARG B O 1
ATOM 5324 N N . ARG B 1 294 ? -1.079 17.359 29.156 1 96.94 294 ARG B N 1
ATOM 5325 C CA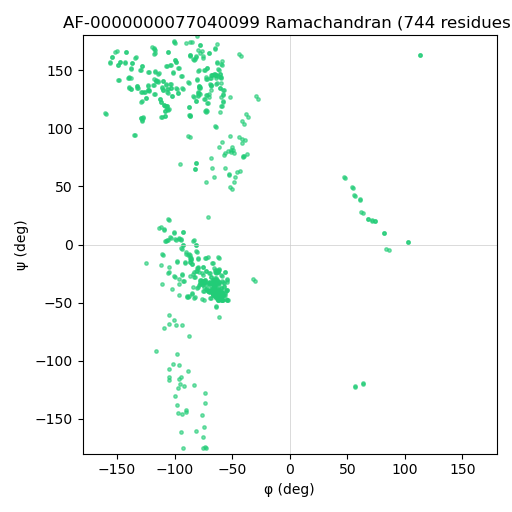 . ARG B 1 294 ? 0.236 17.656 29.719 1 96.94 294 ARG B CA 1
ATOM 5326 C C . ARG B 1 294 ? 1.213 18.078 28.625 1 96.94 294 ARG B C 1
ATOM 5328 O O . ARG B 1 294 ? 1.905 19.094 28.766 1 96.94 294 ARG B O 1
ATOM 5335 N N . ASP B 1 295 ? 1.231 17.312 27.578 1 96.56 295 ASP B N 1
ATOM 5336 C CA . ASP B 1 295 ? 2.158 17.594 26.484 1 96.56 295 ASP B CA 1
ATOM 5337 C C . ASP B 1 295 ? 1.767 18.875 25.75 1 96.56 295 ASP B C 1
ATOM 5339 O O . ASP B 1 295 ? 2.631 19.594 25.25 1 96.56 295 ASP B O 1
ATOM 5343 N N . LEU B 1 296 ? 0.503 19.141 25.703 1 97.69 296 LEU B N 1
ATOM 5344 C CA . LEU B 1 296 ? 0.01 20.375 25.125 1 97.69 296 LEU B CA 1
ATOM 5345 C C . LEU B 1 296 ? 0.488 21.594 25.922 1 97.69 296 LEU B C 1
ATOM 5347 O O . LEU B 1 296 ? 0.927 22.594 25.344 1 97.69 296 LEU B O 1
ATOM 5351 N N . ILE B 1 297 ? 0.407 21.484 27.188 1 96.88 297 ILE B N 1
ATOM 5352 C CA . ILE B 1 297 ? 0.87 22.547 28.062 1 96.88 297 ILE B CA 1
ATOM 5353 C C . ILE B 1 297 ? 2.375 22.734 27.906 1 96.88 297 ILE B C 1
ATOM 5355 O O . ILE B 1 297 ? 2.863 23.875 27.844 1 96.88 297 ILE B O 1
ATOM 5359 N N . ALA B 1 298 ? 3.043 21.641 27.766 1 97 298 ALA B N 1
ATOM 5360 C CA . ALA B 1 298 ? 4.48 21.719 27.531 1 97 298 ALA B CA 1
ATOM 5361 C C . ALA B 1 298 ? 4.789 22.438 26.219 1 97 298 ALA B C 1
ATOM 5363 O O . ALA B 1 298 ? 5.719 23.234 26.141 1 97 298 ALA B O 1
ATOM 5364 N N . ALA B 1 299 ? 4.016 22.156 25.188 1 97.62 299 ALA B N 1
ATOM 5365 C CA . ALA B 1 299 ? 4.191 22.812 23.906 1 97.62 299 ALA B CA 1
ATOM 5366 C C . ALA B 1 299 ? 3.879 24.297 24 1 97.62 299 ALA B C 1
ATOM 5368 O O . ALA B 1 299 ? 4.562 25.125 23.375 1 97.62 299 ALA B O 1
ATOM 5369 N N . MET B 1 300 ? 2.871 24.609 24.766 1 97.62 300 MET B N 1
ATOM 5370 C CA . MET B 1 300 ? 2.51 26 24.984 1 97.62 300 MET B CA 1
ATOM 5371 C C . MET B 1 300 ? 3.654 26.766 25.656 1 97.62 300 MET B C 1
ATOM 5373 O O . MET B 1 300 ? 4.035 27.844 25.203 1 97.62 300 MET B O 1
ATOM 5377 N N . LYS B 1 301 ? 4.223 26.141 26.672 1 96.31 301 LYS B N 1
ATOM 5378 C CA . LYS B 1 301 ? 5.293 26.781 27.422 1 96.31 301 LYS B CA 1
ATOM 5379 C C . LYS B 1 301 ? 6.559 26.922 26.594 1 96.31 301 LYS B C 1
ATOM 5381 O O . LYS B 1 301 ? 7.27 27.922 26.688 1 96.31 301 LYS B O 1
ATOM 5386 N N . ALA B 1 302 ? 6.82 25.906 25.812 1 95.88 302 ALA B N 1
ATOM 5387 C CA . ALA B 1 302 ? 8.008 25.953 24.969 1 95.88 302 ALA B CA 1
ATOM 5388 C C . ALA B 1 302 ? 7.883 27.031 23.891 1 95.88 302 ALA B C 1
ATOM 5390 O O . ALA B 1 302 ? 8.883 27.609 23.469 1 95.88 302 ALA B O 1
ATOM 5391 N N . ASP B 1 303 ? 6.66 27.297 23.453 1 96.81 303 ASP B N 1
ATOM 5392 C CA . ASP B 1 303 ? 6.301 28.344 22.516 1 96.81 303 ASP B CA 1
ATOM 5393 C C . ASP B 1 303 ? 7.242 28.344 21.312 1 96.81 303 ASP B C 1
ATOM 5395 O O . ASP B 1 303 ? 7.84 29.375 20.984 1 96.81 303 ASP B O 1
ATOM 5399 N N . LYS B 1 304 ? 7.289 27.172 20.609 1 96.38 304 LYS B N 1
ATOM 5400 C CA . LYS B 1 304 ? 8.25 27.016 19.516 1 96.38 304 LYS B CA 1
ATOM 5401 C C . LYS B 1 304 ? 7.551 26.984 18.156 1 96.38 304 LYS B C 1
ATOM 5403 O O . LYS B 1 304 ? 8.211 26.984 17.125 1 96.38 304 LYS B O 1
ATOM 5408 N N . LEU B 1 305 ? 6.191 26.906 18.109 1 97.69 305 LEU B N 1
ATOM 5409 C CA . LEU B 1 305 ? 5.488 26.812 16.828 1 97.69 305 LEU B CA 1
ATOM 5410 C C . LEU B 1 305 ? 5.77 28.047 15.969 1 97.69 305 LEU B C 1
ATOM 5412 O O . LEU B 1 305 ? 5.598 29.172 16.422 1 97.69 305 LEU B O 1
ATOM 5416 N N . PRO B 1 306 ? 6.051 27.656 14.711 1 94.06 306 PRO B N 1
ATOM 5417 C CA . PRO B 1 306 ? 6.152 28.812 13.82 1 94.06 306 PRO B CA 1
ATOM 5418 C C . PRO B 1 306 ? 4.805 29.484 13.57 1 94.06 306 PRO B C 1
ATOM 5420 O O . PRO B 1 306 ? 3.791 28.812 13.406 1 94.06 306 PRO B O 1
ATOM 5423 N N . GLU B 1 307 ? 4.676 30.703 13.766 1 96.88 307 GLU B N 1
ATOM 5424 C CA . GLU B 1 307 ? 3.562 31.547 13.344 1 96.88 307 GLU B CA 1
ATOM 5425 C C . GLU B 1 307 ? 2.432 31.531 14.367 1 96.88 307 GLU B C 1
ATOM 5427 O O . GLU B 1 307 ? 1.393 32.156 14.164 1 96.88 307 GLU B O 1
ATOM 5432 N N . PHE B 1 308 ? 2.574 30.656 15.461 1 98.12 308 PHE B N 1
ATOM 5433 C CA . PHE B 1 308 ? 1.447 30.578 16.391 1 98.12 308 PHE B CA 1
ATOM 5434 C C . PHE B 1 308 ? 1.931 30.547 17.828 1 98.12 308 PHE B C 1
ATOM 5436 O O . PHE B 1 308 ? 2.945 29.906 18.141 1 98.12 308 PHE B O 1
ATOM 5443 N N . HIS B 1 309 ? 1.179 31.188 18.656 1 97.88 309 HIS B N 1
ATOM 5444 C CA . HIS B 1 309 ? 1.195 30.938 20.094 1 97.88 309 HIS B CA 1
ATOM 5445 C C . HIS B 1 309 ? 0.015 30.078 20.516 1 97.88 309 HIS B C 1
ATOM 5447 O O . HIS B 1 309 ? -1.06 30.141 19.922 1 97.88 309 HIS B O 1
ATOM 5453 N N . ILE B 1 310 ? 0.227 29.281 21.531 1 98.31 310 ILE B N 1
ATOM 5454 C CA . ILE B 1 310 ? -0.852 28.484 22.094 1 98.31 310 ILE B CA 1
ATOM 5455 C C . ILE B 1 310 ? -1.265 29.062 23.453 1 98.31 310 ILE B C 1
ATOM 5457 O O . ILE B 1 310 ? -0.414 29.484 24.234 1 98.31 310 ILE B O 1
ATOM 5461 N N . ALA B 1 311 ? -2.555 29.109 23.703 1 98 311 ALA B N 1
ATOM 5462 C CA . ALA B 1 311 ? -3.119 29.469 25 1 98 311 ALA B CA 1
ATOM 5463 C C . ALA B 1 311 ? -4.238 28.5 25.391 1 98 311 ALA B C 1
ATOM 5465 O O . ALA B 1 311 ? -4.754 27.766 24.531 1 98 311 ALA B O 1
ATOM 5466 N N . LEU B 1 312 ? -4.551 28.453 26.688 1 97.62 312 LEU B N 1
ATOM 5467 C CA . LEU B 1 312 ? -5.57 27.547 27.188 1 97.62 312 LEU B CA 1
ATOM 5468 C C . LEU B 1 312 ? -6.641 28.297 27.969 1 97.62 312 LEU B C 1
ATOM 5470 O O . LEU B 1 312 ? -6.32 29.141 28.812 1 97.62 312 LEU B O 1
ATOM 5474 N N . ASP B 1 313 ? -7.867 28.078 27.562 1 96.62 313 ASP B N 1
ATOM 5475 C CA . ASP B 1 313 ? -9.008 28.438 28.391 1 96.62 313 ASP B CA 1
ATOM 5476 C C . ASP B 1 313 ? -9.383 27.297 29.344 1 96.62 313 ASP B C 1
ATOM 5478 O O . ASP B 1 313 ? -10.188 26.438 28.984 1 96.62 313 ASP B O 1
ATOM 5482 N N . ASP B 1 314 ? -8.875 27.344 30.484 1 93.62 314 ASP B N 1
ATOM 5483 C CA . ASP B 1 314 ? -9.031 26.234 31.422 1 93.62 314 ASP B CA 1
ATOM 5484 C C . ASP B 1 314 ? -10.484 26.078 31.844 1 93.62 314 ASP B C 1
ATOM 5486 O O . ASP B 1 314 ? -10.945 24.969 32.125 1 93.62 314 ASP B O 1
ATOM 5490 N N . ASP B 1 315 ? -11.188 27.141 31.938 1 93.5 315 ASP B N 1
ATOM 5491 C CA . ASP B 1 315 ? -12.578 27.109 32.375 1 93.5 315 ASP B CA 1
ATOM 5492 C C . ASP B 1 315 ? -13.461 26.406 31.375 1 93.5 315 ASP B C 1
ATOM 5494 O O . ASP B 1 315 ? -14.391 25.672 31.75 1 93.5 315 ASP B O 1
ATOM 5498 N N . LYS B 1 316 ? -13.148 26.594 30.125 1 95.31 316 LYS B N 1
ATOM 5499 C CA . LYS B 1 316 ? -14.016 26.047 29.078 1 95.31 316 LYS B CA 1
ATOM 5500 C C . LYS B 1 316 ? -13.359 24.859 28.391 1 95.31 316 LYS B C 1
ATOM 5502 O O . LYS B 1 316 ? -13.898 24.328 27.422 1 95.31 316 LYS B O 1
ATOM 5507 N N . ALA B 1 317 ? -12.211 24.469 28.828 1 95.62 317 ALA B N 1
ATOM 5508 C CA . ALA B 1 317 ? -11.453 23.359 28.234 1 95.62 317 ALA B CA 1
ATOM 5509 C C . ALA B 1 317 ? -11.234 23.594 26.734 1 95.62 317 ALA B C 1
ATOM 5511 O O . ALA B 1 317 ? -11.539 22.719 25.922 1 95.62 317 ALA B O 1
ATOM 5512 N N . MET B 1 318 ? -10.789 24.781 26.453 1 97.88 318 MET B N 1
ATOM 5513 C CA . MET B 1 318 ? -10.531 25.172 25.062 1 97.88 318 MET B CA 1
ATOM 5514 C C . MET B 1 318 ? -9.055 25.484 24.844 1 97.88 318 MET B C 1
ATOM 5516 O O . MET B 1 318 ? -8.359 25.891 25.781 1 97.88 318 MET B O 1
ATOM 5520 N N . VAL B 1 319 ? -8.648 25.219 23.672 1 98.5 319 VAL B N 1
ATOM 5521 C CA . VAL B 1 319 ? -7.305 25.578 23.219 1 98.5 319 VAL B CA 1
ATOM 5522 C C . VAL B 1 319 ? -7.383 26.688 22.172 1 98.5 319 VAL B C 1
ATOM 5524 O O . VAL B 1 319 ? -8.234 26.641 21.281 1 98.5 319 VAL B O 1
ATOM 5527 N N . VAL B 1 320 ? -6.52 27.703 22.312 1 98.44 320 VAL B N 1
ATOM 5528 C CA . VAL B 1 320 ? -6.543 28.844 21.391 1 98.44 320 VAL B CA 1
ATOM 5529 C C . VAL B 1 320 ? -5.184 28.984 20.719 1 98.44 320 VAL B C 1
ATOM 5531 O O . VAL B 1 320 ? -4.145 28.922 21.391 1 98.44 320 VAL B O 1
ATOM 5534 N N . PHE B 1 321 ? -5.199 29.156 19.406 1 98.5 321 PHE B N 1
ATOM 5535 C CA . PHE B 1 321 ? -4.004 29.469 18.641 1 98.5 321 PHE B CA 1
ATOM 5536 C C . PHE B 1 321 ? -4.023 30.906 18.156 1 98.5 321 PHE B C 1
ATOM 5538 O O . PHE B 1 321 ? -4.941 31.312 17.438 1 98.5 321 PHE B O 1
ATOM 5545 N N . PHE B 1 322 ? -3.012 31.719 18.594 1 98 322 PHE B N 1
ATOM 5546 C CA . PHE B 1 322 ? -2.875 33.094 18.156 1 98 322 PHE B CA 1
ATOM 5547 C C . PHE B 1 322 ? -1.773 33.25 17.109 1 98 322 PHE B C 1
ATOM 5549 O O . PHE B 1 322 ? -0.685 32.688 17.281 1 98 322 PHE B O 1
ATOM 5556 N N . ARG B 1 323 ? -2.037 33.969 16.078 1 97.75 323 ARG B N 1
ATOM 5557 C CA . ARG B 1 323 ? -1.027 34.188 15.047 1 97.75 323 ARG B CA 1
ATOM 5558 C C . ARG B 1 323 ? 0.148 34.969 15.602 1 97.75 323 ARG B C 1
ATOM 5560 O O . ARG B 1 323 ? -0.032 35.844 16.453 1 97.75 323 ARG B O 1
ATOM 5567 N N . CYS B 1 324 ? 1.317 34.688 15.109 1 97.06 324 CYS B N 1
ATOM 5568 C CA . CYS B 1 324 ? 2.529 35.438 15.375 1 97.06 324 CYS B CA 1
ATOM 5569 C C . CYS B 1 324 ? 3.504 35.344 14.211 1 97.06 324 CYS B C 1
ATOM 5571 O O . CYS B 1 324 ? 3.236 34.656 13.227 1 97.06 324 CYS B O 1
ATOM 5573 N N . ASP B 1 325 ? 4.469 36.156 14.188 1 95.44 325 ASP B N 1
ATOM 5574 C CA . ASP B 1 325 ? 5.559 36.125 13.219 1 95.44 325 ASP B CA 1
ATOM 5575 C C . ASP B 1 325 ? 6.918 36.156 13.922 1 95.44 325 ASP B C 1
ATOM 5577 O O . ASP B 1 325 ? 7.363 37.188 14.375 1 95.44 325 ASP B O 1
ATOM 5581 N N . ARG B 1 326 ? 7.551 35.031 13.891 1 91.69 326 ARG B N 1
ATOM 5582 C CA . ARG B 1 326 ? 8.805 34.938 14.625 1 91.69 326 ARG B CA 1
ATOM 5583 C C . ARG B 1 326 ? 9.984 35.406 13.773 1 91.69 326 ARG B C 1
ATOM 5585 O O . ARG B 1 326 ? 11.062 35.688 14.297 1 91.69 326 ARG B O 1
ATOM 5592 N N . ASP B 1 327 ? 9.797 35.562 12.602 1 92.38 327 ASP B N 1
ATOM 5593 C CA . ASP B 1 327 ? 10.883 35.906 11.68 1 92.38 327 ASP B CA 1
ATOM 5594 C C . ASP B 1 327 ? 10.984 37.406 11.484 1 92.38 327 ASP B C 1
ATOM 5596 O O . ASP B 1 327 ? 12.031 37.906 11.086 1 92.38 327 ASP B O 1
ATOM 5600 N N . ASN B 1 328 ? 9.906 38.094 11.688 1 94.56 328 ASN B N 1
ATOM 5601 C CA . ASN B 1 328 ? 9.82 39.531 11.461 1 94.56 328 ASN B CA 1
ATOM 5602 C C . ASN B 1 328 ? 9.234 40.281 12.664 1 94.56 328 ASN B C 1
ATOM 5604 O O . ASN B 1 328 ? 8.016 40.375 12.805 1 94.56 328 ASN B O 1
ATOM 5608 N N . ARG B 1 329 ? 10.047 41 13.328 1 94.25 329 ARG B N 1
ATOM 5609 C CA . ARG B 1 329 ? 9.648 41.656 14.57 1 94.25 329 ARG B CA 1
ATOM 5610 C C . ARG B 1 329 ? 8.57 42.688 14.32 1 94.25 329 ARG B C 1
ATOM 5612 O O . ARG B 1 329 ? 7.609 42.812 15.086 1 94.25 329 ARG B O 1
ATOM 5619 N N . ARG B 1 330 ? 8.797 43.469 13.305 1 95.88 330 ARG B N 1
ATOM 5620 C CA . ARG B 1 330 ? 7.832 44.531 12.984 1 95.88 330 ARG B CA 1
ATOM 5621 C C . ARG B 1 330 ? 6.461 43.938 12.68 1 95.88 330 ARG B C 1
ATOM 5623 O O . ARG B 1 330 ? 5.441 44.438 13.156 1 95.88 330 ARG B O 1
ATOM 5630 N N . GLN B 1 331 ? 6.453 42.875 11.867 1 94.56 331 GLN B N 1
ATOM 5631 C CA . GLN B 1 331 ? 5.199 42.219 11.531 1 94.56 331 GLN B CA 1
ATOM 5632 C C . GLN B 1 331 ? 4.562 41.594 12.766 1 94.56 331 GLN B C 1
ATOM 5634 O O . GLN B 1 331 ? 3.34 41.562 12.906 1 94.56 331 GLN B O 1
ATOM 5639 N N . ASP B 1 332 ? 5.371 41.031 13.602 1 95.75 332 ASP B N 1
ATOM 5640 C CA . ASP B 1 332 ? 4.867 40.438 14.836 1 95.75 332 ASP B CA 1
ATOM 5641 C C . ASP B 1 332 ? 4.172 41.469 15.711 1 95.75 332 ASP B C 1
ATOM 5643 O O . ASP B 1 332 ? 3.121 41.188 16.297 1 95.75 332 ASP B O 1
ATOM 5647 N N . GLU B 1 333 ? 4.762 42.625 15.789 1 95.88 333 GLU B N 1
ATOM 5648 C CA . GLU B 1 333 ? 4.176 43.719 16.562 1 95.88 333 GLU B CA 1
ATOM 5649 C C . GLU B 1 333 ? 2.84 44.156 15.977 1 95.88 333 GLU B C 1
ATOM 5651 O O . GLU B 1 333 ? 1.892 44.438 16.719 1 95.88 333 GLU B O 1
ATOM 5656 N N . GLN B 1 334 ? 2.852 44.188 14.695 1 96.62 334 GLN B N 1
ATOM 5657 C CA . GLN B 1 334 ? 1.612 44.562 14.023 1 96.62 334 GLN B CA 1
ATOM 5658 C C . GLN B 1 334 ? 0.518 43.531 14.273 1 96.62 334 GLN B C 1
ATOM 5660 O O . GLN B 1 334 ? -0.644 43.906 14.484 1 96.62 334 GLN B O 1
ATOM 5665 N N . LEU B 1 335 ? 0.896 42.281 14.211 1 95.94 335 LEU B N 1
ATOM 5666 C CA . LEU B 1 335 ? -0.061 41.219 14.477 1 95.94 335 LEU B CA 1
ATOM 5667 C C . LEU B 1 335 ? -0.585 41.281 15.906 1 95.94 335 LEU B C 1
ATOM 5669 O O . LEU B 1 335 ? -1.788 41.156 16.141 1 95.94 335 LEU B O 1
ATOM 5673 N N . THR B 1 336 ? 0.279 41.5 16.828 1 95.5 336 THR B N 1
ATOM 5674 C CA . THR B 1 336 ? -0.103 41.625 18.234 1 95.5 336 THR B CA 1
ATOM 5675 C C . THR B 1 336 ? -1.07 42.812 18.422 1 95.5 336 THR B C 1
ATOM 5677 O O . THR B 1 336 ? -2.074 42.688 19.125 1 95.5 336 THR B O 1
ATOM 5680 N N . ALA B 1 337 ? -0.734 43.875 17.766 1 97.06 337 ALA B N 1
ATOM 5681 C CA . ALA B 1 337 ? -1.603 45.062 17.844 1 97.06 337 ALA B CA 1
ATOM 5682 C C . ALA B 1 337 ? -2.975 44.75 17.25 1 97.06 337 ALA B C 1
ATOM 5684 O O . ALA B 1 337 ? -3.998 45.188 17.781 1 97.06 337 ALA B O 1
ATOM 5685 N N . SER B 1 338 ? -2.961 44.094 16.141 1 97.31 338 SER B N 1
ATOM 5686 C CA . SER B 1 338 ? -4.215 43.75 15.477 1 97.31 338 SER B CA 1
ATOM 5687 C C . SER B 1 338 ? -5.051 42.812 16.359 1 97.31 338 SER B C 1
ATOM 5689 O O . SER B 1 338 ? -6.277 42.938 16.406 1 97.31 338 SER B O 1
ATOM 5691 N N . ILE B 1 339 ? -4.438 41.844 17 1 96.88 339 ILE B N 1
ATOM 5692 C CA . ILE B 1 339 ? -5.125 40.938 17.891 1 96.88 339 ILE B CA 1
ATOM 5693 C C . ILE B 1 339 ? -5.773 41.719 19.031 1 96.88 339 ILE B C 1
ATOM 5695 O O . ILE B 1 339 ? -6.957 41.531 19.328 1 96.88 339 ILE B O 1
ATOM 5699 N N . HIS B 1 340 ? -5.043 42.656 19.609 1 95.88 340 HIS B N 1
ATOM 5700 C CA . HIS B 1 340 ? -5.57 43.438 20.719 1 95.88 340 HIS B CA 1
ATOM 5701 C C . HIS B 1 340 ? -6.734 44.312 20.266 1 95.88 340 HIS B C 1
ATOM 5703 O O . HIS B 1 340 ? -7.73 44.469 20.969 1 95.88 340 HIS B O 1
ATOM 5709 N N . ARG B 1 341 ? -6.629 44.906 19.125 1 97.69 341 ARG B N 1
ATOM 5710 C CA . ARG B 1 341 ? -7.699 45.719 18.578 1 97.69 341 ARG B CA 1
ATOM 5711 C C . ARG B 1 341 ? -8.969 44.906 18.359 1 97.69 341 ARG B C 1
ATOM 5713 O O . ARG B 1 341 ? -10.07 45.375 18.672 1 97.69 341 ARG B O 1
ATOM 5720 N N . GLU B 1 342 ? -8.734 43.75 17.797 1 97.19 342 GLU B N 1
ATOM 5721 C CA . GLU B 1 342 ? -9.883 42.875 17.547 1 97.19 342 GLU B CA 1
ATOM 5722 C C . GLU B 1 342 ? -10.5 42.375 18.859 1 97.19 342 GLU B C 1
ATOM 5724 O O . GLU B 1 342 ? -11.727 42.281 18.969 1 97.19 342 GLU B O 1
ATOM 5729 N N . LEU B 1 343 ? -9.688 42.031 19.797 1 96.5 343 LEU B N 1
ATOM 5730 C CA . LEU B 1 343 ? -10.18 41.625 21.109 1 96.5 343 LEU B CA 1
ATOM 5731 C C . LEU B 1 343 ? -11.008 42.75 21.75 1 96.5 343 LEU B C 1
ATOM 5733 O O . LEU B 1 343 ? -12.062 42.469 22.328 1 96.5 343 LEU B O 1
ATOM 5737 N N . LEU B 1 344 ? -10.516 43.938 21.656 1 96.75 344 LEU B N 1
ATOM 5738 C CA . LEU B 1 344 ? -11.234 45.094 22.203 1 96.75 344 LEU B CA 1
ATOM 5739 C C . LEU B 1 344 ? -12.57 45.281 21.484 1 96.75 344 LEU B C 1
ATOM 5741 O O . LEU B 1 344 ? -13.594 45.5 22.125 1 96.75 344 LEU B O 1
ATOM 5745 N N . ALA B 1 345 ? -12.523 45.188 20.188 1 97.31 345 ALA B N 1
ATOM 5746 C CA . ALA B 1 345 ? -13.719 45.406 19.359 1 97.31 345 ALA B CA 1
ATOM 5747 C C . ALA B 1 345 ? -14.781 44.344 19.672 1 97.31 345 ALA B C 1
ATOM 5749 O O . ALA B 1 345 ? -15.977 44.625 19.641 1 97.31 345 ALA B O 1
ATOM 5750 N N . LYS B 1 346 ? -14.336 43.188 20.016 1 96.81 346 LYS B N 1
ATOM 5751 C CA . LYS B 1 346 ? -15.258 42.062 20.266 1 96.81 346 LYS B CA 1
ATOM 5752 C C . LYS B 1 346 ? -15.555 41.938 21.766 1 96.81 346 LYS B C 1
ATOM 5754 O O . LYS B 1 346 ? -16.219 41 22.188 1 96.81 346 LYS B O 1
ATOM 5759 N N . LYS B 1 347 ? -15.031 42.906 22.594 1 96.56 347 LYS B N 1
ATOM 5760 C CA . LYS B 1 347 ? -15.219 42.906 24.047 1 96.56 347 LYS B CA 1
ATOM 5761 C C . LYS B 1 347 ? -14.734 41.594 24.656 1 96.56 347 LYS B C 1
ATOM 5763 O O . LYS B 1 347 ? -15.422 41 25.5 1 96.56 347 LYS B O 1
ATOM 5768 N N . LEU B 1 348 ? -13.57 41.125 24.172 1 95.94 348 LEU B N 1
ATOM 5769 C CA . LEU B 1 348 ? -13.023 39.844 24.609 1 95.94 348 LEU B CA 1
ATOM 5770 C C . LEU B 1 348 ? -11.727 40.031 25.391 1 95.94 348 LEU B C 1
ATOM 5772 O O . LEU B 1 348 ? -10.977 39.094 25.609 1 95.94 348 LEU B O 1
ATOM 5776 N N . SER B 1 349 ? -11.461 41.219 25.797 1 94.19 349 SER B N 1
ATOM 5777 C CA . SER B 1 349 ? -10.211 41.531 26.5 1 94.19 349 SER B CA 1
ATOM 5778 C C . SER B 1 349 ? -10.125 40.75 27.812 1 94.19 349 SER B C 1
ATOM 5780 O O . SER B 1 349 ? -9.078 40.219 28.141 1 94.19 349 SER B O 1
ATOM 5782 N N . LYS B 1 350 ? -11.188 40.781 28.547 1 93.81 350 LYS B N 1
ATOM 5783 C CA . LYS B 1 350 ? -11.203 40.062 29.812 1 93.81 350 LYS B CA 1
ATOM 5784 C C . LYS B 1 350 ? -10.945 38.562 29.609 1 93.81 350 LYS B C 1
ATOM 5786 O O . LYS B 1 350 ? -10.227 37.938 30.391 1 93.81 350 LYS B O 1
ATOM 5791 N N . TRP B 1 351 ? -11.523 38.062 28.609 1 95.44 351 TRP B N 1
ATOM 5792 C CA . TRP B 1 351 ? -11.32 36.656 28.266 1 95.44 351 TRP B CA 1
ATOM 5793 C C . TRP B 1 351 ? -9.852 36.375 27.953 1 95.44 351 TRP B C 1
ATOM 5795 O O . TRP B 1 351 ? -9.273 35.406 28.453 1 95.44 351 TRP B O 1
ATOM 5805 N N . TYR B 1 352 ? -9.273 37.188 27.172 1 95.44 352 TYR B N 1
ATOM 5806 C CA . TYR B 1 352 ? -7.887 37.031 26.75 1 95.44 352 TYR B CA 1
ATOM 5807 C C . TYR B 1 352 ? -6.949 37.031 27.953 1 95.44 352 TYR B C 1
ATOM 5809 O O . TYR B 1 352 ? -6.051 36.188 28.031 1 95.44 352 TYR B O 1
ATOM 5817 N N . TYR B 1 353 ? -7.145 37.875 28.891 1 92.69 353 TYR B N 1
ATOM 5818 C CA . TYR B 1 353 ? -6.242 38 30.031 1 92.69 353 TYR B CA 1
ATOM 5819 C C . TYR B 1 353 ? -6.512 36.906 31.047 1 92.69 353 TYR B C 1
ATOM 5821 O O . TYR B 1 353 ? -5.695 36.656 31.938 1 92.69 353 TYR B O 1
ATOM 5829 N N . ALA B 1 354 ? -7.621 36.219 30.891 1 94.12 354 ALA B N 1
ATOM 5830 C CA . ALA B 1 354 ? -7.945 35.094 31.781 1 94.12 354 ALA B CA 1
ATOM 5831 C C . ALA B 1 354 ? -7.348 33.781 31.25 1 94.12 354 ALA B C 1
ATOM 5833 O O . ALA B 1 354 ? -7.285 32.781 31.969 1 94.12 354 ALA B O 1
ATOM 5834 N N . LEU B 1 355 ? -6.84 33.781 30.078 1 96.19 355 LEU B N 1
ATOM 5835 C CA . LEU B 1 355 ? -6.273 32.562 29.469 1 96.19 355 LEU B CA 1
ATOM 5836 C C . LEU B 1 355 ? -4.945 32.219 30.125 1 96.19 355 LEU B C 1
ATOM 5838 O O . LEU B 1 355 ? -4.207 33.094 30.562 1 96.19 355 LEU B O 1
ATOM 5842 N N . ARG B 1 356 ? -4.723 30.938 30.25 1 95.75 356 ARG B N 1
ATOM 5843 C CA . ARG B 1 356 ? -3.354 30.484 30.469 1 95.75 356 ARG B CA 1
ATOM 5844 C C . ARG B 1 356 ? -2.533 30.594 29.188 1 95.75 356 ARG B C 1
ATOM 5846 O O . ARG B 1 356 ? -2.791 29.875 28.219 1 95.75 356 ARG B O 1
ATOM 5853 N N . ARG B 1 357 ? -1.53 31.484 29.25 1 94.38 357 ARG B N 1
ATOM 5854 C CA . ARG B 1 357 ? -0.866 31.812 27.984 1 94.38 357 ARG B CA 1
ATOM 5855 C C . ARG B 1 357 ? 0.605 31.422 28.031 1 94.38 357 ARG B C 1
ATOM 5857 O O . ARG B 1 357 ? 1.12 31.031 29.078 1 94.38 357 ARG B O 1
ATOM 5864 N N . TRP B 1 358 ? 1.245 31.438 26.906 1 92 358 TRP B N 1
ATOM 5865 C CA . TRP B 1 358 ? 2.646 31.078 26.719 1 92 358 TRP B CA 1
ATOM 5866 C C . TRP B 1 358 ? 3.562 32.031 27.469 1 92 358 TRP B C 1
ATOM 5868 O O . TRP B 1 358 ? 4.695 31.703 27.812 1 92 358 TRP B O 1
ATOM 5878 N N . ASP B 1 359 ? 3.045 33.281 27.719 1 87.38 359 ASP B N 1
ATOM 5879 C CA . ASP B 1 359 ? 3.863 34.312 28.344 1 87.38 359 ASP B CA 1
ATOM 5880 C C . ASP B 1 359 ? 3.455 34.531 29.797 1 87.38 359 ASP B C 1
ATOM 5882 O O . ASP B 1 359 ? 3.838 35.531 30.406 1 87.38 359 ASP B O 1
ATOM 5886 N N . SER B 1 360 ? 2.504 33.719 30.312 1 78.88 360 SER B N 1
ATOM 5887 C CA . SER B 1 360 ? 1.966 33.938 31.656 1 78.88 360 SER B CA 1
ATOM 5888 C C . SER B 1 360 ? 3.062 33.844 32.719 1 78.88 360 SER B C 1
ATOM 5890 O O . SER B 1 360 ? 3.025 34.562 33.719 1 78.88 360 SER B O 1
ATOM 5892 N N . ASP B 1 361 ? 3.916 32.938 32.719 1 65 361 ASP B N 1
ATOM 5893 C CA . ASP B 1 361 ? 4.957 32.906 33.719 1 65 361 ASP B CA 1
ATOM 5894 C C . ASP B 1 361 ? 5.871 34.125 33.656 1 65 361 ASP B C 1
ATOM 5896 O O . ASP B 1 361 ? 6.488 34.5 34.625 1 65 361 ASP B O 1
ATOM 5900 N N . ALA B 1 362 ? 5.914 34.719 32.5 1 51.62 362 ALA B N 1
ATOM 5901 C CA . ALA B 1 362 ? 6.738 35.938 32.375 1 51.62 362 ALA B CA 1
ATOM 5902 C C . ALA B 1 362 ? 6.074 37.125 33.031 1 51.62 362 ALA B C 1
ATOM 5904 O O . ALA B 1 362 ? 6.758 38.031 33.531 1 51.62 362 ALA B O 1
ATOM 5905 N N . ARG B 1 363 ? 4.691 37.25 33.031 1 50.72 363 ARG B N 1
ATOM 5906 C CA . ARG B 1 363 ? 4.012 38.438 33.594 1 50.72 363 ARG B CA 1
ATOM 5907 C C . ARG B 1 363 ? 4.027 38.406 35.125 1 50.72 363 ARG B C 1
ATOM 5909 O O . ARG B 1 363 ? 3.639 39.375 35.75 1 50.72 363 ARG B O 1
ATOM 5916 N N . ASP B 1 364 ? 4 37.219 35.594 1 44.19 364 ASP B N 1
ATOM 5917 C CA . ASP B 1 364 ? 4.008 37.344 37.062 1 44.19 364 ASP B CA 1
ATOM 5918 C C . ASP B 1 364 ? 5.18 38.188 37.531 1 44.19 364 ASP B C 1
ATOM 5920 O O . ASP B 1 364 ? 5.078 38.875 38.562 1 44.19 364 ASP B O 1
ATOM 5924 N N . VAL B 1 365 ? 6.309 38.188 36.781 1 38.81 365 VAL B N 1
ATOM 5925 C CA . VAL B 1 365 ? 7.348 39 37.438 1 38.81 365 VAL B CA 1
ATOM 5926 C C . VAL B 1 365 ? 7.035 40.469 37.281 1 38.81 365 VAL B C 1
ATOM 5928 O O . VAL B 1 365 ? 7.141 41.25 38.25 1 38.81 365 VAL B O 1
ATOM 5931 N N . GLY B 1 366 ? 6.695 41 36.062 1 35 366 GLY B N 1
ATOM 5932 C CA . GLY B 1 366 ? 6.684 42.469 35.875 1 35 366 GLY B CA 1
ATOM 5933 C C . GLY B 1 366 ? 5.34 43.094 36.219 1 35 366 GLY B C 1
ATOM 5934 O O . GLY B 1 366 ? 5.273 44.219 36.688 1 35 366 GLY B O 1
ATOM 5935 N N . GLN B 1 367 ? 4.184 42.5 35.75 1 37.31 367 GLN B N 1
ATOM 5936 C CA . GLN B 1 367 ? 2.924 43.219 35.938 1 37.31 367 GLN B CA 1
ATOM 5937 C C . GLN B 1 367 ? 2.406 43.094 37.375 1 37.31 367 GLN B C 1
ATOM 5939 O O . GLN B 1 367 ? 1.611 43.906 37.812 1 37.31 367 GLN B O 1
ATOM 5944 N N . LEU B 1 368 ? 2.66 42.062 38 1 36.03 368 LEU B N 1
ATOM 5945 C CA . LEU B 1 368 ? 2.326 42.094 39.438 1 36.03 368 LEU B CA 1
ATOM 5946 C C . LEU B 1 368 ? 2.98 43.281 40.125 1 36.03 368 LEU B C 1
ATOM 5948 O O . LEU B 1 368 ? 2.426 43.844 41.062 1 36.03 368 LEU B O 1
ATOM 5952 N N . GLU B 1 369 ? 4.156 43.656 39.625 1 35.91 369 GLU B N 1
ATOM 5953 C CA . GLU B 1 369 ? 4.797 44.812 40.219 1 35.91 369 GLU B CA 1
ATOM 5954 C C . GLU B 1 369 ? 4.082 46.125 39.844 1 35.91 369 GLU B C 1
ATOM 5956 O O . GLU B 1 369 ? 4.004 47.062 40.656 1 35.91 369 GLU B O 1
ATOM 5961 N N . LEU B 1 370 ? 3.592 46.188 38.531 1 34.97 370 LEU B N 1
ATOM 5962 C CA . LEU B 1 370 ? 3.045 47.469 38.156 1 34.97 370 LEU B CA 1
ATOM 5963 C C . LEU B 1 370 ? 1.647 47.656 38.719 1 34.97 370 LEU B C 1
ATOM 5965 O O . LEU B 1 370 ? 1.251 48.812 39.031 1 34.97 370 LEU B O 1
ATOM 5969 N N . ILE B 1 371 ? 0.825 46.594 38.812 1 40.03 371 ILE B N 1
ATOM 5970 C CA . ILE B 1 371 ? -0.496 46.844 39.375 1 40.03 371 ILE B CA 1
ATOM 5971 C C . ILE B 1 371 ? -0.377 47.094 40.906 1 40.03 371 ILE B C 1
ATOM 5973 O O . ILE B 1 371 ? -1.227 47.75 41.5 1 40.03 371 ILE B O 1
ATOM 5977 N N . ALA B 1 372 ? 0.594 46.406 41.594 1 37.62 372 ALA B N 1
ATOM 5978 C CA . ALA B 1 372 ? 0.699 46.688 43.031 1 37.62 372 ALA B CA 1
ATOM 5979 C C . ALA B 1 372 ? 1.159 48.125 43.281 1 37.62 372 ALA B C 1
ATOM 5981 O O . ALA B 1 372 ? 0.992 48.656 44.375 1 37.62 372 ALA B O 1
ATOM 5982 N N . GLY B 1 373 ? 1.986 48.625 42.312 1 31.52 373 GLY B N 1
ATOM 5983 C CA . GLY B 1 373 ? 2.424 49.969 42.625 1 31.52 373 GLY B CA 1
ATOM 5984 C C . GLY B 1 373 ? 1.384 51.031 42.312 1 31.52 373 GLY B C 1
ATOM 5985 O O . GLY B 1 373 ? 1.562 52.219 42.625 1 31.52 373 GLY B O 1
ATOM 5986 N N . THR B 1 374 ? 0.347 50.75 41.312 1 29.88 374 THR B N 1
ATOM 5987 C CA . THR B 1 374 ? -0.603 51.875 41.281 1 29.88 374 THR B CA 1
ATOM 5988 C C . THR B 1 374 ? -1.744 51.656 42.25 1 29.88 374 THR B C 1
ATOM 5990 O O . THR B 1 374 ? -2.207 50.531 42.438 1 29.88 374 THR B O 1
#

pLDDT: mean 80.24, std 27.94, range [13.27, 98.56]

Sequence (748 aa):
MSTVNSENSYSLRGAGAAQLPMGARPPLARSQGAEQSENSADGDDVVRLDEGEFDPEQLELFFGEQLDLSWKPREDLHSLEFPLFSLQKGKDTRVRVYRNGEQIVRIIPSGVGAANIFDKDLLVYAATLICKAADSDIPVSRRIRFKVRDFLKYTRRSTGGASYERIVDSCRRLKGTIIETNFDTTRPGANEAGIHETLRGYGLIQEYSVITYTANRKGALEVELVLSSWTYDLLLSRRILTLHPGYFDLGQGLERRLYDLAKKHCGDKLWFKIGLEKLYGKSGSAQALKYFRRDLIAAMKADKLPEFHIALDDDKAMVVFFRCDRDNRRQDEQLTASIHRELLAKKLSKWYYALRRWDSDARDVGQLELIAGTMSTVNSENSYSLRGAGAAQLPMGARPPLARSQGAEQSENSADGDDVVRLDEGEFDPEQLELFFGEQLDLSWKPREDLHSLEFPLFSLQKGKDTRVRVYRNGEQIVRIIPSGVGAANIFDKDLLVYAATLICKAADSDIPVSRRIRFKVRDFLKYTRRSTGGASYERIVDSCRRLKGTIIETNFDTTRPGANEAGIHETLRGYGLIQEYSVITYTANRKGALEVELVLSSWTYDLLLSRRILTLHPGYFDLGQGLERRLYDLAKKHCGDKLWFKIGLEKLYGKSGSAQALKYFRRDLIAAMKADKLPEFHIALDDDKAMVVFFRCDRDNRRQDEQLTASIHRELLAKKLSKWYYALRRWDSDARDVGQLELIAGT

Solvent-accessible surface area (backbone atoms only — not comparable to full-atom values): 42171 Å² total; per-residue (Å²): 139,86,68,94,70,86,80,89,74,90,71,85,81,82,89,85,85,86,80,81,89,79,84,79,75,85,86,80,84,81,84,84,82,75,76,76,76,75,74,80,72,81,66,75,74,68,75,75,84,61,83,74,70,79,56,83,78,60,70,54,80,25,75,47,71,80,72,57,82,82,60,62,39,25,38,47,47,65,70,33,60,42,52,76,35,38,54,52,90,59,83,39,56,63,73,45,75,44,74,60,87,91,39,41,42,34,36,39,9,7,55,84,6,36,26,21,55,73,44,46,50,57,55,28,50,51,41,27,49,45,49,55,34,46,76,68,72,38,88,74,46,54,28,34,32,38,50,40,65,50,54,25,57,66,49,68,43,69,86,50,72,66,47,30,31,47,51,54,53,37,49,52,14,32,45,22,20,33,41,34,28,26,58,41,76,84,47,88,78,37,49,97,85,19,41,37,91,33,43,36,37,39,36,62,24,52,35,41,29,37,68,35,59,36,92,86,64,67,23,38,46,23,40,33,39,26,46,14,69,66,56,46,50,33,56,75,69,59,40,51,44,77,44,63,70,58,55,54,69,51,84,45,39,63,57,45,47,51,46,32,42,47,59,63,66,25,65,89,46,61,53,34,77,43,46,45,68,57,47,49,60,45,51,42,63,88,60,54,68,71,58,45,52,52,52,49,51,50,49,20,60,64,56,71,51,69,42,37,41,40,33,32,36,76,90,74,46,29,36,34,37,35,55,44,38,87,86,37,68,70,60,23,52,50,44,51,50,50,47,51,53,49,28,54,73,68,71,35,49,70,59,60,72,66,35,49,44,50,58,48,78,59,41,58,64,54,50,53,49,53,58,68,70,98,137,90,84,92,76,91,76,91,76,92,73,84,86,81,89,82,85,88,85,88,82,86,83,88,82,86,86,89,80,87,78,84,72,80,75,78,77,77,73,79,73,78,65,75,74,69,75,75,83,61,84,73,72,78,56,82,78,59,69,55,82,24,75,48,70,80,71,58,83,83,61,60,38,23,37,47,47,64,68,34,61,42,52,77,34,36,54,52,89,59,81,39,55,63,72,44,77,44,73,61,88,89,38,40,42,34,35,40,8,6,56,83,7,36,26,21,55,72,44,45,50,58,55,28,51,51,41,26,47,45,50,55,34,49,76,69,71,38,88,73,47,53,28,34,32,38,51,39,66,50,52,25,56,66,48,68,44,68,85,49,73,67,48,29,30,46,52,54,53,36,49,52,14,32,45,22,20,32,41,35,29,26,58,40,78,86,47,88,80,37,47,97,84,19,41,37,90,32,42,36,37,38,36,62,24,53,33,41,31,37,68,35,60,36,94,86,64,68,23,37,47,21,39,33,39,27,47,15,70,67,58,44,49,32,56,75,68,58,40,52,44,78,43,62,70,56,54,55,70,50,83,44,39,63,60,44,45,51,46,31,42,46,59,63,67,26,66,89,47,60,54,35,76,42,45,46,68,59,49,48,58,44,51,42,62,88,58,55,69,69,57,44,50,51,52,48,51,50,49,20,59,64,54,71,53,68,42,38,42,41,33,30,35,76,90,74,45,28,37,33,39,33,55,45,39,86,85,37,65,70,60,23,52,49,43,53,49,50,47,50,50,49,28,54,74,68,72,35,50,70,59,59,74,66,35,50,43,49,58,47,81,61,40,58,66,57,51,54,52,53,59,70,70,100

Radius of gyration: 35.2 Å; Cα contacts (8 Å, |Δi|>4): 1192; chains: 2; bounding box: 102×134×102 Å

InterPro domains:
  IPR018777 Replication initiator protein A [PF10134] (74-310)

Secondary structure (DSSP, 8-state):
--------------------------------------------------S----TT-PPEEEPP---TTSPPEEEHHHHHS--SBS-SS-----EEEEETTEEEEEE-BTTB--BTTTHHHHHHHHHHHHHHHHTT----SEEEEEHHHHHHHTT---SHHHHHHHHHHHHHHHH-EEEEEE-SSSTT--TTSEEEEEEEEESEEEEEEEEE-TTSSSEEEEEEEE-HHHHHHHHTT-EEEPPGGGGG--SHHHHHHHHHHHHHHTTSSEEEEEHHHHHHHHT--S-HHHHHHHHHHHHHHT--TTEEEEEETTTTEEEEEE--SS-HHHHHHHHHHHHHHHHHTT-HHHHHHSB-TTHHHHHHHHHHHHHH-/--------------------------------------------------S----TT-PPEEEPP---TTSPPEEEHHHHHS--SBS-SS-----EEEEETTEEEEEE-BTTB--BTTTHHHHHHHHHHHHHHHHTT----SEEEEEHHHHHHHTT---SHHHHHHHHHHHHHHHH-EEEEEE-SSSTT--TTSEEEEEEEEESEEEEEEEEE-TTSSSEEEEEEEE-HHHHHHHHTT-EEEPPGGGGG--SHHHHHHHHHHHHHHTTSSEEEEEHHHHHHHHT--S-HHHHHHHHHHHHHHT--TTEEEEEETTTTEEEEEE--SS-HHHHHHHHHHHHHHHHHTT-HHHHHHSB-TTHHHHHHHHHHHHHH-

Organism: Burkholderia multivorans (strain ATCC 17616 / 249) (NCBI:txid395019)

Nearest PDB structures (foldseek):
  5tbf-assembly1_A  TM=7.181E-01  e=3.289E-10  Vibrio cholerae
  5ubf-assembly1_B  TM=6.516E-01  e=8.908E-10  Vibrio cholerae
  5tbf-assembly1_B  TM=6.896E-01  e=1.245E-08  Vibrio cholerae
  5tbf-assembly1_A  TM=7.226E-01  e=2.474E-10  Vibrio cholerae
  5ubf-assembly1_B  TM=6.518E-01  e=9.603E-10  Vibrio cholerae

Foldseek 3Di:
DDDPDDDDDDDDDDDDDDDDDDDDDDDDDDDDDPPCPPPVCPPPCPPDPPDPPDPVVPWDEAEFDQDDLPQFWKDFLVVLFAQQAAQDPDAAQDWDWFDDPVKIKIKGWDPLHAQHPLLCLVLRSVLSRQLVCVVVVHDDTLKYKYFQQSSCVNLVHDPDPVSQLVNVSSQVNQQGMKIKIQADQLDPQADPVRGHPDIDIDTQWNDKDQPAADPVRNGGRMMITRGTPRSVSSSVVVNMDTDGSLLSVDDGSQLNSVLSNFRNACPPHQKDKDALVVSVSRSSHPDDSVVVVVVVVVSQQVQSRAQWHWKADPVRRMIMIGGAHPPDPVVRVVSVVVVVVVCVVVVNVVVVVNIGGNCVVVCVVPVVVVVVVD/DDDDDDDDDDDDDDDDDDDDDDDDDDDDDDDDDDPPDCPVCVPPCPPDPPPPPDPVVPWDEAEFDQDDLPQFWKFFLVVLFAQQAAQDPDAAQDWDWFDDPVKIKIKGWAPLHAQHPLLCLVLRSVLSRQLVCVVVVHDDTLKYKYFQQSSCVNLVHDPDPVSQLVNVSSQVNQQGMKIKIQADQLDPQADPVRGHPDIDIDTQWNDKDQPAADPVRRGGRMMITRGTPRSVSSSVVVNMDTDGSLLSVDDGSQLNSVLSNQRNACPPHQKDKDALVVSVSRSSHPDDSVVVVVVVVVCQQVQSRAQWHWKADPVRRMIMIGGAHPPDPVVRVVSVVVVVVVCVVVVNVVVVVNIGGNCVVVCVVPVVVVVVVD